Protein AF-A0A7Y4RTB4-F1 (afdb_monomer_lite)

Foldseek 3Di:
DDPDQQDQQFKKFQALLLQWDWDWDADPVRQIKIWIDDAPDIDIDSDPQCNLLVVVSSVDRMDRQNCSCVSGPPDDPVVSSVVVVVCVVVVRMDGPVPDDDRPPQPQPDWDDALADDALDADQDACVCVQVVLCVLPVGGDDSLCCLLQAFLLQRQQRFAALVRAGLVHSNHFLSNSDHDDDFTWGQACAGFNRHRDPFTEGVVLVVLCVVLVLLLLLLLLLLLVVLCVLPPADPLADFLLNLLLSLLLLSLLLSLLCQFPPNRQDGNHHHSSSSSSSNLSVLSNVLSCCLQAPPPQHHHDARRHRDALVRSVSSCRSRVSQDDPRHGYRDHPVSSSSSRCCNRVVDRDPPSVVDDHDPSSVVSSVCSVLSSLLSLLSLLLHLLSVLLVLLVLVLLVLLQVLLVPDDDPWDPLSVVVNVLSVVLLVLCCPQDLNNDPVSSVSSNSSSQVSNVVSCSSVVVPPPDDTSCVQLFQDDDPQCVVVLVVQLCLVCVLRVNNPPPDDPSSVSNSVSVSRSLRSLLSSQLSSSVSSVSSCVSSVHDDDPDFDWSVVSCSSVSSNVPPVSDRPDVQVVCCVSSVWHWTHGNVDTDIDHNDDPPPPPVVPVVPDD

Radius of gyration: 28.04 Å; chains: 1; bounding box: 78×57×83 Å

Sequence (607 aa):
MRHNSLNADDELVFPLHKRVIVQYSKDSSGSRELHLYYGDKEISFDEPELFEFGENLAKQSRFVAKTATEWGQCYDWPRIQRLLEQLIDEGILQYADDTDVEPIITPEDKQPSPLPPAFTSVPHTWLECEAITSVLTGRTLDLSYLELVIPVFRVAHIAMDAEGRQIGEANVFPKALRFEIPTEWRICPYPGSRYLDERPMNITALKCMRTNWSQMMVALLQIRNAYLQRFPLGPEGWTVGRLEAFSTLVLAVPTYLLMRHRQRVPNGELHPALSSLFRVTDGLRMIMHQMIFVPFGEPTRPAHTPITSTEIYEYSERNHAFSSEHGVCAGPKPMIDEFLNVIVNGEPIKDAEAVILDPQVQIALDNINPAFEYGLYGHMAHVTVFSIWPVMTRTYEQLWEIIESWPANKTDTLATFHQHLQTQIHILKTRTYHATEDLRANRQRGYSDIYNYCVIGLGLEHEQKSLTEQIAPVMQTRHKRVLKQLRTILQRKCGMLHTPKNRDIENLLTCLMNYFLQAQAILRLAEESQMAINKLLGRPSPLHAFDVADINIHNLLNGDAEKRLAYLTDVIEELFNIRITIAKDSIEITENSEIVLQKNSDHKKNF

pLDDT: mean 92.09, std 11.48, range [32.56, 98.88]

Structure (mmCIF, N/CA/C/O backbone):
data_AF-A0A7Y4RTB4-F1
#
_entry.id   AF-A0A7Y4RTB4-F1
#
loop_
_atom_site.group_PDB
_atom_site.id
_atom_site.type_symbol
_atom_site.label_atom_id
_atom_site.label_alt_id
_atom_site.label_comp_id
_atom_site.label_asym_id
_atom_site.label_entity_id
_atom_site.label_seq_id
_atom_site.pdbx_PDB_ins_code
_atom_site.Cartn_x
_atom_site.Cartn_y
_atom_site.Cartn_z
_atom_site.occupancy
_atom_site.B_iso_or_equiv
_atom_site.auth_seq_id
_atom_site.auth_comp_id
_atom_site.auth_asym_id
_atom_site.auth_atom_id
_atom_site.pdbx_PDB_model_num
ATOM 1 N N . MET A 1 1 ? 48.187 -5.598 5.210 1.00 42.12 1 MET A N 1
ATOM 2 C CA . MET A 1 1 ? 47.508 -4.885 4.111 1.00 42.12 1 MET A CA 1
ATOM 3 C C . MET A 1 1 ? 48.518 -3.904 3.547 1.00 42.12 1 MET A C 1
ATOM 5 O O . MET A 1 1 ? 49.145 -3.208 4.337 1.00 42.12 1 MET A O 1
ATOM 9 N N . ARG A 1 2 ? 48.829 -3.974 2.249 1.00 41.34 2 ARG A N 1
ATOM 10 C CA . ARG A 1 2 ? 49.878 -3.138 1.646 1.00 41.34 2 ARG A CA 1
ATOM 11 C C . ARG A 1 2 ? 49.361 -1.697 1.558 1.00 41.34 2 ARG A C 1
ATOM 13 O O . ARG A 1 2 ? 48.506 -1.427 0.732 1.00 41.34 2 ARG A O 1
ATOM 20 N N . HIS A 1 3 ? 49.889 -0.792 2.382 1.00 46.03 3 HIS A N 1
ATOM 21 C CA . HIS A 1 3 ? 49.823 0.652 2.130 1.00 46.03 3 HIS A CA 1
ATOM 22 C C . HIS A 1 3 ? 50.798 0.996 0.994 1.00 46.03 3 HIS A C 1
ATOM 24 O O . HIS A 1 3 ? 51.859 1.571 1.230 1.00 46.03 3 HIS A O 1
ATOM 30 N N . ASN A 1 4 ? 50.486 0.576 -0.229 1.00 63.50 4 ASN A N 1
ATOM 31 C CA . ASN A 1 4 ? 51.085 1.209 -1.395 1.00 63.50 4 ASN A CA 1
ATOM 32 C C . ASN A 1 4 ? 50.183 2.397 -1.730 1.00 63.50 4 ASN A C 1
ATOM 34 O O . ASN A 1 4 ? 48.993 2.206 -1.953 1.00 63.50 4 ASN A O 1
ATOM 38 N N . SER A 1 5 ? 50.736 3.610 -1.685 1.00 83.94 5 SER A N 1
ATOM 39 C CA . SER A 1 5 ? 50.051 4.790 -2.222 1.00 83.94 5 SER A CA 1
ATOM 40 C C . SER A 1 5 ? 49.742 4.545 -3.698 1.00 83.94 5 SER A C 1
ATOM 42 O O . SER A 1 5 ? 50.567 3.953 -4.402 1.00 83.94 5 SER A O 1
ATOM 44 N N . LEU A 1 6 ? 48.557 4.975 -4.131 1.00 93.56 6 LEU A N 1
ATOM 45 C CA . LEU A 1 6 ? 48.074 4.805 -5.498 1.00 93.56 6 LEU A CA 1
ATOM 46 C C . LEU A 1 6 ? 49.033 5.497 -6.476 1.00 93.56 6 LEU A C 1
ATOM 48 O O . LEU A 1 6 ? 49.239 6.709 -6.387 1.00 93.56 6 LEU A O 1
ATOM 52 N N . ASN A 1 7 ? 49.613 4.766 -7.424 1.00 94.56 7 ASN A N 1
ATOM 53 C CA . ASN A 1 7 ? 50.453 5.338 -8.473 1.00 94.56 7 ASN A CA 1
ATOM 54 C C . ASN A 1 7 ? 49.607 5.813 -9.655 1.00 94.56 7 ASN A C 1
ATOM 56 O O . ASN A 1 7 ? 48.513 5.324 -9.918 1.00 94.56 7 ASN A O 1
ATOM 60 N N . ALA A 1 8 ? 50.149 6.763 -10.415 1.00 94.44 8 ALA A N 1
ATOM 61 C CA . ALA A 1 8 ? 49.461 7.354 -11.560 1.00 94.44 8 ALA A CA 1
ATOM 62 C C . ALA A 1 8 ? 49.121 6.327 -12.657 1.00 94.44 8 ALA A C 1
ATOM 64 O O . ALA A 1 8 ? 48.073 6.422 -13.295 1.00 94.44 8 ALA A O 1
ATOM 65 N N . ASP A 1 9 ? 49.991 5.340 -12.845 1.00 95.62 9 ASP A N 1
ATOM 66 C CA . ASP A 1 9 ? 49.841 4.316 -13.877 1.00 95.62 9 ASP A CA 1
ATOM 67 C C . ASP A 1 9 ? 49.101 3.065 -13.371 1.00 95.62 9 ASP A C 1
ATOM 69 O O . ASP A 1 9 ? 48.918 2.122 -14.142 1.00 95.62 9 ASP A O 1
ATOM 73 N N . ASP A 1 10 ? 48.662 3.049 -12.104 1.00 95.19 10 ASP A N 1
ATOM 74 C CA . ASP A 1 10 ? 47.863 1.947 -11.571 1.00 95.19 10 ASP A CA 1
ATOM 75 C C . ASP A 1 10 ? 46.507 1.898 -12.283 1.00 95.19 10 ASP A C 1
ATOM 77 O O . ASP A 1 10 ? 45.880 2.923 -12.576 1.00 95.19 10 ASP A O 1
ATOM 81 N N . GLU A 1 11 ? 46.043 0.687 -12.565 1.00 95.69 11 GLU A N 1
ATOM 82 C CA . GLU A 1 11 ? 44.754 0.461 -13.200 1.00 95.69 11 GLU A CA 1
ATOM 83 C C . GLU A 1 11 ? 43.702 0.119 -12.146 1.00 95.69 11 GLU A C 1
ATOM 85 O O . GLU A 1 11 ? 43.892 -0.775 -11.318 1.00 95.69 11 GLU A O 1
ATOM 90 N N . LEU A 1 12 ? 42.585 0.841 -12.188 1.00 95.62 12 LEU A N 1
ATOM 91 C CA . LEU A 1 12 ? 41.474 0.707 -11.259 1.00 95.62 12 LEU A CA 1
ATOM 92 C C . LEU A 1 12 ? 40.253 0.136 -11.969 1.00 95.62 12 LEU A C 1
ATOM 94 O O . LEU A 1 12 ? 39.984 0.432 -13.134 1.00 95.62 12 LEU A O 1
ATOM 98 N N . VAL A 1 13 ? 39.495 -0.668 -11.237 1.00 94.19 13 VAL A N 1
ATOM 99 C CA . VAL A 1 13 ? 38.222 -1.255 -11.648 1.00 94.19 13 VAL A CA 1
ATOM 100 C C . VAL A 1 13 ? 37.131 -0.706 -10.739 1.00 94.19 13 VAL A C 1
ATOM 102 O O . VAL A 1 13 ? 37.327 -0.598 -9.529 1.00 94.19 13 VAL A O 1
ATOM 105 N N . PHE A 1 14 ? 35.978 -0.381 -11.323 1.00 93.31 14 PHE A N 1
ATOM 106 C CA . PHE A 1 14 ? 34.733 -0.143 -10.598 1.00 93.31 14 PHE A CA 1
ATOM 107 C C . PHE A 1 14 ? 33.864 -1.400 -10.770 1.00 93.31 14 PHE A C 1
ATOM 109 O O . PHE A 1 14 ? 33.196 -1.550 -11.802 1.00 93.31 14 PHE A O 1
ATOM 116 N N . PRO A 1 15 ? 33.882 -2.340 -9.806 1.00 89.44 15 PRO A N 1
ATOM 117 C CA . PRO A 1 15 ? 33.137 -3.586 -9.926 1.00 89.44 15 PRO A CA 1
ATOM 118 C C . PRO A 1 15 ? 31.653 -3.303 -10.131 1.00 89.44 15 PRO A C 1
ATOM 120 O O . PRO A 1 15 ? 31.096 -2.419 -9.484 1.00 89.44 15 PRO A O 1
ATOM 123 N N . LEU A 1 16 ? 30.999 -4.043 -11.030 1.00 88.06 16 LEU A N 1
ATOM 124 C CA . LEU A 1 16 ? 29.564 -3.900 -11.276 1.00 88.06 16 LEU A CA 1
ATOM 125 C C . LEU A 1 16 ? 29.155 -2.452 -11.610 1.00 88.06 16 LEU A C 1
ATOM 127 O O . LEU A 1 16 ? 28.036 -2.060 -11.288 1.00 88.06 16 LEU A O 1
ATOM 131 N N . HIS A 1 17 ? 30.015 -1.670 -12.284 1.00 90.69 17 HIS A N 1
ATOM 132 C CA . HIS A 1 17 ? 29.804 -0.240 -12.590 1.00 90.69 17 HIS A CA 1
ATOM 133 C C . HIS A 1 17 ? 28.415 0.096 -13.166 1.00 90.69 17 HIS A C 1
ATOM 135 O O . HIS A 1 17 ? 27.879 1.171 -12.927 1.00 90.69 17 HIS A O 1
ATOM 141 N N . LYS A 1 18 ? 27.769 -0.835 -13.885 1.00 91.06 18 LYS A N 1
ATOM 142 C CA . LYS A 1 18 ? 26.400 -0.650 -14.404 1.00 91.06 18 LYS A CA 1
ATOM 143 C C . LYS A 1 18 ? 25.324 -0.581 -13.312 1.00 91.06 18 LYS A C 1
ATOM 145 O O . LYS A 1 18 ? 24.179 -0.291 -13.648 1.00 91.06 18 LYS A O 1
ATOM 150 N N . ARG A 1 19 ? 25.654 -0.855 -12.045 1.00 91.62 19 ARG A N 1
ATOM 151 C CA . ARG A 1 19 ? 24.802 -0.594 -10.873 1.00 91.62 19 ARG A CA 1
ATOM 152 C C . ARG A 1 19 ? 24.795 0.873 -10.460 1.00 91.62 19 ARG A C 1
ATOM 154 O O . ARG A 1 19 ? 23.879 1.265 -9.746 1.00 91.62 19 ARG A O 1
ATOM 161 N N . VAL A 1 20 ? 25.794 1.654 -10.875 1.00 92.81 20 VAL A N 1
ATOM 162 C CA . VAL A 1 20 ? 25.926 3.049 -10.457 1.00 92.81 20 VAL A CA 1
ATOM 163 C C . VAL A 1 20 ? 24.788 3.868 -11.048 1.00 92.81 20 VAL A C 1
ATOM 165 O O . VAL A 1 20 ? 24.565 3.880 -12.260 1.00 92.81 20 VAL A O 1
ATOM 168 N N . ILE A 1 21 ? 24.067 4.565 -10.177 1.00 92.19 21 ILE A N 1
ATOM 169 C CA . ILE A 1 21 ? 22.995 5.488 -10.544 1.00 92.19 21 ILE A CA 1
ATOM 170 C C . ILE A 1 21 ? 23.488 6.903 -10.264 1.00 92.19 21 ILE A C 1
ATOM 172 O O . ILE A 1 21 ? 23.821 7.229 -9.129 1.00 92.19 21 ILE A O 1
ATOM 176 N N . VAL A 1 22 ? 23.516 7.733 -11.304 1.00 92.44 22 VAL A N 1
ATOM 177 C CA . VAL A 1 22 ? 23.953 9.132 -11.239 1.00 92.44 22 VAL A CA 1
ATOM 178 C C . VAL A 1 22 ? 22.731 10.032 -11.112 1.00 92.44 22 VAL A C 1
ATOM 180 O O . VAL A 1 22 ? 21.841 9.952 -11.962 1.00 92.44 22 VAL A O 1
ATOM 183 N N . GLN A 1 23 ? 22.676 10.891 -10.095 1.00 90.88 23 GLN A N 1
ATOM 184 C CA . GLN A 1 23 ? 21.580 11.848 -9.918 1.00 90.88 23 GLN A CA 1
ATOM 185 C C . GLN A 1 23 ? 22.071 13.210 -9.453 1.00 90.88 23 GLN A C 1
ATOM 187 O O . GLN A 1 23 ? 23.030 13.322 -8.698 1.00 90.88 23 GLN A O 1
ATOM 192 N N . TYR A 1 24 ? 21.362 14.250 -9.880 1.00 89.75 24 TYR A N 1
ATOM 193 C CA . TYR A 1 24 ? 21.530 15.587 -9.334 1.00 89.75 24 TYR A CA 1
ATOM 194 C C . TYR A 1 24 ? 20.441 15.862 -8.309 1.00 89.75 24 TYR A C 1
ATOM 196 O O . TYR A 1 24 ? 19.259 15.659 -8.585 1.00 89.75 24 TYR A O 1
ATOM 204 N N . SER A 1 25 ? 20.831 16.395 -7.161 1.00 86.69 25 SER A N 1
ATOM 205 C CA . SER A 1 25 ? 19.905 16.883 -6.146 1.00 86.69 25 SER A CA 1
ATOM 206 C C . SER A 1 25 ? 20.215 18.344 -5.810 1.00 86.69 25 SER A C 1
ATOM 208 O O . SER A 1 25 ? 21.120 18.964 -6.384 1.00 86.69 25 SER A O 1
ATOM 210 N N . LYS A 1 26 ? 19.393 18.932 -4.940 1.00 84.06 26 LYS A N 1
ATOM 211 C CA . LYS A 1 26 ? 19.668 20.231 -4.332 1.00 84.06 26 LYS A CA 1
ATOM 212 C C . LYS A 1 26 ? 19.803 20.049 -2.832 1.00 84.06 26 LYS A C 1
ATOM 214 O O . LYS A 1 26 ? 18.948 19.401 -2.228 1.00 84.06 26 LYS A O 1
ATOM 219 N N . ASP A 1 27 ? 20.823 20.662 -2.256 1.00 81.62 27 ASP A N 1
ATOM 220 C CA . ASP A 1 27 ? 21.019 20.691 -0.814 1.00 81.62 27 ASP A CA 1
ATOM 221 C C . ASP A 1 27 ? 19.988 21.611 -0.123 1.00 81.62 27 ASP A C 1
ATOM 223 O O . ASP A 1 27 ? 19.146 22.270 -0.749 1.00 81.62 27 ASP A O 1
ATOM 227 N N . SER A 1 28 ? 20.082 21.702 1.205 1.00 77.12 28 SER A N 1
ATOM 228 C CA . SER A 1 28 ? 19.242 22.603 2.007 1.00 77.12 28 SER A CA 1
ATOM 229 C C . SER A 1 28 ? 19.399 24.097 1.663 1.00 77.12 28 SER A C 1
ATOM 231 O O . SER A 1 28 ? 18.499 24.884 1.963 1.00 77.12 28 SER A O 1
ATOM 233 N N . SER A 1 29 ? 20.507 24.493 1.024 1.00 82.94 29 SER A N 1
ATOM 234 C CA . SER A 1 29 ? 20.774 25.863 0.569 1.00 82.94 29 SER A CA 1
ATOM 235 C C . SER A 1 29 ? 20.276 26.138 -0.860 1.00 82.94 29 SER A C 1
ATOM 237 O O . SER A 1 29 ? 20.261 27.289 -1.301 1.00 82.94 29 SER A O 1
ATOM 239 N N . GLY A 1 30 ? 19.810 25.106 -1.572 1.00 83.00 30 GLY A N 1
ATOM 240 C CA . GLY A 1 30 ? 19.404 25.159 -2.975 1.00 83.00 30 GLY A CA 1
ATOM 241 C C . GLY A 1 30 ? 20.560 25.008 -3.972 1.00 83.00 30 GLY A C 1
ATOM 242 O O . GLY A 1 30 ? 20.322 25.103 -5.182 1.00 83.00 30 GLY A O 1
ATOM 243 N N . SER A 1 31 ? 21.777 24.771 -3.483 1.00 89.06 31 SER A N 1
ATOM 244 C CA . SER A 1 31 ? 22.972 24.455 -4.265 1.00 89.06 31 SER A CA 1
ATOM 245 C C . SER A 1 31 ? 22.851 23.061 -4.872 1.00 89.06 31 SER A C 1
ATOM 247 O O . SER A 1 31 ? 22.214 22.179 -4.303 1.00 89.06 31 SER A O 1
ATOM 249 N N . ARG A 1 32 ? 23.411 22.864 -6.069 1.00 92.94 32 ARG A N 1
ATOM 250 C CA . ARG A 1 32 ? 23.386 21.553 -6.733 1.00 92.94 32 ARG A CA 1
ATOM 251 C C . ARG A 1 32 ? 24.389 20.620 -6.067 1.00 92.94 32 ARG A C 1
ATOM 253 O O . ARG A 1 32 ? 25.490 21.058 -5.767 1.00 92.94 32 ARG A O 1
ATOM 260 N N . GLU A 1 33 ? 24.030 19.350 -5.975 1.00 94.69 33 GLU A N 1
ATOM 261 C CA . GLU A 1 33 ? 24.927 18.255 -5.610 1.00 94.69 33 GLU A CA 1
ATOM 262 C C . GLU A 1 33 ? 24.804 17.135 -6.648 1.00 94.69 33 GLU A C 1
ATOM 264 O O . GLU A 1 33 ? 23.730 16.933 -7.230 1.00 94.69 33 GLU A O 1
ATOM 269 N N . LEU A 1 34 ? 25.898 16.415 -6.890 1.00 95.44 34 LEU A N 1
ATOM 270 C CA . LEU A 1 34 ? 25.916 15.185 -7.677 1.00 95.44 34 LEU A CA 1
ATOM 271 C C . LEU A 1 34 ? 26.027 13.994 -6.728 1.00 95.44 34 LEU A C 1
ATOM 273 O O . LEU A 1 34 ? 26.929 13.943 -5.900 1.00 95.44 34 LEU A O 1
ATOM 277 N N . HIS A 1 35 ? 25.149 13.014 -6.897 1.00 94.25 35 HIS A N 1
ATOM 278 C CA . HIS A 1 35 ? 25.098 11.799 -6.096 1.00 94.25 35 HIS A CA 1
ATOM 279 C C . HIS A 1 35 ? 25.288 10.569 -6.983 1.00 94.25 35 HIS A C 1
ATOM 281 O O . HIS A 1 35 ? 24.664 10.452 -8.043 1.00 94.25 35 HIS A O 1
ATOM 287 N N . LEU A 1 36 ? 26.147 9.648 -6.546 1.00 94.69 36 LEU A N 1
ATOM 288 C CA . LEU A 1 36 ? 26.305 8.316 -7.122 1.00 94.69 36 LEU A CA 1
ATOM 289 C C . LEU A 1 36 ? 25.827 7.272 -6.113 1.00 94.69 36 LEU A C 1
ATOM 291 O O . LEU A 1 36 ? 26.419 7.128 -5.044 1.00 94.69 36 LEU A O 1
ATOM 295 N N . TYR A 1 37 ? 24.802 6.506 -6.475 1.00 91.25 37 TYR A N 1
ATOM 296 C CA . TYR A 1 37 ? 24.314 5.383 -5.672 1.00 91.25 37 TYR A CA 1
ATOM 297 C C . TYR A 1 37 ? 24.902 4.073 -6.199 1.00 91.25 37 TYR A C 1
ATOM 299 O O . TYR A 1 37 ? 24.743 3.757 -7.381 1.00 91.25 37 TYR A O 1
ATOM 307 N N . TYR A 1 38 ? 25.573 3.308 -5.334 1.00 89.38 38 TYR A N 1
ATOM 308 C CA . TYR A 1 38 ? 26.188 2.022 -5.667 1.00 89.38 38 TYR A CA 1
ATOM 309 C C . TYR A 1 38 ? 26.031 1.019 -4.518 1.00 89.38 38 TYR A C 1
ATOM 311 O O . TYR A 1 38 ? 26.693 1.121 -3.487 1.00 89.38 38 TYR A O 1
ATOM 319 N N . GLY A 1 39 ? 25.171 0.014 -4.708 1.00 84.25 39 GLY A N 1
ATOM 320 C CA . GLY A 1 39 ? 24.854 -0.935 -3.639 1.00 84.25 39 GLY A CA 1
ATOM 321 C C . GLY A 1 39 ? 24.183 -0.220 -2.468 1.00 84.25 39 GLY A C 1
ATOM 322 O O . GLY A 1 39 ? 23.160 0.424 -2.661 1.00 84.25 39 GLY A O 1
ATOM 323 N N . ASP A 1 40 ? 24.761 -0.335 -1.278 1.00 83.12 40 ASP A N 1
ATOM 324 C CA . ASP A 1 40 ? 24.358 0.356 -0.049 1.00 83.12 40 ASP A CA 1
ATOM 325 C C . ASP A 1 40 ? 25.139 1.661 0.205 1.00 83.12 40 ASP A C 1
ATOM 327 O O . ASP A 1 40 ? 25.012 2.255 1.275 1.00 83.12 40 ASP A O 1
ATOM 331 N N . LYS A 1 41 ? 25.948 2.108 -0.767 1.00 89.94 41 LYS A N 1
ATOM 332 C CA . LYS A 1 41 ? 26.809 3.292 -0.659 1.00 89.94 41 LYS A CA 1
ATOM 333 C C . LYS A 1 41 ? 26.271 4.461 -1.474 1.00 89.94 41 LYS A C 1
ATOM 335 O O . LYS A 1 41 ? 25.762 4.288 -2.584 1.00 89.94 41 LYS A O 1
ATOM 340 N N . GLU A 1 42 ? 26.477 5.656 -0.936 1.00 91.50 42 GLU A N 1
ATOM 341 C CA . GLU A 1 42 ? 26.217 6.941 -1.579 1.00 91.50 42 GLU A CA 1
ATOM 342 C C . GLU A 1 42 ? 27.521 7.744 -1.618 1.00 91.50 42 GLU A C 1
ATOM 344 O O . GLU A 1 42 ? 28.209 7.875 -0.605 1.00 91.50 42 GLU A O 1
ATOM 349 N N . ILE A 1 43 ? 27.874 8.253 -2.798 1.00 94.12 43 ILE A N 1
ATOM 350 C CA . ILE A 1 43 ? 29.014 9.151 -3.007 1.00 94.12 43 ILE A CA 1
ATOM 351 C C . ILE A 1 43 ? 28.437 10.502 -3.404 1.00 94.12 43 ILE A C 1
ATOM 353 O O . ILE A 1 43 ? 27.809 10.607 -4.460 1.00 94.12 43 ILE A O 1
ATOM 357 N N . SER A 1 44 ? 28.658 11.522 -2.583 1.00 93.69 44 SER A N 1
ATOM 358 C CA . SER A 1 44 ? 28.189 12.877 -2.847 1.00 93.69 44 SER A CA 1
ATOM 359 C C . SER A 1 44 ? 29.340 13.794 -3.258 1.00 93.69 44 SER A C 1
ATOM 361 O O . SER A 1 44 ? 30.436 13.754 -2.700 1.00 93.69 44 SER A O 1
ATOM 363 N N . PHE A 1 45 ? 29.070 14.635 -4.249 1.00 94.06 45 PHE A N 1
ATOM 364 C CA . PHE A 1 45 ? 29.911 15.754 -4.645 1.00 94.06 45 PHE A CA 1
ATOM 365 C C . PHE A 1 45 ? 29.089 17.029 -4.458 1.00 94.06 45 PHE A C 1
ATOM 367 O O . PHE A 1 45 ? 28.071 17.221 -5.127 1.00 94.06 45 PHE A O 1
ATOM 374 N N . ASP A 1 46 ? 29.531 17.892 -3.552 1.00 92.69 46 ASP A N 1
ATOM 375 C CA . ASP A 1 46 ? 28.979 19.225 -3.285 1.00 92.69 46 ASP A CA 1
ATOM 376 C C . ASP A 1 46 ? 29.776 20.339 -3.992 1.00 92.69 46 ASP A C 1
ATOM 378 O O . ASP A 1 46 ? 29.289 21.457 -4.154 1.00 92.69 46 ASP A O 1
ATOM 382 N N . GLU A 1 47 ? 30.976 20.020 -4.484 1.00 92.62 47 GLU A N 1
ATOM 383 C CA . GLU A 1 47 ? 31.835 20.889 -5.291 1.00 92.62 47 GLU A CA 1
ATOM 384 C C . GLU A 1 47 ? 31.476 20.784 -6.791 1.00 92.62 47 GLU A C 1
ATOM 386 O O . GLU A 1 47 ? 31.754 19.748 -7.410 1.00 92.62 47 GLU A O 1
ATOM 391 N N . PRO A 1 48 ? 30.901 21.827 -7.433 1.00 92.56 48 PRO A N 1
ATOM 392 C CA . PRO A 1 48 ? 30.489 21.764 -8.838 1.00 92.56 48 PRO A CA 1
ATOM 393 C C . PRO A 1 48 ? 31.617 21.421 -9.810 1.00 92.56 48 PRO A C 1
ATOM 395 O O . PRO A 1 48 ? 31.373 20.800 -10.845 1.00 92.56 48 PRO A O 1
ATOM 398 N N . GLU A 1 49 ? 32.856 21.794 -9.488 1.00 93.38 49 GLU A N 1
ATOM 399 C CA . GLU A 1 49 ? 34.021 21.424 -10.283 1.00 93.38 49 GLU A CA 1
ATOM 400 C C . GLU A 1 49 ? 34.296 19.917 -10.295 1.00 93.38 49 GLU A C 1
ATOM 402 O O . GLU A 1 49 ? 34.967 19.467 -11.213 1.00 93.38 49 GLU A O 1
ATOM 407 N N . LEU A 1 50 ? 33.793 19.128 -9.336 1.00 94.75 50 LEU A N 1
ATOM 408 C CA . LEU A 1 50 ? 33.955 17.668 -9.281 1.00 94.75 50 LEU A CA 1
ATOM 409 C C . LEU A 1 50 ? 32.810 16.898 -9.952 1.00 94.75 50 LEU A C 1
ATOM 411 O O . LEU A 1 50 ? 32.857 15.669 -10.022 1.00 94.75 50 LEU A O 1
ATOM 415 N N . PHE A 1 51 ? 31.794 17.578 -10.488 1.00 95.81 51 PHE A N 1
ATOM 416 C CA . PHE A 1 51 ? 30.667 16.883 -11.115 1.00 95.81 51 PHE A CA 1
ATOM 417 C C . PHE A 1 51 ? 31.099 16.085 -12.346 1.00 95.81 51 PHE A C 1
ATOM 419 O O . PHE A 1 51 ? 30.703 14.932 -12.502 1.00 95.81 51 PHE A O 1
ATOM 426 N N . GLU A 1 52 ? 31.974 16.648 -13.182 1.00 96.00 52 GLU A N 1
ATOM 427 C CA . GLU A 1 52 ? 32.495 15.937 -14.353 1.00 96.00 52 GLU A CA 1
ATOM 428 C C . GLU A 1 52 ? 33.324 14.706 -13.941 1.00 96.00 52 GLU A C 1
ATOM 430 O O . GLU A 1 52 ? 33.240 13.665 -14.596 1.00 96.00 52 GLU A O 1
ATOM 435 N N . PHE A 1 53 ? 34.060 14.767 -12.821 1.00 96.62 53 PHE A N 1
ATOM 436 C CA . PHE A 1 53 ? 34.731 13.597 -12.249 1.00 96.62 53 PHE A CA 1
ATOM 437 C C . PHE A 1 53 ? 33.727 12.500 -11.878 1.00 96.62 53 PHE A C 1
ATOM 439 O O . PHE A 1 53 ? 33.875 11.370 -12.343 1.00 96.62 53 PHE A O 1
ATOM 446 N N . GLY A 1 54 ? 32.688 12.819 -11.099 1.00 95.88 54 GLY A N 1
ATOM 447 C CA . GLY A 1 54 ? 31.681 11.838 -10.680 1.00 95.88 54 GLY A CA 1
ATOM 448 C C . GLY A 1 54 ? 30.903 11.232 -11.856 1.00 95.88 54 GLY A C 1
ATOM 449 O O . GLY A 1 54 ? 30.706 10.017 -11.924 1.00 95.88 54 GLY A O 1
ATOM 450 N N . GLU A 1 55 ? 30.520 12.051 -12.838 1.00 96.12 55 GLU A N 1
ATOM 451 C CA . GLU A 1 55 ? 29.840 11.585 -14.051 1.00 96.12 55 GLU A CA 1
ATOM 452 C C . GLU A 1 55 ? 30.710 10.657 -14.902 1.00 96.12 55 GLU A C 1
ATOM 454 O O . GLU A 1 55 ? 30.195 9.709 -15.501 1.00 96.12 55 GLU A O 1
ATOM 459 N N . ASN A 1 56 ? 32.011 10.939 -15.013 1.00 96.44 56 ASN A N 1
ATOM 460 C CA . ASN A 1 56 ? 32.928 10.079 -15.752 1.00 96.44 56 ASN A CA 1
ATOM 461 C C . ASN A 1 56 ? 33.248 8.805 -14.976 1.00 96.44 56 ASN A C 1
ATOM 463 O O . ASN A 1 56 ? 33.227 7.739 -15.584 1.00 96.44 56 ASN A O 1
ATOM 467 N N . LEU A 1 57 ? 33.430 8.882 -13.655 1.00 96.00 57 LEU A N 1
ATOM 468 C CA . LEU A 1 57 ? 33.631 7.718 -12.793 1.00 96.00 57 LEU A CA 1
ATOM 469 C C . LEU A 1 57 ? 32.534 6.666 -13.010 1.00 96.00 57 LEU A C 1
ATOM 471 O O . LEU A 1 57 ? 32.835 5.498 -13.240 1.00 96.00 57 LEU A O 1
ATOM 475 N N . ALA A 1 58 ? 31.268 7.088 -13.040 1.00 94.00 58 ALA A N 1
ATOM 476 C CA . ALA A 1 58 ? 30.124 6.201 -13.259 1.00 94.00 58 ALA A CA 1
ATOM 477 C C . ALA A 1 58 ? 30.077 5.549 -14.659 1.00 94.00 58 ALA A C 1
ATOM 479 O O . ALA A 1 58 ? 29.394 4.543 -14.856 1.00 94.00 58 ALA A O 1
ATOM 480 N N . LYS A 1 59 ? 30.780 6.112 -15.651 1.00 93.62 59 LYS A N 1
ATOM 481 C CA . LYS A 1 59 ? 30.836 5.591 -17.029 1.00 93.62 59 LYS A CA 1
ATOM 482 C C . LYS A 1 59 ? 31.973 4.589 -17.233 1.00 93.62 59 LYS A C 1
ATOM 484 O O . LYS A 1 59 ? 31.951 3.864 -18.229 1.00 93.62 59 LYS A O 1
ATOM 489 N N . GLN A 1 60 ? 32.958 4.550 -16.335 1.00 93.44 60 GLN A N 1
ATOM 490 C CA . GLN A 1 60 ? 34.134 3.698 -16.480 1.00 93.44 60 GLN A CA 1
ATOM 491 C C . GLN A 1 60 ? 33.980 2.402 -15.686 1.00 93.44 60 GLN A C 1
ATOM 493 O O . GLN A 1 60 ? 33.809 2.404 -14.474 1.00 93.44 60 GLN A O 1
ATOM 498 N N . SER A 1 61 ? 34.114 1.273 -16.378 1.00 92.00 61 SER A N 1
ATOM 499 C CA . SER A 1 61 ? 34.263 -0.034 -15.723 1.00 92.00 61 SER A CA 1
ATOM 500 C C . SER A 1 61 ? 35.689 -0.275 -15.225 1.00 92.00 61 SER A C 1
ATOM 502 O O . SER A 1 61 ? 35.899 -0.934 -14.210 1.00 92.00 61 SER A O 1
ATOM 504 N N . ARG A 1 62 ? 36.668 0.264 -15.957 1.00 94.00 62 ARG A N 1
ATOM 505 C CA . ARG A 1 62 ? 38.103 0.073 -15.763 1.00 94.00 62 ARG A CA 1
ATOM 506 C C . ARG A 1 62 ? 38.845 1.252 -16.387 1.00 94.00 62 ARG A C 1
ATOM 508 O O . ARG A 1 62 ? 38.492 1.659 -17.494 1.00 94.00 62 ARG A O 1
ATOM 515 N N . PHE A 1 63 ? 39.827 1.813 -15.691 1.00 96.38 63 PHE A N 1
ATOM 516 C CA . PHE A 1 63 ? 40.581 2.982 -16.150 1.00 96.38 63 PHE A CA 1
ATOM 517 C C . PHE A 1 63 ? 41.952 3.077 -15.471 1.00 96.38 63 PHE A C 1
ATOM 519 O O . PHE A 1 63 ? 42.145 2.603 -14.356 1.00 96.38 63 PHE A O 1
ATOM 526 N N . VAL A 1 64 ? 42.907 3.732 -16.134 1.00 96.88 64 VAL A N 1
ATOM 527 C CA . VAL A 1 64 ? 44.206 4.080 -15.533 1.00 96.88 64 VAL A CA 1
ATOM 528 C C . VAL A 1 64 ? 44.024 5.308 -14.648 1.00 96.88 64 VAL A C 1
ATOM 530 O O . VAL A 1 64 ? 43.468 6.307 -15.110 1.00 96.88 64 VAL A O 1
ATOM 533 N N . ALA A 1 65 ? 44.504 5.266 -13.406 1.00 96.94 65 ALA A N 1
ATOM 534 C CA . ALA A 1 6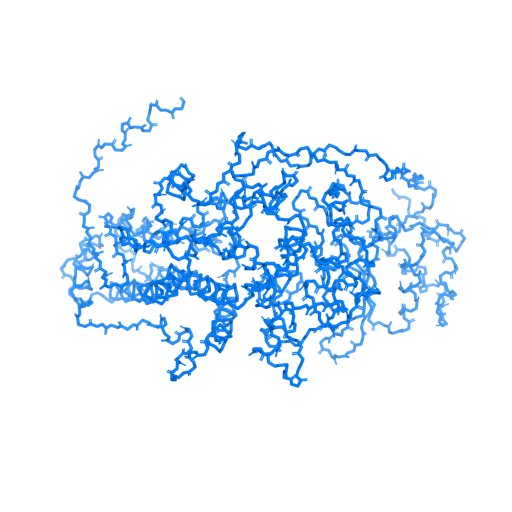5 ? 44.203 6.255 -12.374 1.00 96.94 65 ALA A CA 1
ATOM 535 C C . ALA A 1 65 ? 44.479 7.702 -12.823 1.00 96.94 65 ALA A C 1
ATOM 537 O O . ALA A 1 65 ? 43.634 8.580 -12.648 1.00 96.94 65 ALA A O 1
ATOM 538 N N . LYS A 1 66 ? 45.611 7.952 -13.497 1.00 96.62 66 LYS A N 1
ATOM 539 C CA . LYS A 1 66 ? 45.967 9.282 -14.018 1.00 96.62 66 LYS A CA 1
ATOM 540 C C . LYS A 1 66 ? 44.963 9.849 -15.013 1.00 96.62 66 LYS A C 1
ATOM 542 O O . LYS A 1 66 ? 44.792 11.059 -15.062 1.00 96.62 66 LYS A O 1
ATOM 547 N N . THR A 1 67 ? 44.278 9.014 -15.791 1.00 96.69 67 THR A N 1
ATOM 548 C CA . THR A 1 67 ? 43.323 9.505 -16.802 1.00 96.69 67 THR A CA 1
ATOM 549 C C . THR A 1 67 ? 42.150 10.259 -16.178 1.00 96.69 67 THR A C 1
ATOM 551 O O . THR A 1 67 ? 41.565 11.122 -16.826 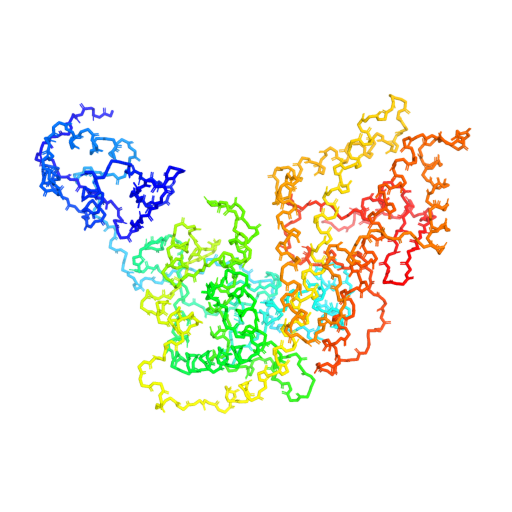1.00 96.69 67 THR A O 1
ATOM 554 N N . ALA A 1 68 ? 41.864 10.033 -14.892 1.00 96.25 68 ALA A N 1
ATOM 555 C CA . ALA A 1 68 ? 40.842 10.773 -14.167 1.00 96.25 68 ALA A CA 1
ATOM 556 C C . ALA A 1 68 ? 41.159 12.274 -14.013 1.00 96.25 68 ALA A C 1
ATOM 558 O O . ALA A 1 68 ? 40.239 13.068 -13.830 1.00 96.25 68 ALA A O 1
ATOM 559 N N . THR A 1 69 ? 42.421 12.705 -14.173 1.00 96.50 69 THR A N 1
ATOM 560 C CA . THR A 1 69 ? 42.763 14.141 -14.232 1.00 96.50 69 THR A CA 1
ATOM 561 C C . THR A 1 69 ? 42.241 14.830 -15.494 1.00 96.50 69 THR A C 1
ATOM 563 O O . THR A 1 69 ? 42.186 16.052 -15.546 1.00 96.50 69 THR A O 1
ATOM 566 N N . GLU A 1 70 ? 41.866 14.060 -16.518 1.00 95.50 70 GLU A N 1
ATOM 567 C CA . GLU A 1 70 ? 41.357 14.567 -17.799 1.00 95.50 70 GLU A CA 1
ATOM 568 C C . GLU A 1 70 ? 39.821 14.609 -17.845 1.00 95.50 70 GLU A C 1
ATOM 570 O O . GLU A 1 70 ? 39.247 15.093 -18.818 1.00 95.50 70 GLU A O 1
ATOM 575 N N . TRP A 1 71 ? 39.139 14.101 -16.810 1.00 96.00 71 TRP A N 1
ATOM 576 C CA . TRP A 1 71 ? 37.675 14.010 -16.778 1.00 96.00 71 TRP A CA 1
ATOM 577 C C . TRP A 1 71 ? 36.978 15.344 -16.559 1.00 96.00 71 TRP A C 1
ATOM 579 O O . TRP A 1 71 ? 35.794 15.441 -16.865 1.00 96.00 71 TRP A O 1
ATOM 589 N N . GLY A 1 72 ? 37.693 16.350 -16.062 1.00 90.44 72 GLY A N 1
ATOM 590 C CA . GLY A 1 72 ? 37.164 17.694 -15.926 1.00 90.44 72 GLY A CA 1
ATOM 591 C C . GLY A 1 72 ? 38.235 18.768 -16.002 1.00 90.44 72 GLY A C 1
ATOM 592 O O . GLY A 1 72 ? 39.404 18.506 -16.296 1.00 90.44 72 GLY A O 1
ATOM 593 N N . GLN A 1 73 ? 37.830 20.016 -15.786 1.00 86.25 73 GLN A N 1
ATOM 594 C CA . GLN A 1 73 ? 38.730 21.153 -15.956 1.00 86.25 73 GLN A CA 1
ATOM 595 C C . GLN A 1 73 ? 39.661 21.333 -14.751 1.00 86.25 73 GLN A C 1
ATOM 597 O O . GLN A 1 73 ? 39.218 21.509 -13.620 1.00 86.25 73 GLN A O 1
ATOM 602 N N . CYS A 1 74 ? 40.969 21.387 -15.024 1.00 84.12 74 CYS A N 1
ATOM 603 C CA . CYS A 1 74 ? 42.006 21.790 -14.065 1.00 84.12 74 CYS A CA 1
ATOM 604 C C . CYS A 1 74 ? 42.207 20.851 -12.859 1.00 84.12 74 CYS A C 1
ATOM 606 O O . CYS A 1 74 ? 42.643 21.308 -11.802 1.00 84.12 74 CYS A O 1
ATOM 608 N N . TYR A 1 75 ? 41.945 19.550 -12.995 1.00 93.81 75 TYR A N 1
ATOM 609 C CA . TYR A 1 75 ? 42.286 18.592 -11.943 1.00 93.81 75 TYR A CA 1
ATOM 610 C C . TYR A 1 75 ? 43.797 18.359 -11.860 1.00 93.81 75 TYR A C 1
ATOM 612 O O . TYR A 1 75 ? 44.439 17.972 -12.837 1.00 93.81 75 TYR A O 1
ATOM 620 N N . ASP A 1 76 ? 44.370 18.558 -10.673 1.00 94.12 76 ASP A N 1
ATOM 621 C CA . ASP A 1 76 ? 45.735 18.132 -10.384 1.00 94.12 76 ASP A CA 1
ATOM 622 C C . ASP A 1 76 ? 45.772 16.687 -9.864 1.00 94.12 76 ASP A C 1
ATOM 624 O O . ASP A 1 76 ? 44.811 16.164 -9.289 1.00 94.12 76 ASP A O 1
ATOM 628 N N . TRP A 1 77 ? 46.903 16.020 -10.100 1.00 95.38 77 TRP A N 1
ATOM 629 C CA . TRP A 1 77 ? 47.086 14.633 -9.683 1.00 95.38 77 TRP A CA 1
ATOM 630 C C . TRP A 1 77 ? 46.941 14.440 -8.162 1.00 95.38 77 TRP A C 1
ATOM 632 O O . TRP A 1 77 ? 46.201 13.541 -7.777 1.00 95.38 77 TRP A O 1
ATOM 642 N N . PRO A 1 78 ? 47.536 15.267 -7.275 1.00 95.75 78 PRO A N 1
ATOM 643 C CA . PRO A 1 78 ? 47.375 15.093 -5.827 1.00 95.75 78 PRO A CA 1
ATOM 644 C C . PRO A 1 78 ? 45.926 15.175 -5.316 1.00 95.75 78 PRO A C 1
ATOM 646 O O . PRO A 1 78 ? 45.589 14.546 -4.310 1.00 95.75 78 PRO A O 1
ATOM 649 N N . ARG A 1 79 ? 45.050 15.962 -5.955 1.00 94.88 79 ARG A N 1
ATOM 650 C CA . ARG A 1 79 ? 43.618 16.007 -5.627 1.00 94.88 79 ARG A CA 1
ATOM 651 C C . ARG A 1 79 ? 42.924 14.720 -6.057 1.00 94.88 79 ARG A C 1
ATOM 653 O O . ARG A 1 79 ? 42.273 14.094 -5.226 1.00 94.88 79 ARG A O 1
ATOM 660 N N . ILE A 1 80 ? 43.098 14.308 -7.312 1.00 96.44 80 ILE A N 1
ATOM 661 C CA . ILE A 1 80 ? 42.457 13.100 -7.854 1.00 96.44 80 ILE A CA 1
ATOM 662 C C . ILE A 1 80 ? 42.959 11.832 -7.169 1.00 96.44 80 ILE A C 1
ATOM 664 O O . ILE A 1 80 ? 42.155 10.974 -6.826 1.00 96.44 80 ILE A O 1
ATOM 668 N N . GLN A 1 81 ? 44.260 11.740 -6.899 1.00 96.81 81 GLN A N 1
ATOM 669 C CA . GLN A 1 81 ? 44.861 10.626 -6.174 1.00 96.81 81 GLN A CA 1
ATOM 670 C C . GLN A 1 81 ? 44.169 10.413 -4.823 1.00 96.81 81 GLN A C 1
ATOM 672 O O . GLN A 1 81 ? 43.751 9.299 -4.535 1.00 96.81 81 GLN A O 1
ATOM 677 N N . ARG A 1 82 ? 43.958 11.483 -4.041 1.00 95.50 82 ARG A N 1
ATOM 678 C CA . ARG A 1 82 ? 43.266 11.396 -2.744 1.00 95.50 82 ARG A CA 1
ATOM 679 C C . ARG A 1 82 ? 41.811 10.946 -2.873 1.00 95.50 82 ARG A C 1
ATOM 681 O O . ARG A 1 82 ? 41.360 10.165 -2.045 1.00 95.50 82 ARG A O 1
ATOM 688 N N . LEU A 1 83 ? 41.088 11.420 -3.890 1.00 95.75 83 LEU A N 1
ATOM 689 C CA . LEU A 1 83 ? 39.707 10.986 -4.141 1.00 95.75 83 LEU A CA 1
ATOM 690 C C . LEU A 1 83 ? 39.652 9.499 -4.512 1.00 95.75 83 LEU A C 1
ATOM 692 O O . LEU A 1 83 ? 38.832 8.759 -3.982 1.00 95.75 83 LEU A O 1
ATOM 696 N N . LEU A 1 84 ? 40.542 9.044 -5.394 1.00 97.19 84 LEU A N 1
ATOM 697 C CA . LEU A 1 84 ? 40.615 7.638 -5.789 1.00 97.19 84 LEU A CA 1
ATOM 698 C C . LEU A 1 84 ? 41.039 6.739 -4.618 1.00 97.19 84 LEU A C 1
ATOM 700 O O . LEU A 1 84 ? 40.442 5.685 -4.436 1.00 97.19 84 LEU A O 1
ATOM 704 N N . GLU A 1 85 ? 42.007 7.161 -3.797 1.00 96.94 85 GLU A N 1
ATOM 705 C CA . GLU A 1 85 ? 42.411 6.443 -2.578 1.00 96.94 85 GLU A CA 1
ATOM 706 C C . GLU A 1 85 ? 41.236 6.306 -1.594 1.00 96.94 85 GLU A C 1
ATOM 708 O O . GLU A 1 85 ? 40.997 5.209 -1.103 1.00 96.94 85 GLU A O 1
ATOM 713 N N . GLN A 1 86 ? 40.429 7.357 -1.394 1.00 95.69 86 GLN A N 1
ATOM 714 C CA . GLN A 1 86 ? 39.202 7.271 -0.586 1.00 95.69 86 GLN A CA 1
ATOM 715 C C . GLN A 1 86 ? 38.202 6.254 -1.150 1.00 95.69 86 GLN A C 1
ATOM 717 O O . GLN A 1 86 ? 37.646 5.452 -0.405 1.00 95.69 86 GLN A O 1
ATOM 722 N N . LEU A 1 87 ? 37.986 6.247 -2.468 1.00 96.25 87 LEU A N 1
ATOM 723 C CA . LEU A 1 87 ? 37.084 5.285 -3.107 1.00 96.25 87 LEU A CA 1
ATOM 724 C C . LEU A 1 87 ? 37.605 3.841 -3.015 1.00 96.25 87 LEU A C 1
ATOM 726 O O . LEU A 1 87 ? 36.803 2.909 -2.952 1.00 96.25 87 LEU A O 1
ATOM 730 N N . ILE A 1 88 ? 38.923 3.637 -3.007 1.00 95.44 88 ILE A N 1
ATOM 731 C CA . ILE A 1 88 ? 39.543 2.322 -2.786 1.00 95.44 88 ILE A CA 1
ATOM 732 C C . ILE A 1 88 ? 39.385 1.893 -1.325 1.00 95.44 88 ILE A C 1
ATOM 734 O O . ILE A 1 88 ? 38.985 0.757 -1.070 1.00 95.44 88 ILE A O 1
ATOM 738 N N . ASP A 1 89 ? 39.653 2.790 -0.374 1.00 94.56 89 ASP A N 1
ATOM 739 C CA . ASP A 1 89 ? 39.539 2.520 1.064 1.00 94.56 89 ASP A CA 1
ATOM 740 C C . ASP A 1 89 ? 38.100 2.162 1.458 1.00 94.56 89 ASP A C 1
ATOM 742 O O . ASP A 1 89 ? 37.872 1.236 2.237 1.00 94.56 89 ASP A O 1
ATOM 746 N N . GLU A 1 90 ? 37.121 2.829 0.846 1.00 94.19 90 GLU A N 1
ATOM 747 C CA . GLU A 1 90 ? 35.705 2.498 0.993 1.00 94.19 90 GLU A CA 1
ATOM 748 C C . GLU A 1 90 ? 35.302 1.243 0.207 1.00 94.19 90 GLU A C 1
ATOM 750 O O . GLU A 1 90 ? 34.164 0.802 0.309 1.00 94.19 90 GLU A O 1
ATOM 755 N N . GLY A 1 91 ? 36.183 0.629 -0.588 1.00 92.25 91 GLY A N 1
ATOM 756 C CA . GLY A 1 91 ? 35.896 -0.578 -1.372 1.00 92.25 91 GLY A CA 1
ATOM 757 C C . GLY A 1 91 ? 34.906 -0.356 -2.522 1.00 92.25 91 GLY A C 1
ATOM 758 O O . GLY A 1 91 ? 34.137 -1.259 -2.859 1.00 92.25 91 GLY A O 1
ATOM 759 N N . ILE A 1 92 ? 34.858 0.860 -3.067 1.00 93.81 92 ILE A N 1
ATOM 760 C CA . ILE A 1 92 ? 34.101 1.220 -4.277 1.00 93.81 92 ILE A CA 1
ATOM 761 C C . ILE A 1 92 ? 34.949 0.926 -5.519 1.00 93.81 92 ILE A C 1
ATOM 763 O O . ILE A 1 92 ? 34.450 0.347 -6.482 1.00 93.81 92 ILE A O 1
ATOM 767 N N . LEU A 1 93 ? 36.234 1.287 -5.474 1.00 94.62 93 LEU A N 1
ATOM 768 C CA . LEU A 1 93 ? 37.226 0.955 -6.494 1.00 94.62 93 LEU A CA 1
ATOM 769 C C . LEU A 1 93 ? 38.151 -0.166 -6.014 1.00 94.62 93 LEU A C 1
ATOM 771 O O . LEU A 1 93 ? 38.371 -0.345 -4.818 1.00 94.62 93 LEU A O 1
ATOM 775 N N . GLN A 1 94 ? 38.705 -0.915 -6.962 1.00 93.81 94 GLN A N 1
ATOM 776 C CA . GLN A 1 94 ? 39.664 -1.991 -6.712 1.00 93.81 94 GLN A CA 1
ATOM 777 C C . GLN A 1 94 ? 40.845 -1.876 -7.674 1.00 93.81 94 GLN A C 1
ATOM 779 O O . GLN A 1 94 ? 40.682 -1.407 -8.800 1.00 93.81 94 GLN A O 1
ATOM 784 N N . TYR A 1 95 ? 42.029 -2.321 -7.253 1.00 92.81 95 TYR A N 1
ATOM 785 C CA . TYR A 1 95 ? 43.154 -2.489 -8.172 1.00 92.81 95 TYR A CA 1
ATOM 786 C C . TYR A 1 95 ? 42.844 -3.619 -9.157 1.00 92.81 95 TYR A C 1
ATOM 788 O O . TYR A 1 95 ? 42.376 -4.688 -8.760 1.00 92.81 95 TYR A O 1
ATOM 796 N N . ALA A 1 96 ? 43.129 -3.404 -10.442 1.00 88.38 96 ALA A N 1
ATOM 797 C CA . ALA A 1 96 ? 42.806 -4.369 -11.489 1.00 88.38 96 ALA A CA 1
ATOM 798 C C . ALA A 1 96 ? 43.472 -5.742 -11.279 1.00 88.38 96 ALA A C 1
ATOM 800 O O . ALA A 1 96 ? 42.883 -6.759 -11.636 1.00 88.38 96 ALA A O 1
ATOM 801 N N . ASP A 1 97 ? 44.659 -5.773 -10.668 1.00 81.81 97 ASP A N 1
ATOM 802 C CA . ASP A 1 97 ? 45.403 -7.004 -10.365 1.00 81.81 97 ASP A CA 1
ATOM 803 C C . ASP A 1 97 ? 44.795 -7.814 -9.206 1.00 81.81 97 ASP A C 1
ATOM 805 O O . ASP A 1 97 ? 45.026 -9.019 -9.111 1.00 81.81 97 ASP A O 1
ATOM 809 N N . ASP A 1 98 ? 44.005 -7.168 -8.343 1.00 71.25 98 ASP A N 1
ATOM 810 C CA . ASP A 1 98 ? 43.311 -7.800 -7.214 1.00 71.25 98 ASP A CA 1
ATOM 811 C C . ASP A 1 98 ? 41.891 -8.262 -7.592 1.00 71.25 98 ASP A C 1
ATOM 813 O O . ASP A 1 98 ? 41.190 -8.863 -6.775 1.00 71.25 98 ASP A O 1
ATOM 817 N N . THR A 1 99 ? 41.450 -7.981 -8.824 1.00 65.00 99 THR A N 1
ATOM 818 C CA . THR A 1 99 ? 40.093 -8.285 -9.284 1.00 65.00 99 THR A CA 1
ATOM 819 C C . THR A 1 99 ? 40.097 -9.562 -10.126 1.00 65.00 99 THR A C 1
ATOM 821 O O . THR A 1 99 ? 40.650 -9.588 -11.228 1.00 65.00 99 THR A O 1
ATOM 824 N N . ASP A 1 100 ? 39.434 -10.622 -9.653 1.00 57.50 100 ASP A N 1
ATOM 825 C CA . ASP A 1 100 ? 39.031 -11.719 -10.539 1.00 57.50 100 ASP A CA 1
ATOM 826 C C . ASP A 1 100 ? 38.134 -11.139 -11.646 1.00 57.50 100 ASP A C 1
ATOM 828 O O . ASP A 1 100 ? 37.281 -10.290 -11.376 1.00 57.50 100 ASP A O 1
ATOM 832 N N . VAL A 1 101 ? 38.342 -11.568 -12.898 1.00 56.88 101 VAL A N 1
ATOM 833 C CA . VAL A 1 101 ? 37.506 -11.185 -14.052 1.00 56.88 101 VAL A CA 1
ATOM 834 C C . VAL A 1 101 ? 36.042 -11.221 -13.619 1.00 56.88 101 VAL A C 1
ATOM 836 O O . VAL A 1 101 ? 35.622 -12.266 -13.118 1.00 56.88 101 VAL A O 1
ATOM 839 N N . GLU A 1 102 ? 35.299 -10.106 -13.785 1.00 56.94 102 GLU A N 1
ATOM 840 C CA . GLU A 1 102 ? 33.869 -10.040 -13.435 1.00 56.94 102 GLU A CA 1
ATOM 841 C C . GLU A 1 102 ? 33.228 -11.364 -13.857 1.00 56.94 102 GLU A C 1
ATOM 843 O O . GLU A 1 102 ? 33.382 -11.739 -15.029 1.00 56.94 102 GLU A O 1
ATOM 848 N N . PRO A 1 103 ? 32.598 -12.117 -12.932 1.00 53.56 103 PRO A N 1
ATOM 849 C CA . PRO A 1 103 ? 32.077 -13.423 -13.274 1.00 53.56 103 PRO A CA 1
ATOM 850 C C . PRO A 1 103 ? 31.191 -13.236 -14.496 1.00 53.56 103 PRO A C 1
ATOM 852 O O . PRO A 1 103 ? 30.275 -12.409 -14.487 1.00 53.56 103 PRO A O 1
ATOM 855 N N . ILE A 1 104 ? 31.512 -13.962 -15.571 1.00 53.97 104 ILE A N 1
ATOM 856 C CA . ILE A 1 104 ? 30.693 -14.008 -16.779 1.00 53.97 104 ILE A CA 1
ATOM 857 C C . ILE A 1 104 ? 29.435 -14.778 -16.384 1.00 53.97 104 ILE A C 1
ATOM 859 O O . ILE A 1 104 ? 29.274 -15.955 -16.685 1.00 53.97 104 ILE A O 1
ATOM 863 N N . ILE A 1 105 ? 28.564 -14.123 -15.625 1.00 56.25 105 ILE A N 1
ATOM 864 C CA . ILE A 1 105 ? 27.218 -14.583 -15.376 1.00 56.25 105 ILE A CA 1
ATOM 865 C C . ILE A 1 105 ? 26.518 -14.350 -16.697 1.00 56.25 105 ILE A C 1
ATOM 867 O O . ILE A 1 105 ? 26.155 -13.224 -17.048 1.00 56.25 105 ILE A O 1
ATOM 871 N N . THR A 1 106 ? 26.381 -15.415 -17.470 1.00 57.62 106 THR A N 1
ATOM 872 C CA . THR A 1 106 ? 25.566 -15.369 -18.667 1.00 57.62 106 THR A CA 1
ATOM 873 C C . THR A 1 106 ? 24.130 -15.069 -18.233 1.00 57.62 106 THR A C 1
ATOM 875 O O . THR A 1 106 ? 23.550 -15.842 -17.472 1.00 57.62 106 THR A O 1
ATOM 878 N N . PRO A 1 107 ? 23.485 -13.993 -18.730 1.00 59.62 107 PRO A N 1
ATOM 879 C CA . PRO A 1 107 ? 22.075 -13.688 -18.437 1.00 59.62 107 PRO A CA 1
ATOM 880 C C . PRO A 1 107 ? 21.086 -14.801 -18.838 1.00 59.62 107 PRO A C 1
ATOM 882 O O . PRO A 1 107 ? 19.870 -14.672 -18.675 1.00 59.62 107 PRO A O 1
ATOM 885 N N . GLU A 1 108 ? 21.593 -15.872 -19.443 1.00 63.09 108 GLU A N 1
ATOM 886 C CA . GLU A 1 108 ? 20.871 -17.064 -19.859 1.00 63.09 108 GLU A CA 1
ATOM 887 C C . GLU A 1 108 ? 20.730 -18.106 -18.744 1.00 63.09 108 GLU A C 1
ATOM 889 O O . GLU A 1 108 ? 19.856 -18.971 -18.849 1.00 63.09 108 GLU A O 1
ATOM 894 N N . ASP A 1 109 ? 21.507 -17.996 -17.663 1.00 77.19 109 ASP A N 1
ATOM 895 C CA . ASP A 1 109 ? 21.504 -18.979 -16.585 1.00 77.19 109 ASP A CA 1
ATOM 896 C C . ASP A 1 109 ? 20.206 -18.918 -15.777 1.00 77.19 109 ASP A C 1
ATOM 898 O O . ASP A 1 109 ? 19.858 -17.913 -15.142 1.00 77.19 109 ASP A O 1
ATOM 902 N N . LYS A 1 110 ? 19.474 -20.036 -15.802 1.00 88.56 110 LYS A N 1
ATOM 903 C CA . LYS A 1 110 ? 18.263 -20.220 -15.002 1.00 88.56 110 LYS A CA 1
ATOM 904 C C . LYS A 1 110 ? 18.626 -20.233 -13.524 1.00 88.56 110 LYS A C 1
ATOM 906 O O . LYS A 1 110 ? 19.444 -21.038 -13.089 1.00 88.56 110 LYS A O 1
ATOM 911 N N . GLN A 1 111 ? 17.951 -19.389 -12.762 1.00 92.00 111 GLN A N 1
ATOM 912 C CA . GLN A 1 111 ? 18.063 -19.340 -11.313 1.00 92.00 111 GLN A CA 1
ATOM 913 C C . GLN A 1 111 ? 17.013 -20.245 -10.659 1.00 92.00 111 GLN A C 1
ATOM 915 O O . GLN A 1 111 ? 15.940 -20.468 -11.239 1.00 92.00 111 GLN A O 1
ATOM 920 N N . PRO A 1 112 ? 17.292 -20.780 -9.458 1.00 92.31 112 PRO A N 1
ATOM 921 C CA . PRO A 1 112 ? 16.262 -21.422 -8.655 1.00 92.31 112 PRO A CA 1
ATOM 922 C C . PRO A 1 112 ? 15.153 -20.421 -8.302 1.00 92.31 112 PRO A C 1
ATOM 924 O O . PRO A 1 112 ? 15.357 -19.206 -8.314 1.00 92.31 112 PRO A O 1
ATOM 927 N N . SER A 1 113 ? 13.965 -20.938 -7.975 1.00 94.00 113 SER A N 1
ATOM 928 C CA . SER A 1 113 ? 12.889 -20.090 -7.459 1.00 94.00 113 SER A CA 1
ATOM 929 C C . SER A 1 113 ? 13.328 -19.449 -6.137 1.00 94.00 113 SER A C 1
ATOM 931 O O . SER A 1 113 ? 13.718 -20.187 -5.230 1.00 94.00 113 SER A O 1
ATOM 933 N N . PRO A 1 114 ? 13.248 -18.115 -5.996 1.00 93.81 114 PRO A N 1
ATOM 934 C CA . PRO A 1 114 ? 13.581 -17.426 -4.752 1.00 93.81 114 PRO A CA 1
ATOM 935 C C . PRO A 1 114 ? 12.404 -17.394 -3.763 1.00 93.81 114 PRO A C 1
ATOM 937 O O . PRO A 1 114 ? 12.529 -16.870 -2.657 1.00 93.81 114 PRO A O 1
ATOM 940 N N . LEU A 1 115 ? 11.232 -17.893 -4.171 1.00 93.38 115 LEU A N 1
ATOM 941 C CA . LEU A 1 115 ? 10.022 -17.857 -3.360 1.00 93.38 115 LEU A CA 1
ATOM 942 C C . LEU A 1 115 ? 10.013 -19.013 -2.350 1.00 93.38 115 LEU A C 1
ATOM 944 O O . LEU A 1 115 ? 10.357 -20.141 -2.717 1.00 93.38 115 LEU A O 1
ATOM 948 N N . PRO A 1 116 ? 9.562 -18.777 -1.103 1.00 91.25 116 PRO A N 1
ATOM 949 C CA . PRO A 1 116 ? 9.319 -19.862 -0.154 1.00 91.25 116 PRO A CA 1
ATOM 950 C C . PRO A 1 116 ? 8.215 -20.777 -0.698 1.00 91.25 116 PRO A C 1
ATOM 952 O O . PRO A 1 116 ? 7.345 -20.255 -1.387 1.00 91.25 116 PRO A O 1
ATOM 955 N N . PRO A 1 117 ? 8.173 -22.084 -0.379 1.00 91.50 117 PRO A N 1
ATOM 956 C CA . PRO A 1 117 ? 7.139 -23.001 -0.874 1.00 91.50 117 PRO A CA 1
ATOM 957 C C . PRO A 1 117 ? 5.705 -22.503 -0.649 1.00 91.50 117 PRO A C 1
ATOM 959 O O . PRO A 1 117 ? 5.416 -21.839 0.347 1.00 91.50 117 PRO A O 1
ATOM 962 N N . ALA A 1 118 ? 4.803 -22.803 -1.584 1.00 91.88 118 ALA A N 1
ATOM 963 C CA . ALA A 1 118 ? 3.405 -22.397 -1.490 1.00 91.88 118 ALA A CA 1
ATOM 964 C C . ALA A 1 118 ? 2.705 -23.137 -0.346 1.00 91.88 118 ALA A C 1
ATOM 966 O O . ALA A 1 118 ? 2.932 -24.327 -0.125 1.00 91.88 118 ALA A O 1
ATOM 967 N N . PHE A 1 119 ? 1.817 -22.434 0.357 1.00 88.19 119 PHE A N 1
ATOM 968 C CA . PHE A 1 119 ? 1.005 -23.024 1.425 1.00 88.19 119 PHE A CA 1
ATOM 969 C C . PHE A 1 119 ? -0.238 -23.737 0.886 1.00 88.19 119 PHE A C 1
ATOM 971 O O . PHE A 1 119 ? -0.755 -24.642 1.538 1.00 88.19 119 PHE A O 1
ATOM 978 N N . THR A 1 120 ? -0.719 -23.336 -0.294 1.00 90.94 120 THR A N 1
ATOM 979 C CA . THR A 1 120 ? -1.890 -23.926 -0.946 1.00 90.94 120 THR A CA 1
ATOM 980 C C . THR A 1 120 ? -1.520 -24.598 -2.265 1.00 90.94 120 THR A C 1
ATOM 982 O O . THR A 1 120 ? -0.636 -24.149 -2.997 1.00 90.94 120 THR A O 1
ATOM 985 N N . SER A 1 121 ? -2.229 -25.682 -2.573 1.00 89.88 121 SER A N 1
ATOM 986 C CA . SER A 1 121 ? -2.137 -26.433 -3.826 1.00 89.88 121 SER A CA 1
ATOM 987 C C . SER A 1 121 ? -3.307 -26.162 -4.773 1.00 89.88 121 SER A C 1
ATOM 989 O O . SER A 1 121 ? -3.390 -26.794 -5.826 1.00 89.88 121 SER A O 1
ATOM 991 N N . VAL A 1 122 ? -4.215 -25.246 -4.419 1.00 91.62 122 VAL A N 1
ATOM 992 C CA . VAL A 1 122 ? -5.367 -24.877 -5.248 1.00 91.62 122 VAL A CA 1
ATOM 993 C C . VAL A 1 122 ? -5.498 -23.355 -5.360 1.00 91.62 122 VAL A C 1
ATOM 995 O O . VAL A 1 122 ? -5.242 -22.641 -4.387 1.00 91.62 122 VAL A O 1
ATOM 998 N N . PRO A 1 123 ? -5.886 -22.829 -6.535 1.00 93.81 123 PRO A N 1
ATOM 999 C CA . PRO A 1 123 ? -6.180 -21.411 -6.680 1.00 93.81 123 PRO A CA 1
ATOM 1000 C C . PRO A 1 123 ? -7.476 -21.064 -5.936 1.00 93.81 123 PRO A C 1
ATOM 1002 O O . PRO A 1 123 ? -8.475 -21.771 -6.060 1.00 93.81 123 PRO A O 1
ATOM 1005 N N . HIS A 1 124 ? -7.466 -19.949 -5.208 1.00 95.81 124 HIS A N 1
ATOM 1006 C CA . HIS A 1 124 ? -8.610 -19.459 -4.434 1.00 95.81 124 HIS A CA 1
ATOM 1007 C C . HIS A 1 124 ? -9.200 -18.181 -5.021 1.00 95.81 124 HIS A C 1
ATOM 1009 O O . HIS A 1 124 ? -8.546 -17.450 -5.769 1.00 95.81 124 HIS A O 1
ATOM 1015 N N . THR A 1 125 ? -10.434 -17.876 -4.622 1.00 96.88 125 THR A N 1
ATOM 1016 C CA . THR A 1 125 ? -11.094 -16.604 -4.924 1.00 96.88 125 THR A CA 1
ATOM 1017 C C . THR A 1 125 ? -11.691 -15.986 -3.670 1.00 96.88 125 THR A C 1
ATOM 1019 O O . THR A 1 125 ? -12.100 -16.689 -2.751 1.00 96.88 125 THR A O 1
ATOM 1022 N N . TRP A 1 126 ? -11.855 -14.662 -3.651 1.00 97.88 126 TRP A N 1
ATOM 1023 C CA . TRP A 1 126 ? -12.548 -14.006 -2.538 1.00 97.88 126 TRP A CA 1
ATOM 1024 C C . TRP A 1 126 ? -14.042 -14.332 -2.474 1.00 97.88 126 TRP A C 1
ATOM 1026 O O . TRP A 1 126 ? -14.686 -13.971 -1.501 1.00 97.88 126 TRP A O 1
ATOM 1036 N N . LEU A 1 127 ? -14.607 -15.065 -3.438 1.00 97.12 127 LEU A N 1
ATOM 1037 C CA . LEU A 1 127 ? -15.958 -15.616 -3.293 1.00 97.12 127 LEU A CA 1
ATOM 1038 C C . LEU A 1 127 ? -16.037 -16.643 -2.151 1.00 97.12 127 LEU A C 1
ATOM 1040 O O . LEU A 1 127 ? -17.122 -16.920 -1.656 1.00 97.12 127 LEU A O 1
ATOM 1044 N N . GLU A 1 128 ? -14.889 -17.155 -1.706 1.00 97.25 128 GLU A N 1
ATOM 1045 C CA . GLU A 1 128 ? -14.718 -18.021 -0.539 1.00 97.25 128 GLU A CA 1
ATOM 1046 C C . GLU A 1 128 ? -14.293 -17.217 0.713 1.00 97.25 128 GLU A C 1
ATOM 1048 O O . GLU A 1 128 ? -13.644 -17.765 1.604 1.00 97.25 128 GLU A O 1
ATOM 1053 N N . CYS A 1 129 ? -14.602 -15.910 0.782 1.00 97.62 129 CYS A N 1
ATOM 1054 C CA . CYS A 1 129 ? -14.094 -14.975 1.802 1.00 97.62 129 CYS A CA 1
ATOM 1055 C C . CYS A 1 129 ? -14.191 -15.518 3.234 1.00 97.62 129 CYS A C 1
ATOM 1057 O O . CYS A 1 129 ? -13.205 -15.501 3.972 1.00 97.62 129 CYS A O 1
ATOM 1059 N N . GLU A 1 130 ? -15.352 -16.050 3.608 1.00 97.31 130 GLU A N 1
ATOM 1060 C CA . GLU A 1 130 ? -15.637 -16.532 4.962 1.00 97.31 130 GLU A CA 1
ATOM 1061 C C . GLU A 1 130 ? -14.766 -17.742 5.316 1.00 97.31 130 GLU A C 1
ATOM 1063 O O . GLU A 1 130 ? -14.174 -17.792 6.394 1.00 97.31 130 GLU A O 1
ATOM 1068 N N . ALA A 1 131 ? -14.632 -18.692 4.385 1.00 97.31 131 ALA A N 1
ATOM 1069 C CA . ALA A 1 131 ? -13.804 -19.881 4.562 1.00 97.31 131 ALA A CA 1
ATOM 1070 C C . ALA A 1 131 ? -12.315 -19.514 4.642 1.00 97.31 131 ALA A C 1
ATOM 1072 O O . ALA A 1 131 ? -11.612 -19.966 5.547 1.00 97.31 131 ALA A O 1
ATOM 1073 N N . ILE A 1 132 ? -11.852 -18.646 3.736 1.00 97.62 132 ILE A N 1
ATOM 1074 C CA . ILE A 1 132 ? -10.468 -18.161 3.698 1.00 97.62 132 ILE A CA 1
ATOM 1075 C C . ILE A 1 132 ? -10.112 -17.455 5.008 1.00 97.62 132 ILE A C 1
ATOM 1077 O O . ILE A 1 132 ? -9.111 -17.780 5.644 1.00 97.62 132 ILE A O 1
ATOM 1081 N N . THR A 1 133 ? -10.927 -16.487 5.426 1.00 97.75 133 THR A N 1
ATOM 1082 C CA . THR A 1 133 ? -10.649 -15.692 6.629 1.00 97.75 133 THR A CA 1
ATOM 1083 C C . THR A 1 133 ? -10.739 -16.540 7.890 1.00 97.75 133 THR A C 1
ATOM 1085 O O . THR A 1 133 ? -9.845 -16.442 8.736 1.00 97.75 133 THR A O 1
ATOM 1088 N N . SER A 1 134 ? -11.713 -17.452 7.981 1.00 96.94 134 SER A N 1
ATOM 1089 C CA . SER A 1 134 ? -11.817 -18.386 9.103 1.00 96.94 134 SER A CA 1
ATOM 1090 C C . SER A 1 134 ? -10.564 -19.245 9.248 1.00 96.94 134 SER A C 1
ATOM 1092 O O . SER A 1 134 ? -10.066 -19.403 10.359 1.00 96.94 134 SER A O 1
ATOM 1094 N N . VAL A 1 135 ? -10.046 -19.797 8.147 1.00 95.88 135 VAL A N 1
ATOM 1095 C CA . VAL A 1 135 ? -8.865 -20.675 8.167 1.00 95.88 135 VAL A CA 1
ATOM 1096 C C . VAL A 1 135 ? -7.597 -19.889 8.490 1.00 95.88 135 VAL A C 1
ATOM 1098 O O . VAL A 1 135 ? -6.805 -20.323 9.321 1.00 95.88 135 VAL A O 1
ATOM 1101 N N . LEU A 1 136 ? -7.397 -18.732 7.855 1.00 95.69 136 LEU A N 1
ATOM 1102 C CA . LEU A 1 136 ? -6.144 -17.983 7.979 1.00 95.69 136 LEU A CA 1
ATOM 1103 C C . LEU A 1 136 ? -6.061 -17.126 9.243 1.00 95.69 136 LEU A C 1
ATOM 1105 O O . LEU A 1 136 ? -4.961 -16.776 9.665 1.00 95.69 136 LEU A O 1
ATOM 1109 N N . THR A 1 137 ? -7.198 -16.742 9.826 1.00 95.31 137 THR A N 1
ATOM 1110 C CA . THR A 1 137 ? -7.231 -15.765 10.929 1.00 95.31 137 THR A CA 1
ATOM 1111 C C . THR A 1 137 ? -8.021 -16.225 12.150 1.00 95.31 137 THR A C 1
ATOM 1113 O O . THR A 1 137 ? -7.988 -15.555 13.179 1.00 95.31 137 THR A O 1
ATOM 1116 N N . GLY A 1 138 ? -8.746 -17.346 12.060 1.00 94.94 138 GLY A N 1
ATOM 1117 C CA . GLY A 1 138 ? -9.673 -17.787 13.105 1.00 94.94 138 GLY A CA 1
ATOM 1118 C C . GLY A 1 138 ? -10.943 -16.934 13.212 1.00 94.94 138 GLY A C 1
ATOM 1119 O O . GLY A 1 138 ? -11.734 -17.145 14.130 1.00 94.94 138 GLY A O 1
ATOM 1120 N N . ARG A 1 139 ? -11.150 -15.974 12.298 1.00 94.50 139 ARG A N 1
ATOM 1121 C CA . ARG A 1 139 ? -12.316 -15.083 12.246 1.00 94.50 139 ARG A CA 1
ATOM 1122 C C . ARG A 1 139 ? -12.978 -15.162 10.879 1.00 94.50 139 ARG A C 1
ATOM 1124 O O . ARG A 1 139 ? -12.307 -15.063 9.860 1.00 94.50 139 ARG A O 1
ATOM 1131 N N . THR A 1 140 ? -14.293 -15.322 10.862 1.00 96.25 140 THR A N 1
ATOM 1132 C CA . THR A 1 140 ? -15.099 -15.302 9.636 1.00 96.25 140 THR A CA 1
ATOM 1133 C C . THR A 1 140 ? -15.405 -13.866 9.224 1.00 96.25 140 THR A C 1
ATOM 1135 O O . THR A 1 140 ? -15.890 -13.093 10.047 1.00 96.25 140 THR A O 1
ATOM 1138 N N . LEU A 1 141 ? -15.195 -13.539 7.951 1.00 97.62 141 LEU A N 1
ATOM 1139 C CA . LEU A 1 141 ? -15.571 -12.262 7.348 1.00 97.62 141 LEU A CA 1
ATOM 1140 C C . LEU A 1 141 ? -16.616 -12.478 6.252 1.00 97.62 141 LEU A C 1
ATOM 1142 O O . LEU A 1 141 ? -16.347 -13.205 5.300 1.00 97.62 141 LEU A O 1
ATOM 1146 N N . ASP A 1 142 ? -17.767 -11.813 6.358 1.00 97.44 142 ASP A N 1
ATOM 1147 C CA . ASP A 1 142 ? -18.762 -11.762 5.279 1.00 97.44 142 ASP A CA 1
ATOM 1148 C C . ASP A 1 142 ? -18.148 -11.080 4.042 1.00 97.44 142 ASP A C 1
ATOM 1150 O O . ASP A 1 142 ? -17.537 -10.011 4.147 1.00 97.44 142 ASP A O 1
ATOM 1154 N N . LEU A 1 143 ? -18.338 -11.663 2.852 1.00 97.81 143 LEU A N 1
ATOM 1155 C CA . LEU A 1 143 ? -17.873 -11.094 1.575 1.00 97.81 143 LEU A CA 1
ATOM 1156 C C . LEU A 1 143 ? -18.344 -9.640 1.369 1.00 97.81 143 LEU A C 1
ATOM 1158 O O . LEU A 1 143 ? -17.690 -8.839 0.696 1.00 97.81 143 LEU A O 1
ATOM 1162 N N . SER A 1 144 ? -19.474 -9.278 1.964 1.00 98.00 144 SER A N 1
ATOM 1163 C CA . SER A 1 144 ? -20.050 -7.936 1.936 1.00 98.00 144 SER A CA 1
ATOM 1164 C C . SER A 1 144 ? -19.219 -6.899 2.705 1.00 98.00 144 SER A C 1
ATOM 1166 O O . SER A 1 144 ? -19.546 -5.719 2.624 1.00 98.00 144 SER A O 1
ATOM 1168 N N . TYR A 1 145 ? -18.159 -7.299 3.416 1.00 98.56 145 TYR A N 1
ATOM 1169 C CA . TYR A 1 145 ? -17.194 -6.423 4.095 1.00 98.56 145 TYR A CA 1
ATOM 1170 C C . TYR A 1 145 ? -15.754 -6.577 3.584 1.00 98.56 145 TYR A C 1
ATOM 1172 O O . TYR A 1 145 ? -14.820 -6.070 4.207 1.00 98.56 145 TYR A O 1
ATOM 1180 N N . LEU A 1 146 ? -15.550 -7.268 2.456 1.00 98.62 146 LEU A N 1
ATOM 1181 C CA . LEU A 1 146 ? -14.219 -7.598 1.942 1.00 98.62 146 LEU A CA 1
ATOM 1182 C C . LEU A 1 146 ? -13.299 -6.373 1.824 1.00 98.62 146 LEU A C 1
ATOM 1184 O O . LEU A 1 146 ? -12.163 -6.426 2.289 1.00 98.62 146 LEU A O 1
ATOM 1188 N N . GLU A 1 147 ? -13.774 -5.276 1.230 1.00 98.56 147 GLU A N 1
ATOM 1189 C CA . GLU A 1 147 ? -12.960 -4.085 0.963 1.00 98.56 147 GLU A CA 1
ATOM 1190 C C . GLU A 1 147 ? -12.613 -3.274 2.227 1.00 98.56 147 GLU A C 1
ATOM 1192 O O . GLU A 1 147 ? -11.714 -2.433 2.185 1.00 98.56 147 GLU A O 1
ATOM 1197 N N . LEU A 1 148 ? -13.249 -3.564 3.371 1.00 98.56 148 LEU A N 1
ATOM 1198 C CA . LEU A 1 148 ? -12.854 -3.007 4.671 1.00 98.56 148 LEU A CA 1
ATOM 1199 C C . LEU A 1 148 ? -11.577 -3.655 5.222 1.00 98.56 148 LEU A C 1
ATOM 1201 O O . LEU A 1 148 ? -10.875 -3.051 6.030 1.00 98.56 148 LEU A O 1
ATOM 1205 N N . VAL A 1 149 ? -11.270 -4.881 4.792 1.00 98.12 149 VAL A N 1
ATOM 1206 C CA . VAL A 1 149 ? -10.154 -5.691 5.308 1.00 98.12 149 VAL A CA 1
ATOM 1207 C C . VAL A 1 149 ? -9.069 -5.895 4.248 1.00 98.12 149 VAL A C 1
ATOM 1209 O O . VAL A 1 149 ? -7.870 -5.905 4.550 1.00 98.12 149 VAL A O 1
ATOM 1212 N N . ILE A 1 150 ? -9.470 -6.040 2.989 1.00 98.38 150 ILE A N 1
ATOM 1213 C CA . ILE A 1 150 ? -8.586 -6.195 1.840 1.00 98.38 150 ILE A CA 1
ATOM 1214 C C . ILE A 1 150 ? -8.640 -4.897 1.035 1.00 98.38 150 ILE A C 1
ATOM 1216 O O . ILE A 1 150 ? -9.663 -4.623 0.412 1.00 98.38 150 ILE A O 1
ATOM 1220 N N . PRO A 1 151 ? -7.559 -4.095 1.004 1.00 97.81 151 PRO A N 1
ATOM 1221 C CA . PRO A 1 151 ? -7.537 -2.884 0.193 1.00 97.81 151 PRO A CA 1
ATOM 1222 C C . PRO A 1 151 ? -7.911 -3.189 -1.260 1.00 97.81 151 PRO A C 1
ATOM 1224 O O . PRO A 1 151 ? -7.486 -4.212 -1.797 1.00 97.81 151 PRO A O 1
ATOM 1227 N N . VAL A 1 152 ? -8.664 -2.299 -1.913 1.00 98.12 152 VAL A N 1
ATOM 1228 C CA . VAL A 1 152 ? -9.194 -2.530 -3.273 1.00 98.12 152 VAL A CA 1
ATOM 1229 C C . VAL A 1 152 ? -8.109 -2.913 -4.288 1.00 98.12 152 VAL A C 1
ATOM 1231 O O . VAL A 1 152 ? -8.304 -3.804 -5.109 1.00 98.12 152 VAL A O 1
ATOM 1234 N N . PHE A 1 153 ? -6.917 -2.327 -4.158 1.00 97.31 153 PHE A N 1
ATOM 1235 C CA . PHE A 1 153 ? -5.741 -2.623 -4.980 1.00 97.31 153 PHE A CA 1
ATOM 1236 C C . PHE A 1 153 ? -5.060 -3.964 -4.655 1.00 97.31 153 PHE A C 1
ATOM 1238 O O . PHE A 1 153 ? -4.051 -4.281 -5.261 1.00 97.31 153 PHE A O 1
ATOM 1245 N N . ARG A 1 154 ? -5.569 -4.750 -3.699 1.00 97.94 154 ARG A N 1
ATOM 1246 C CA . ARG A 1 154 ? -5.089 -6.104 -3.368 1.00 97.94 154 ARG A CA 1
ATOM 1247 C C . ARG A 1 154 ? -6.107 -7.204 -3.643 1.00 97.94 154 ARG A C 1
ATOM 1249 O O . ARG A 1 154 ? -5.728 -8.370 -3.685 1.00 97.94 154 ARG A O 1
ATOM 1256 N N . VAL A 1 155 ? -7.381 -6.867 -3.845 1.00 98.62 155 VAL A N 1
ATOM 1257 C CA . VAL A 1 155 ? -8.461 -7.857 -4.013 1.00 98.62 155 VAL A CA 1
ATOM 1258 C C . VAL A 1 155 ? -8.169 -8.810 -5.177 1.00 98.62 155 VAL A C 1
ATOM 1260 O O . VAL A 1 155 ? -8.318 -10.020 -5.031 1.00 98.62 155 VAL A O 1
ATOM 1263 N N . ALA A 1 156 ? -7.662 -8.306 -6.302 1.00 98.44 156 ALA A N 1
ATOM 1264 C CA . ALA A 1 156 ? -7.336 -9.143 -7.454 1.00 98.44 156 ALA A CA 1
ATOM 1265 C C . ALA A 1 156 ? -6.134 -10.087 -7.241 1.00 98.44 156 ALA A C 1
ATOM 1267 O O . ALA A 1 156 ? -6.001 -11.040 -7.998 1.00 98.44 156 ALA A O 1
ATOM 1268 N N . HIS A 1 157 ? -5.274 -9.883 -6.231 1.00 98.31 157 HIS A N 1
ATOM 1269 C CA . HIS A 1 157 ? -3.968 -10.560 -6.140 1.00 98.31 157 HIS A CA 1
ATOM 1270 C C . HIS A 1 157 ? -4.047 -12.086 -6.246 1.00 98.31 157 HIS A C 1
ATOM 1272 O O . HIS A 1 157 ? -3.208 -12.686 -6.915 1.00 98.31 157 HIS A O 1
ATOM 1278 N N . ILE A 1 158 ? -5.027 -12.702 -5.578 1.00 97.75 158 ILE A N 1
ATOM 1279 C CA . ILE A 1 158 ? -5.151 -14.164 -5.500 1.00 97.75 158 ILE A CA 1
ATOM 1280 C C . ILE A 1 158 ? -5.775 -14.787 -6.751 1.00 97.75 158 ILE A C 1
ATOM 1282 O O . ILE A 1 158 ? -5.637 -15.995 -6.947 1.00 97.75 158 ILE A O 1
ATOM 1286 N N . ALA A 1 159 ? -6.452 -13.984 -7.578 1.00 98.00 159 ALA A N 1
ATOM 1287 C CA . ALA A 1 159 ? -7.135 -14.464 -8.769 1.00 98.00 159 ALA A CA 1
ATOM 1288 C C . ALA A 1 159 ? -6.135 -14.842 -9.868 1.00 98.00 159 ALA A C 1
ATOM 1290 O O . ALA A 1 159 ? -5.045 -14.279 -9.965 1.00 98.00 159 ALA A O 1
ATOM 1291 N N . MET A 1 160 ? -6.543 -15.792 -10.701 1.00 97.69 160 MET A N 1
ATOM 1292 C CA . MET A 1 160 ? -5.807 -16.319 -11.839 1.00 97.69 160 MET A CA 1
ATOM 1293 C C . MET A 1 160 ? -6.246 -15.614 -13.125 1.00 97.69 160 MET A C 1
ATOM 1295 O O . MET A 1 160 ? -7.439 -15.384 -13.343 1.00 97.69 160 MET A O 1
ATOM 1299 N N . ASP A 1 161 ? -5.290 -15.317 -13.995 1.00 97.75 161 ASP A N 1
ATOM 1300 C CA . ASP A 1 161 ? -5.543 -14.944 -15.386 1.00 97.75 161 ASP A CA 1
ATOM 1301 C C . ASP A 1 161 ? -5.663 -16.177 -16.301 1.00 97.75 161 ASP A C 1
ATOM 1303 O O . ASP A 1 161 ? -5.464 -17.317 -15.874 1.00 97.75 161 ASP A O 1
ATOM 1307 N N . ALA A 1 162 ? -6.009 -15.943 -17.568 1.00 97.50 162 ALA A N 1
ATOM 1308 C CA . ALA A 1 162 ? -6.188 -16.984 -18.582 1.00 97.50 162 ALA A CA 1
ATOM 1309 C C . ALA A 1 162 ? -4.899 -17.730 -18.966 1.00 97.50 162 ALA A C 1
ATOM 1311 O O . ALA A 1 162 ? -4.966 -18.776 -19.609 1.00 97.50 162 ALA A O 1
ATOM 1312 N N . GLU A 1 163 ? -3.730 -17.238 -18.549 1.00 95.38 163 GLU A N 1
ATOM 1313 C CA . GLU A 1 163 ? -2.454 -17.951 -18.677 1.00 95.38 163 GLU A CA 1
ATOM 1314 C C . GLU A 1 163 ? -2.140 -18.803 -17.436 1.00 95.38 163 GLU A C 1
ATOM 1316 O O . GLU A 1 163 ? -1.067 -19.402 -17.337 1.00 95.38 163 GLU A O 1
ATOM 1321 N N . GLY A 1 164 ? -3.071 -18.881 -16.480 1.00 95.31 164 GLY A N 1
ATOM 1322 C CA . GLY A 1 164 ? -2.895 -19.646 -15.255 1.00 95.31 164 GLY A CA 1
ATOM 1323 C C . GLY A 1 164 ? -1.890 -19.002 -14.303 1.00 95.31 164 GLY A C 1
ATOM 1324 O O . GLY A 1 164 ? -1.207 -19.718 -13.569 1.00 95.31 164 GLY A O 1
ATOM 1325 N N . ARG A 1 165 ? -1.784 -17.666 -14.291 1.00 95.12 165 ARG A N 1
ATOM 1326 C CA . ARG A 1 165 ? -0.917 -16.932 -13.362 1.00 95.12 165 ARG A CA 1
ATOM 1327 C C . ARG A 1 165 ? -1.730 -16.104 -12.378 1.00 95.12 165 ARG A C 1
ATOM 1329 O O . ARG A 1 165 ? -2.722 -15.486 -12.753 1.00 95.12 165 ARG A O 1
ATOM 1336 N N . GLN A 1 166 ? -1.280 -16.034 -11.125 1.00 96.62 166 GLN A N 1
ATOM 1337 C CA . GLN A 1 166 ? -1.882 -15.126 -10.150 1.00 96.62 166 GLN A CA 1
ATOM 1338 C C . GLN A 1 166 ? -1.587 -13.676 -10.532 1.00 96.62 166 GLN A C 1
ATOM 1340 O O . GLN A 1 166 ? -0.461 -13.338 -10.907 1.00 96.62 166 GLN A O 1
ATOM 1345 N N . ILE A 1 167 ? -2.580 -12.799 -10.415 1.00 97.38 167 ILE A N 1
ATOM 1346 C CA . ILE A 1 167 ? -2.426 -11.374 -10.739 1.00 97.38 167 ILE A CA 1
ATOM 1347 C C . ILE A 1 167 ? -1.351 -10.742 -9.848 1.00 97.38 167 ILE A C 1
ATOM 1349 O O . ILE A 1 167 ? -0.509 -10.003 -10.347 1.00 97.38 167 ILE A O 1
ATOM 1353 N N . GLY A 1 168 ? -1.312 -11.103 -8.560 1.00 95.19 168 GLY A N 1
ATOM 1354 C CA . GLY A 1 168 ? -0.306 -10.622 -7.609 1.00 95.19 168 GLY A CA 1
ATOM 1355 C C . GLY A 1 168 ? 1.103 -11.197 -7.805 1.00 95.19 168 GLY A C 1
ATOM 1356 O O . GLY A 1 168 ? 2.036 -10.704 -7.177 1.00 95.19 168 GLY A O 1
ATOM 1357 N N . GLU A 1 169 ? 1.290 -12.214 -8.657 1.00 93.31 169 GLU A N 1
ATOM 1358 C CA . GLU A 1 169 ? 2.585 -12.874 -8.906 1.00 93.31 169 GLU A CA 1
ATOM 1359 C C . GLU A 1 169 ? 3.303 -13.306 -7.609 1.00 93.31 169 GLU A C 1
ATOM 1361 O O . GLU A 1 169 ? 2.751 -14.036 -6.788 1.00 93.31 169 GLU A O 1
ATOM 1366 N N . ALA A 1 170 ? 4.540 -12.854 -7.395 1.00 90.69 170 ALA A N 1
ATOM 1367 C CA . ALA A 1 170 ? 5.302 -13.088 -6.171 1.00 90.69 170 ALA A CA 1
ATOM 1368 C C . ALA A 1 170 ? 4.750 -12.315 -4.954 1.00 90.69 170 ALA A C 1
ATOM 1370 O O . ALA A 1 170 ? 5.051 -12.666 -3.816 1.00 90.69 170 ALA A O 1
ATOM 1371 N N . ASN A 1 171 ? 3.930 -11.288 -5.187 1.00 91.62 171 ASN A N 1
ATOM 1372 C CA . ASN A 1 171 ? 3.394 -10.363 -4.185 1.00 91.62 171 ASN A CA 1
ATOM 1373 C C . ASN A 1 171 ? 1.931 -10.673 -3.818 1.00 91.62 171 ASN A C 1
ATOM 1375 O O . ASN A 1 171 ? 1.187 -9.791 -3.373 1.00 91.62 171 ASN A O 1
ATOM 1379 N N . VAL A 1 172 ? 1.484 -11.918 -4.018 1.00 95.00 172 VAL A N 1
ATOM 1380 C CA . VAL A 1 172 ? 0.128 -12.352 -3.657 1.00 95.00 172 VAL A CA 1
ATOM 1381 C C . VAL A 1 172 ? -0.156 -12.036 -2.189 1.00 95.00 172 VAL A C 1
ATOM 1383 O O . VAL A 1 172 ? 0.625 -12.365 -1.295 1.00 95.00 172 VAL A O 1
ATOM 1386 N N . PHE A 1 173 ? -1.290 -11.377 -1.946 1.00 95.25 173 PHE A N 1
ATOM 1387 C CA . PHE A 1 173 ? -1.755 -11.036 -0.610 1.00 95.25 173 PHE A CA 1
ATOM 1388 C C . PHE A 1 173 ? -3.107 -11.702 -0.324 1.00 95.25 173 PHE A C 1
ATOM 1390 O O . PHE A 1 173 ? -4.030 -11.525 -1.121 1.00 95.25 173 PHE A O 1
ATOM 1397 N N . PRO A 1 174 ? -3.261 -12.375 0.831 1.00 95.94 174 PRO A N 1
ATOM 1398 C CA . PRO A 1 174 ? -2.214 -12.766 1.789 1.00 95.94 174 PRO A CA 1
ATOM 1399 C C . PRO A 1 174 ? -1.191 -13.751 1.196 1.00 95.94 174 PRO A C 1
ATOM 1401 O O . PRO A 1 174 ? -1.541 -14.572 0.349 1.00 95.94 174 PRO A O 1
ATOM 1404 N N . LYS A 1 175 ? 0.055 -13.729 1.703 1.00 93.69 175 LYS A N 1
ATOM 1405 C CA . LYS A 1 175 ? 1.142 -14.630 1.251 1.00 93.69 175 LYS A CA 1
ATOM 1406 C C . LYS A 1 175 ? 0.744 -16.116 1.341 1.00 93.69 175 LYS A C 1
ATOM 1408 O O . LYS A 1 175 ? 1.169 -16.919 0.517 1.00 93.69 175 LYS A O 1
ATOM 1413 N N . ALA A 1 176 ? -0.111 -16.470 2.305 1.00 94.56 176 ALA A N 1
ATOM 1414 C CA . ALA A 1 176 ? -0.625 -17.827 2.505 1.00 94.56 176 ALA A CA 1
ATOM 1415 C C . ALA A 1 176 ? -1.506 -18.355 1.352 1.00 94.56 176 ALA A C 1
ATOM 1417 O O . ALA A 1 176 ? -1.698 -19.560 1.242 1.00 94.56 176 ALA A O 1
ATOM 1418 N N . LEU A 1 177 ? -2.028 -17.481 0.483 1.00 96.25 177 LEU A N 1
ATOM 1419 C CA . LEU A 1 177 ? -2.823 -17.870 -0.692 1.00 96.25 177 LEU A CA 1
ATOM 1420 C C . LEU A 1 177 ? -2.005 -17.869 -1.989 1.00 96.25 177 LEU A C 1
ATOM 1422 O O . LEU A 1 177 ? -2.569 -17.999 -3.079 1.00 96.25 177 LEU A O 1
ATOM 1426 N N . ARG A 1 178 ? -0.679 -17.714 -1.892 1.00 95.31 178 ARG A N 1
ATOM 1427 C CA . ARG A 1 178 ? 0.210 -17.876 -3.038 1.00 95.31 178 ARG A CA 1
ATOM 1428 C C . ARG A 1 178 ? 0.154 -19.325 -3.516 1.00 95.31 178 ARG A C 1
ATOM 1430 O O . ARG A 1 178 ? 0.382 -20.248 -2.737 1.00 95.31 178 ARG A O 1
ATOM 1437 N N . PHE A 1 179 ? -0.116 -19.489 -4.800 1.00 92.56 179 PHE A N 1
ATOM 1438 C CA . PHE A 1 179 ? -0.137 -20.753 -5.517 1.00 92.56 179 PHE A CA 1
ATOM 1439 C C . PHE A 1 179 ? 1.181 -20.935 -6.284 1.00 92.56 179 PHE A C 1
ATOM 1441 O O . PHE A 1 179 ? 1.751 -19.973 -6.808 1.00 92.56 179 PHE A O 1
ATOM 1448 N N . GLU A 1 180 ? 1.700 -22.163 -6.330 1.00 91.62 180 GLU A N 1
ATOM 1449 C CA . GLU A 1 180 ? 2.968 -22.450 -7.004 1.00 91.62 180 GLU A CA 1
ATOM 1450 C C . GLU A 1 180 ? 2.775 -22.478 -8.525 1.00 91.62 180 GLU A C 1
ATOM 1452 O O . GLU A 1 180 ? 2.042 -23.309 -9.058 1.00 91.62 180 GLU A O 1
ATOM 1457 N N . ILE A 1 181 ? 3.452 -21.573 -9.234 1.00 90.50 181 ILE A N 1
ATOM 1458 C CA . ILE A 1 181 ? 3.359 -21.450 -10.692 1.00 90.50 181 ILE A CA 1
ATOM 1459 C C . ILE A 1 181 ? 4.753 -21.661 -11.284 1.00 90.50 181 ILE A C 1
ATOM 1461 O O . ILE A 1 181 ? 5.682 -20.943 -10.890 1.00 90.50 181 ILE A O 1
ATOM 1465 N N . PRO A 1 182 ? 4.922 -22.577 -12.259 1.00 91.69 182 PRO A N 1
ATOM 1466 C CA . PRO A 1 182 ? 6.178 -22.720 -12.982 1.00 91.69 182 PRO A CA 1
ATOM 1467 C C . PRO A 1 182 ? 6.654 -21.368 -13.519 1.00 91.69 182 PRO A C 1
ATOM 1469 O O . PRO A 1 182 ? 5.992 -20.723 -14.336 1.00 91.69 182 PRO A O 1
ATOM 1472 N N . THR A 1 183 ? 7.801 -20.921 -13.017 1.00 94.81 183 THR A N 1
ATOM 1473 C CA . THR A 1 183 ? 8.346 -19.597 -13.307 1.00 94.81 183 THR A CA 1
ATOM 1474 C C . THR A 1 183 ? 9.820 -19.735 -13.637 1.00 94.81 183 THR A C 1
ATOM 1476 O O . THR A 1 183 ? 10.578 -20.391 -12.925 1.00 94.81 183 THR A O 1
ATOM 1479 N N . GLU A 1 184 ? 10.215 -19.140 -14.756 1.00 95.50 184 GLU A N 1
ATOM 1480 C CA . GLU A 1 184 ? 11.610 -19.020 -15.131 1.00 95.50 184 GLU A CA 1
ATOM 1481 C C . GLU A 1 184 ? 12.184 -17.778 -14.439 1.00 95.50 184 GLU A C 1
ATOM 1483 O O . GLU A 1 184 ? 11.666 -16.665 -14.581 1.00 95.50 184 GLU A O 1
ATOM 1488 N N . TRP A 1 185 ? 13.256 -17.987 -13.684 1.00 95.94 185 TRP A N 1
ATOM 1489 C CA . TRP A 1 185 ? 13.978 -16.950 -12.959 1.00 95.94 185 TRP A CA 1
ATOM 1490 C C . TRP A 1 185 ? 15.351 -16.770 -13.588 1.00 95.94 185 TRP A C 1
ATOM 1492 O O . TRP A 1 185 ? 15.981 -17.748 -13.992 1.00 95.94 185 TRP A O 1
ATOM 1502 N N . ARG A 1 186 ? 15.805 -15.524 -13.712 1.00 94.69 186 ARG A N 1
ATOM 1503 C CA . ARG A 1 186 ? 17.108 -15.190 -14.301 1.00 94.69 186 ARG A CA 1
ATOM 1504 C C . ARG A 1 186 ? 17.749 -14.037 -13.555 1.00 94.69 186 ARG A C 1
ATOM 1506 O O . ARG A 1 186 ? 17.043 -13.216 -12.982 1.00 94.69 186 ARG A O 1
ATOM 1513 N N . ILE A 1 187 ? 19.069 -13.940 -13.614 1.00 93.56 187 ILE A N 1
ATOM 1514 C CA . ILE A 1 187 ? 19.778 -12.760 -13.114 1.00 93.56 187 ILE A CA 1
ATOM 1515 C C . ILE A 1 187 ? 19.462 -11.570 -14.026 1.00 93.56 187 ILE A C 1
ATOM 1517 O O . ILE A 1 187 ? 19.374 -11.715 -15.247 1.00 93.56 187 ILE A O 1
ATOM 1521 N N . CYS A 1 188 ? 19.231 -10.398 -13.437 1.00 93.00 188 CYS A N 1
ATOM 1522 C CA . CYS A 1 188 ? 18.827 -9.211 -14.181 1.00 93.00 188 CYS A CA 1
ATOM 1523 C C . CYS A 1 188 ? 20.023 -8.582 -14.929 1.00 93.00 188 CYS A C 1
ATOM 1525 O O . CYS A 1 188 ? 20.988 -8.166 -14.290 1.00 93.00 188 CYS A O 1
ATOM 1527 N N . PRO A 1 189 ? 19.977 -8.452 -16.272 1.00 92.00 189 PRO A N 1
ATOM 1528 C CA . PRO A 1 189 ? 21.072 -7.876 -17.056 1.00 92.00 189 PRO A CA 1
ATOM 1529 C C . PRO A 1 189 ? 20.962 -6.355 -17.227 1.00 92.00 189 PRO A C 1
ATOM 1531 O O . PRO A 1 189 ? 21.806 -5.741 -17.880 1.00 92.00 189 PRO A O 1
ATOM 1534 N N . TYR A 1 190 ? 19.885 -5.744 -16.734 1.00 92.69 190 TYR A N 1
ATOM 1535 C CA . TYR A 1 190 ? 19.598 -4.335 -16.976 1.00 92.69 190 TYR A CA 1
ATOM 1536 C C . TYR A 1 190 ? 20.397 -3.444 -16.018 1.00 92.69 190 TYR A C 1
ATOM 1538 O O . TYR A 1 190 ? 20.412 -3.756 -14.827 1.00 92.69 190 TYR A O 1
ATOM 1546 N N . PRO A 1 191 ? 21.020 -2.351 -16.506 1.00 91.19 191 PRO A N 1
ATOM 1547 C CA . PRO A 1 191 ? 21.676 -1.356 -15.657 1.00 91.19 191 PRO A CA 1
ATOM 1548 C C . PRO A 1 191 ? 20.753 -0.782 -14.572 1.00 91.19 191 PRO A C 1
ATOM 1550 O O . PRO A 1 191 ? 19.525 -0.859 -14.689 1.00 91.19 191 PRO A O 1
ATOM 1553 N N . GLY A 1 192 ? 21.365 -0.176 -13.556 1.00 92.56 192 GLY A N 1
ATOM 1554 C CA . GLY A 1 192 ? 20.714 0.381 -12.373 1.00 92.56 192 GLY A CA 1
ATOM 1555 C C . GLY A 1 192 ? 20.783 -0.554 -11.166 1.00 92.56 192 GLY A C 1
ATOM 1556 O O . GLY A 1 192 ? 21.511 -1.551 -11.164 1.00 92.56 192 GLY A O 1
ATOM 1557 N N . SER A 1 193 ? 19.967 -0.261 -10.155 1.00 92.19 193 SER A N 1
ATOM 1558 C CA . SER A 1 193 ? 19.952 -0.905 -8.825 1.00 92.19 193 SER A CA 1
ATOM 1559 C C . SER A 1 193 ? 19.802 -2.435 -8.827 1.00 92.19 193 SER A C 1
ATOM 1561 O O . SER A 1 193 ? 20.057 -3.088 -7.822 1.00 92.19 193 SER A O 1
ATOM 1563 N N . ARG A 1 194 ? 19.394 -3.013 -9.957 1.00 93.62 194 ARG A N 1
ATOM 1564 C CA . ARG A 1 194 ? 19.094 -4.437 -10.167 1.00 93.62 194 ARG A CA 1
ATOM 1565 C C . ARG A 1 194 ? 20.123 -5.175 -11.031 1.00 93.62 194 ARG A C 1
ATOM 1567 O O . ARG A 1 194 ? 19.956 -6.370 -11.268 1.00 93.62 194 ARG A O 1
ATOM 1574 N N . TYR A 1 195 ? 21.140 -4.492 -11.563 1.00 92.56 195 TYR A N 1
ATOM 1575 C CA . TYR A 1 195 ? 22.124 -5.107 -12.459 1.00 92.56 195 TYR A CA 1
ATOM 1576 C C . TYR A 1 195 ? 22.898 -6.217 -11.746 1.00 92.56 195 TYR A C 1
ATOM 1578 O O . TYR A 1 195 ? 23.586 -5.957 -10.765 1.00 92.56 195 TYR A O 1
ATOM 1586 N N . LEU A 1 196 ? 22.804 -7.451 -12.242 1.00 90.06 196 LEU A N 1
ATOM 1587 C CA . LEU A 1 196 ? 23.414 -8.638 -11.638 1.00 90.06 196 LEU A CA 1
ATOM 1588 C C . LEU A 1 196 ? 23.107 -8.799 -10.136 1.00 90.06 196 LEU A C 1
ATOM 1590 O O . LEU A 1 196 ? 23.964 -9.260 -9.389 1.00 90.06 196 LEU A O 1
ATOM 1594 N N . ASP A 1 197 ? 21.938 -8.354 -9.660 1.00 90.38 197 ASP A N 1
ATOM 1595 C CA . ASP A 1 197 ? 21.510 -8.588 -8.271 1.00 90.38 197 ASP A CA 1
ATOM 1596 C C . ASP A 1 197 ? 21.381 -10.098 -8.004 1.00 90.38 197 ASP A C 1
ATOM 1598 O O . ASP A 1 197 ? 21.004 -10.868 -8.893 1.00 90.38 197 ASP A O 1
ATOM 1602 N N . GLU A 1 198 ? 21.709 -10.522 -6.782 1.00 89.88 198 GLU A N 1
ATOM 1603 C CA . GLU A 1 198 ? 21.591 -11.923 -6.357 1.00 89.88 198 GLU A CA 1
ATOM 1604 C C . GLU A 1 198 ? 20.135 -12.404 -6.397 1.00 89.88 198 GLU A C 1
ATOM 1606 O O . GLU A 1 198 ? 19.857 -13.582 -6.634 1.00 89.88 198 GLU A O 1
ATOM 1611 N N . ARG A 1 199 ? 19.184 -11.485 -6.201 1.00 93.00 199 ARG A N 1
ATOM 1612 C CA . ARG A 1 199 ? 17.756 -11.750 -6.335 1.00 93.00 199 ARG A CA 1
ATOM 1613 C C . ARG A 1 199 ? 17.386 -11.757 -7.821 1.00 93.00 199 ARG A C 1
ATOM 1615 O O . ARG A 1 199 ? 17.589 -10.760 -8.521 1.00 93.00 199 ARG A O 1
ATOM 1622 N N . PRO A 1 200 ? 16.784 -12.843 -8.331 1.00 95.00 200 PRO A N 1
ATOM 1623 C CA . PRO A 1 200 ? 16.502 -12.952 -9.750 1.00 95.00 200 PRO A CA 1
ATOM 1624 C C . PRO A 1 200 ? 15.280 -12.121 -10.162 1.00 95.00 200 PRO A C 1
ATOM 1626 O O . PRO A 1 200 ? 14.419 -11.757 -9.360 1.00 95.00 200 PRO A O 1
ATOM 1629 N N . MET A 1 201 ? 15.165 -11.872 -11.462 1.00 95.69 201 MET A N 1
ATOM 1630 C CA . MET A 1 201 ? 13.960 -11.354 -12.102 1.00 95.69 201 MET A CA 1
ATOM 1631 C C . MET A 1 201 ? 13.070 -12.492 -12.623 1.00 95.69 201 MET A C 1
ATOM 1633 O O . MET A 1 201 ? 13.553 -13.529 -13.087 1.00 95.69 201 MET A O 1
ATOM 1637 N N . ASN A 1 202 ? 11.755 -12.268 -12.605 1.00 95.50 202 ASN A N 1
ATOM 1638 C CA . ASN A 1 202 ? 10.760 -13.169 -13.188 1.00 95.50 202 ASN A CA 1
ATOM 1639 C C . ASN A 1 202 ? 10.667 -12.939 -14.711 1.00 95.50 202 ASN A C 1
ATOM 1641 O O . ASN A 1 202 ? 9.945 -12.051 -15.176 1.00 95.50 202 ASN A O 1
ATOM 1645 N N . ILE A 1 203 ? 11.399 -13.731 -15.506 1.00 95.50 203 ILE A N 1
ATOM 1646 C CA . ILE A 1 203 ? 11.400 -13.578 -16.972 1.00 95.50 203 ILE A CA 1
ATOM 1647 C C . ILE A 1 203 ? 10.083 -14.068 -17.593 1.00 95.50 203 ILE A C 1
ATOM 1649 O O . ILE A 1 203 ? 9.685 -13.576 -18.649 1.00 95.50 203 ILE A O 1
ATOM 1653 N N . THR A 1 204 ? 9.377 -15.008 -16.955 1.00 95.06 204 THR A N 1
ATOM 1654 C CA . THR A 1 204 ? 8.076 -15.489 -17.448 1.00 95.06 204 THR A CA 1
ATOM 1655 C C . THR A 1 204 ? 7.039 -14.366 -17.453 1.00 95.06 204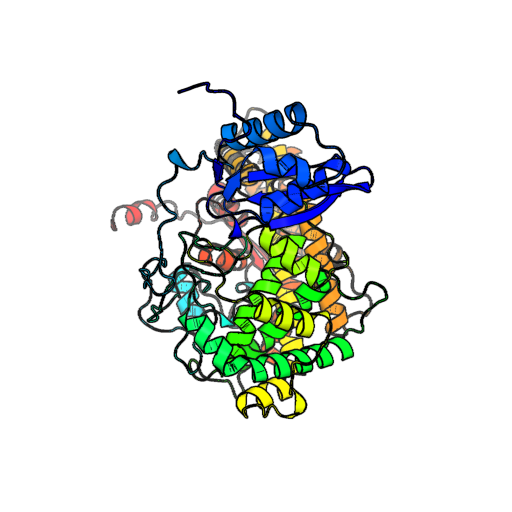 THR A C 1
ATOM 1657 O O . THR A 1 204 ? 6.381 -14.155 -18.471 1.00 95.06 204 THR A O 1
ATOM 1660 N N . ALA A 1 205 ? 6.950 -13.589 -16.370 1.00 93.75 205 ALA A N 1
ATOM 1661 C CA . ALA A 1 205 ? 6.066 -12.429 -16.291 1.00 93.75 205 ALA A CA 1
ATOM 1662 C C . ALA A 1 205 ? 6.439 -11.358 -17.330 1.00 93.75 205 ALA A C 1
ATOM 1664 O O . ALA A 1 205 ? 5.557 -10.833 -18.007 1.00 93.75 205 ALA A O 1
ATOM 1665 N N . LEU A 1 206 ? 7.737 -11.090 -17.538 1.00 95.88 206 LEU A N 1
ATOM 1666 C CA . LEU A 1 206 ? 8.182 -10.158 -18.580 1.00 95.88 206 LEU A CA 1
ATOM 1667 C C . LEU A 1 206 ? 7.762 -10.612 -19.986 1.00 95.88 206 LEU A C 1
ATOM 1669 O O . LEU A 1 206 ? 7.327 -9.790 -20.789 1.00 95.88 206 LEU A O 1
ATOM 1673 N N . LYS A 1 207 ? 7.890 -11.908 -20.302 1.00 96.00 207 LYS A N 1
ATOM 1674 C CA . LYS A 1 207 ? 7.471 -12.461 -21.601 1.00 96.00 207 LYS A CA 1
ATOM 1675 C C . LYS A 1 207 ? 5.966 -12.265 -21.824 1.00 96.00 207 LYS A C 1
ATOM 1677 O O . LYS A 1 207 ? 5.591 -11.768 -22.880 1.00 96.00 207 LYS A O 1
ATOM 1682 N N . CYS A 1 208 ? 5.140 -12.570 -20.821 1.00 94.00 208 CYS A N 1
ATOM 1683 C CA . CYS A 1 208 ? 3.691 -12.327 -20.855 1.00 94.00 208 CYS A CA 1
ATOM 1684 C C . CYS A 1 208 ? 3.361 -10.842 -21.100 1.00 94.00 208 CYS A C 1
ATOM 1686 O O . CYS A 1 208 ? 2.588 -10.513 -22.005 1.00 94.00 208 CYS A O 1
ATOM 1688 N N . MET A 1 209 ? 4.012 -9.934 -20.361 1.00 95.75 209 MET A N 1
ATOM 1689 C CA . MET A 1 209 ? 3.837 -8.487 -20.534 1.00 95.75 209 MET A CA 1
ATOM 1690 C C . MET A 1 209 ? 4.213 -8.032 -21.946 1.00 95.75 209 MET A C 1
ATOM 1692 O O . MET A 1 209 ? 3.458 -7.293 -22.566 1.00 95.75 209 MET A O 1
ATOM 1696 N N . ARG A 1 210 ? 5.352 -8.491 -22.486 1.00 97.00 210 ARG A N 1
ATOM 1697 C CA . ARG A 1 210 ? 5.809 -8.120 -23.837 1.00 97.00 210 ARG A CA 1
ATOM 1698 C C . ARG A 1 210 ? 4.831 -8.558 -24.924 1.00 97.00 210 ARG A C 1
ATOM 1700 O O . ARG A 1 210 ? 4.616 -7.796 -25.860 1.00 97.00 210 ARG A O 1
ATOM 1707 N N . THR A 1 211 ? 4.226 -9.737 -24.789 1.00 97.12 211 THR A N 1
ATOM 1708 C CA . THR A 1 211 ? 3.201 -10.224 -25.727 1.00 97.12 211 THR A CA 1
ATOM 1709 C C . THR A 1 211 ? 1.978 -9.306 -25.768 1.00 97.12 211 THR A C 1
ATOM 1711 O O . THR A 1 211 ? 1.412 -9.090 -26.834 1.00 97.12 211 THR A O 1
ATOM 1714 N N . ASN A 1 212 ? 1.586 -8.733 -24.627 1.00 97.19 212 ASN A N 1
ATOM 1715 C CA . ASN A 1 212 ? 0.364 -7.935 -24.494 1.00 97.19 212 ASN A CA 1
ATOM 1716 C C . ASN A 1 212 ? 0.606 -6.412 -24.484 1.00 97.19 212 ASN A C 1
ATOM 1718 O O . ASN A 1 212 ? -0.342 -5.636 -24.348 1.00 97.19 212 ASN A O 1
ATOM 1722 N N . TRP A 1 213 ? 1.859 -5.971 -24.626 1.00 98.06 213 TRP A N 1
ATOM 1723 C CA . TRP A 1 213 ? 2.289 -4.610 -24.301 1.00 98.06 213 TRP A CA 1
ATOM 1724 C C . TRP A 1 213 ? 1.537 -3.515 -25.065 1.00 98.06 213 TRP A C 1
ATOM 1726 O O . TRP A 1 213 ? 1.050 -2.562 -24.460 1.00 98.06 213 TRP A O 1
ATOM 1736 N N . SER A 1 214 ? 1.374 -3.669 -26.382 1.00 98.12 214 SER A N 1
ATOM 1737 C CA . SER A 1 214 ? 0.697 -2.661 -27.206 1.00 98.12 214 SER A CA 1
ATOM 1738 C C . SER A 1 214 ? -0.761 -2.455 -26.788 1.00 98.12 214 SER A C 1
ATOM 1740 O O . SER A 1 214 ? -1.203 -1.318 -26.627 1.00 98.12 214 SER A O 1
ATOM 1742 N N . GLN A 1 215 ? -1.495 -3.544 -26.534 1.00 97.69 215 GLN A N 1
ATOM 1743 C CA . GLN A 1 215 ? -2.872 -3.463 -26.042 1.00 97.69 215 GLN A CA 1
ATOM 1744 C C . GLN A 1 215 ? -2.933 -2.861 -24.632 1.00 97.69 215 GLN A C 1
ATOM 1746 O O . GLN A 1 215 ? -3.817 -2.053 -24.358 1.00 97.69 215 GLN A O 1
ATOM 1751 N N . MET A 1 216 ? -1.982 -3.204 -23.751 1.00 98.38 216 MET A N 1
ATOM 1752 C CA . MET A 1 216 ? -1.894 -2.629 -22.403 1.00 98.38 216 MET A CA 1
ATOM 1753 C C . MET A 1 216 ? -1.732 -1.110 -22.442 1.00 98.38 216 MET A C 1
ATOM 1755 O O . MET A 1 216 ? -2.444 -0.413 -21.725 1.00 98.38 216 MET A O 1
ATOM 1759 N N . MET A 1 217 ? -0.818 -0.589 -23.264 1.00 98.75 217 MET A N 1
ATOM 1760 C CA . MET A 1 217 ? -0.557 0.851 -23.327 1.00 98.75 217 MET A CA 1
ATOM 1761 C C . MET A 1 217 ? -1.720 1.621 -23.964 1.00 98.75 217 MET A C 1
ATOM 1763 O O . MET A 1 217 ? -2.077 2.693 -23.481 1.00 98.75 217 MET A O 1
ATOM 1767 N N . VAL A 1 218 ? -2.377 1.059 -24.987 1.00 98.75 218 VAL A N 1
ATOM 1768 C CA . VAL A 1 218 ? -3.591 1.660 -25.569 1.00 98.75 218 VAL A CA 1
ATOM 1769 C C . VAL A 1 218 ? -4.750 1.653 -24.571 1.00 98.75 218 VAL A C 1
ATOM 1771 O O . VAL A 1 218 ? -5.419 2.674 -24.408 1.00 98.75 218 VAL A O 1
ATOM 1774 N N . ALA A 1 219 ? -4.960 0.549 -23.850 1.00 98.75 219 ALA A N 1
ATOM 1775 C CA . ALA A 1 219 ? -5.952 0.478 -22.781 1.00 98.75 219 ALA A CA 1
AT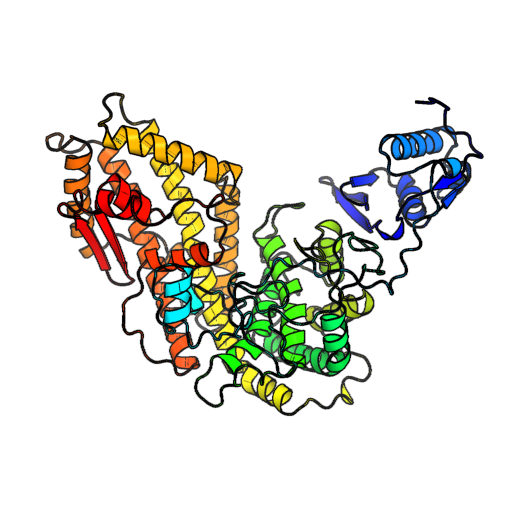OM 1776 C C . ALA A 1 219 ? -5.651 1.494 -21.666 1.00 98.75 219 ALA A C 1
ATOM 1778 O O . ALA A 1 219 ? -6.542 2.233 -21.250 1.00 98.75 219 ALA A O 1
ATOM 1779 N N . LEU A 1 220 ? -4.394 1.592 -21.225 1.00 98.81 220 LEU A N 1
ATOM 1780 C CA . LEU A 1 220 ? -3.960 2.548 -20.206 1.00 98.81 220 LEU A CA 1
ATOM 1781 C C . LEU A 1 220 ? -4.199 3.998 -20.634 1.00 98.81 220 LEU A C 1
ATOM 1783 O O . LEU A 1 220 ? -4.688 4.793 -19.833 1.00 98.81 220 LEU A O 1
ATOM 1787 N N . LEU A 1 221 ? -3.921 4.339 -21.895 1.00 98.69 221 LEU A N 1
ATOM 1788 C CA . LEU A 1 221 ? -4.187 5.672 -22.430 1.00 98.69 221 LEU A CA 1
ATOM 1789 C C . LEU A 1 221 ? -5.690 5.997 -22.425 1.00 98.69 221 LEU A C 1
ATOM 1791 O O . LEU A 1 221 ? -6.080 7.103 -22.049 1.00 98.69 221 LEU A O 1
ATOM 1795 N N . GLN A 1 222 ? -6.552 5.036 -22.774 1.00 98.69 222 GLN A N 1
ATOM 1796 C CA . GLN A 1 222 ? -8.007 5.218 -22.696 1.00 98.69 222 GLN A CA 1
ATOM 1797 C C . GLN A 1 222 ? -8.491 5.390 -21.249 1.00 98.69 222 GLN A C 1
ATOM 1799 O O . GLN A 1 222 ? -9.277 6.297 -20.970 1.00 98.69 222 GLN A O 1
ATOM 1804 N N . ILE A 1 223 ? -7.968 4.588 -20.314 1.00 98.75 223 ILE A N 1
ATOM 1805 C CA . ILE A 1 223 ? -8.261 4.711 -18.878 1.00 98.75 223 ILE A CA 1
ATOM 1806 C C . ILE A 1 223 ? -7.804 6.083 -18.355 1.00 98.75 223 ILE A C 1
ATOM 1808 O O . ILE A 1 223 ? -8.555 6.755 -17.647 1.00 98.75 223 ILE A O 1
ATOM 1812 N N . ARG A 1 224 ? -6.615 6.553 -18.755 1.00 98.56 224 ARG A N 1
ATOM 1813 C CA . ARG A 1 224 ? -6.101 7.891 -18.424 1.00 98.56 224 ARG A CA 1
ATOM 1814 C C . ARG A 1 224 ? -7.007 8.998 -18.943 1.00 98.56 224 ARG A C 1
ATOM 1816 O O . ARG A 1 224 ? -7.293 9.945 -18.217 1.00 98.56 224 ARG A O 1
ATOM 1823 N N . ASN A 1 225 ? -7.477 8.892 -20.180 1.00 98.31 225 ASN A N 1
ATOM 1824 C CA . ASN A 1 225 ? -8.357 9.900 -20.762 1.00 98.31 225 ASN A CA 1
ATOM 1825 C C . ASN A 1 225 ? -9.704 9.958 -20.032 1.00 98.31 225 ASN A C 1
ATOM 1827 O O . ASN A 1 225 ? -10.159 11.048 -19.691 1.00 98.31 225 ASN A O 1
ATOM 1831 N N . ALA A 1 226 ? -10.299 8.806 -19.710 1.00 98.25 226 ALA A N 1
ATOM 1832 C CA . ALA A 1 226 ? -11.513 8.747 -18.896 1.00 98.25 226 ALA A CA 1
ATOM 1833 C C . ALA A 1 226 ? -11.290 9.336 -17.491 1.00 98.25 226 ALA A C 1
ATOM 1835 O O . ALA A 1 226 ? -12.135 10.062 -16.967 1.00 98.25 226 ALA A O 1
ATOM 1836 N N . TYR A 1 227 ? -10.125 9.077 -16.893 1.00 98.25 227 TYR A N 1
ATOM 1837 C CA . TYR A 1 227 ? -9.746 9.662 -15.613 1.00 98.25 227 TYR A CA 1
ATOM 1838 C C . TYR A 1 227 ? -9.663 11.187 -15.691 1.00 98.25 227 TYR A C 1
ATOM 1840 O O . TYR A 1 227 ? -10.274 11.869 -14.878 1.00 98.25 227 TYR A O 1
ATOM 1848 N N . LEU A 1 228 ? -8.964 11.740 -16.682 1.00 97.62 228 LEU A N 1
ATOM 1849 C CA . LEU A 1 228 ? -8.785 13.188 -16.815 1.00 97.62 228 LEU A CA 1
ATOM 1850 C C . LEU A 1 228 ? -10.064 13.931 -17.209 1.00 97.62 228 LEU A C 1
ATOM 1852 O O . LEU A 1 228 ? -10.199 15.108 -16.882 1.00 97.62 228 LEU A O 1
ATOM 1856 N N . GLN A 1 229 ? -11.021 13.256 -17.851 1.00 96.00 229 GLN A N 1
ATOM 1857 C CA . GLN A 1 229 ? -12.370 13.795 -18.042 1.00 96.00 229 GLN A CA 1
ATOM 1858 C C . GLN A 1 229 ? -13.095 13.997 -16.705 1.00 96.00 229 GLN A C 1
ATOM 1860 O O . GLN A 1 229 ? -13.811 14.982 -16.543 1.00 96.00 229 GLN A O 1
ATOM 1865 N N . ARG A 1 230 ? -12.894 13.087 -15.744 1.00 95.00 230 ARG A N 1
ATOM 1866 C CA . ARG A 1 230 ? -13.475 13.169 -14.394 1.00 95.00 230 ARG A CA 1
ATOM 1867 C C . ARG A 1 230 ? -12.662 14.065 -13.456 1.00 95.00 230 ARG A C 1
ATOM 1869 O O . ARG A 1 230 ? -13.235 14.740 -12.610 1.00 95.00 230 ARG A O 1
ATOM 1876 N N . PHE A 1 231 ? -11.343 14.094 -13.626 1.00 94.62 231 PHE A N 1
ATOM 1877 C CA . PHE A 1 231 ? -10.389 14.832 -12.803 1.00 94.62 231 PHE A CA 1
ATOM 1878 C C . PHE A 1 231 ? -9.438 15.660 -13.679 1.00 94.62 231 PHE A C 1
ATOM 1880 O O . PHE A 1 231 ? -8.287 15.253 -13.886 1.00 94.62 231 PHE A O 1
ATOM 1887 N N . PRO A 1 232 ? -9.861 16.834 -14.177 1.00 93.12 232 PRO A N 1
ATOM 1888 C CA . PRO A 1 232 ? -8.992 17.698 -14.972 1.00 93.12 232 PRO A CA 1
ATOM 1889 C C . PRO A 1 232 ? -7.691 18.051 -14.232 1.00 93.12 232 PRO A C 1
ATOM 1891 O O . PRO A 1 232 ? -7.683 18.235 -13.008 1.00 93.12 232 PRO A O 1
ATOM 1894 N N . LEU A 1 233 ? -6.557 18.104 -14.941 1.00 90.06 233 LEU A N 1
ATOM 1895 C CA . LEU A 1 233 ? -5.288 18.514 -14.328 1.00 90.06 233 LEU A CA 1
ATOM 1896 C C . LEU A 1 233 ? -5.344 19.992 -13.921 1.00 90.06 233 LEU A C 1
ATOM 1898 O O . LEU A 1 233 ? -5.891 20.827 -14.638 1.00 90.06 233 LEU A O 1
ATOM 1902 N N . GLY A 1 234 ? -4.787 20.289 -12.747 1.00 87.69 234 GLY A N 1
ATOM 1903 C CA . GLY A 1 234 ? -4.581 21.662 -12.292 1.00 87.69 234 GLY A CA 1
ATOM 1904 C C . GLY A 1 234 ? -3.277 22.245 -12.853 1.00 87.69 234 GLY A C 1
ATOM 1905 O O . GLY A 1 234 ? -2.573 21.554 -13.590 1.00 87.69 234 GLY A O 1
ATOM 1906 N N . PRO A 1 235 ? -2.914 23.483 -12.473 1.00 86.31 235 PRO A N 1
ATOM 1907 C CA . PRO A 1 235 ? -1.667 24.119 -12.915 1.00 86.31 235 PRO A CA 1
ATOM 1908 C C . PRO A 1 235 ? -0.412 23.339 -12.496 1.00 86.31 235 PRO A C 1
ATOM 1910 O O . PRO A 1 235 ? 0.562 23.313 -13.237 1.00 86.31 235 PRO A O 1
ATOM 1913 N N . GLU A 1 236 ? -0.467 22.647 -11.356 1.00 88.00 236 GLU A N 1
ATOM 1914 C CA . GLU A 1 236 ? 0.611 21.792 -10.835 1.00 88.00 236 GLU A CA 1
ATOM 1915 C C . GLU A 1 236 ? 0.785 20.472 -11.613 1.00 88.00 236 GLU A C 1
ATOM 1917 O O . GLU A 1 236 ? 1.698 19.698 -11.338 1.00 88.00 236 GLU A O 1
ATOM 1922 N N . GLY A 1 237 ? -0.100 20.171 -12.572 1.00 93.75 237 GLY A N 1
ATOM 1923 C CA . GLY A 1 237 ? -0.070 18.916 -13.318 1.00 93.75 237 GLY A CA 1
ATOM 1924 C C . GLY A 1 237 ? -0.366 17.695 -12.440 1.00 93.75 237 GLY A C 1
ATOM 1925 O O . GLY A 1 237 ? -1.350 17.669 -11.688 1.00 93.75 237 GLY A O 1
ATOM 1926 N N . TRP A 1 238 ? 0.453 16.651 -12.588 1.00 97.44 238 TRP A N 1
ATOM 1927 C CA . TRP A 1 238 ? 0.378 15.450 -11.759 1.00 97.44 238 TRP A CA 1
ATOM 1928 C C . TRP A 1 238 ? 1.022 15.688 -10.401 1.00 97.44 238 TRP A C 1
ATOM 1930 O O . TRP A 1 238 ? 2.124 16.219 -10.310 1.00 97.44 238 TRP A O 1
ATOM 1940 N N . THR A 1 239 ? 0.355 15.216 -9.351 1.00 97.69 239 THR A N 1
ATOM 1941 C CA . THR A 1 239 ? 0.909 15.171 -7.996 1.00 97.69 239 THR A CA 1
ATOM 1942 C C . THR A 1 239 ? 1.021 13.728 -7.522 1.00 97.69 239 THR A C 1
ATOM 1944 O O . THR A 1 239 ? 0.319 12.853 -8.041 1.00 97.69 239 THR A O 1
ATOM 1947 N N . VAL A 1 240 ? 1.853 13.481 -6.506 1.00 97.50 240 VAL A N 1
ATOM 1948 C CA . VAL A 1 240 ? 2.046 12.142 -5.917 1.00 97.50 240 VAL A CA 1
ATOM 1949 C C . VAL A 1 240 ? 0.703 11.500 -5.540 1.00 97.50 240 VAL A C 1
ATOM 1951 O O . VAL A 1 240 ? 0.419 10.373 -5.936 1.00 97.50 240 VAL A O 1
ATOM 1954 N N . GLY A 1 241 ? -0.175 12.236 -4.851 1.00 96.69 241 GLY A N 1
ATOM 1955 C CA . GLY A 1 241 ? -1.493 11.744 -4.442 1.00 96.69 241 GLY A CA 1
ATOM 1956 C C . GLY A 1 241 ? -2.448 11.487 -5.608 1.00 96.69 241 GLY A C 1
ATOM 1957 O O . GLY A 1 241 ? -3.159 10.486 -5.611 1.00 96.69 241 GLY A O 1
ATOM 1958 N N . ARG A 1 242 ? -2.445 12.342 -6.641 1.00 96.38 242 ARG A N 1
ATOM 1959 C CA . ARG A 1 242 ? -3.290 12.131 -7.830 1.00 96.38 242 ARG A CA 1
ATOM 1960 C C . ARG A 1 242 ? -2.852 10.915 -8.632 1.00 96.38 242 ARG A C 1
ATOM 1962 O O . ARG A 1 242 ? -3.706 10.239 -9.202 1.00 96.38 242 ARG A O 1
ATOM 1969 N N . LEU A 1 243 ? -1.548 10.663 -8.711 1.00 97.81 243 LEU A N 1
ATOM 1970 C CA . LEU A 1 243 ? -1.014 9.513 -9.428 1.00 97.81 243 LEU A CA 1
ATOM 1971 C C . LEU A 1 243 ? -1.191 8.214 -8.627 1.00 97.81 243 LEU A C 1
ATOM 1973 O O . LEU A 1 243 ? -1.473 7.179 -9.227 1.00 97.81 243 LEU A O 1
ATOM 1977 N N . GLU A 1 244 ? -1.120 8.266 -7.293 1.00 98.12 244 GLU A N 1
ATOM 1978 C CA . GLU A 1 244 ? -1.493 7.151 -6.407 1.00 98.12 244 GLU A CA 1
ATOM 1979 C C . GLU A 1 244 ? -2.957 6.746 -6.620 1.00 98.12 244 GLU A C 1
ATOM 1981 O O . GLU A 1 244 ? -3.251 5.580 -6.914 1.00 98.12 244 GLU A O 1
ATOM 1986 N N . ALA A 1 245 ? -3.860 7.730 -6.579 1.00 97.31 245 ALA A N 1
ATOM 1987 C CA . ALA A 1 245 ? -5.283 7.489 -6.745 1.00 97.31 245 ALA A CA 1
ATOM 1988 C C . ALA A 1 245 ? -5.607 6.992 -8.160 1.00 97.31 245 ALA A C 1
ATOM 1990 O O . ALA A 1 245 ? -6.321 6.001 -8.316 1.00 97.31 245 ALA A O 1
ATOM 1991 N N . PHE A 1 246 ? -5.024 7.611 -9.195 1.00 98.62 246 PHE A N 1
ATOM 1992 C CA . PHE A 1 246 ? -5.176 7.147 -10.574 1.00 98.62 246 PHE A CA 1
ATOM 1993 C C . PHE A 1 246 ? -4.690 5.706 -10.748 1.00 98.62 246 PHE A C 1
ATOM 1995 O O . PHE A 1 246 ? -5.412 4.882 -11.310 1.00 98.62 246 PHE A O 1
ATOM 2002 N N . SER A 1 247 ? -3.513 5.377 -10.206 1.00 98.81 247 SER A N 1
ATOM 2003 C CA . SER A 1 247 ? -2.978 4.016 -10.250 1.00 98.81 247 SER A CA 1
ATOM 2004 C C . SER A 1 247 ? -3.943 3.039 -9.582 1.00 98.81 247 SER A C 1
ATOM 2006 O O . SER A 1 247 ? -4.258 2.008 -10.169 1.00 98.81 247 SER A O 1
ATOM 2008 N N . THR A 1 248 ? -4.517 3.383 -8.423 1.00 98.69 248 THR A N 1
ATOM 2009 C CA . THR A 1 248 ? -5.554 2.549 -7.795 1.00 98.69 248 THR A CA 1
ATOM 2010 C C . THR A 1 248 ? -6.768 2.333 -8.707 1.00 98.69 248 THR A C 1
ATOM 2012 O O . THR A 1 248 ? -7.288 1.218 -8.770 1.00 98.69 248 THR A O 1
ATOM 2015 N N . LEU A 1 249 ? -7.221 3.351 -9.444 1.00 98.75 249 LEU A N 1
ATOM 2016 C CA . LEU A 1 249 ? -8.354 3.203 -10.364 1.00 98.75 249 LEU A CA 1
ATOM 2017 C C . LEU A 1 249 ? -8.033 2.307 -11.565 1.00 98.75 249 LEU A C 1
ATOM 2019 O O . LEU A 1 249 ? -8.902 1.549 -11.989 1.00 98.75 249 LEU A O 1
ATOM 2023 N N . VAL A 1 250 ? -6.794 2.316 -12.066 1.00 98.81 250 VAL A N 1
ATOM 2024 C CA . VAL A 1 250 ? -6.342 1.342 -13.075 1.00 98.81 250 VAL A CA 1
ATOM 2025 C C . VAL A 1 250 ? -6.427 -0.084 -12.517 1.00 98.81 250 VAL A C 1
ATOM 2027 O O . VAL A 1 250 ? -6.964 -0.969 -13.181 1.00 98.81 250 VAL A O 1
ATOM 2030 N N . LEU A 1 251 ? -5.975 -0.309 -11.277 1.00 98.81 251 LEU A N 1
ATOM 2031 C CA . LEU A 1 251 ? -6.056 -1.618 -10.606 1.00 98.81 251 LEU A CA 1
ATOM 2032 C C . LEU A 1 251 ? -7.502 -2.063 -10.337 1.00 98.81 251 LEU A C 1
ATOM 2034 O O . LEU A 1 251 ? -7.810 -3.259 -10.332 1.00 98.81 251 LEU A O 1
ATOM 2038 N N . ALA A 1 252 ? -8.412 -1.109 -10.139 1.00 98.75 252 ALA A N 1
ATOM 2039 C CA . ALA A 1 252 ? -9.825 -1.382 -9.922 1.00 98.75 252 ALA A CA 1
ATOM 2040 C C . ALA A 1 252 ? -10.528 -1.933 -11.175 1.00 98.75 252 ALA A C 1
ATOM 2042 O O . ALA A 1 252 ? -11.495 -2.676 -11.024 1.00 98.75 252 ALA A O 1
ATOM 2043 N N . VAL A 1 253 ? -10.037 -1.647 -12.390 1.00 98.75 253 VAL A N 1
ATOM 2044 C CA . VAL A 1 253 ? -10.631 -2.129 -13.656 1.00 98.75 253 VAL A CA 1
ATOM 2045 C C . VAL A 1 253 ? -10.734 -3.660 -13.717 1.00 98.75 253 VAL A C 1
ATOM 2047 O O . VAL A 1 253 ? -11.857 -4.167 -13.776 1.00 98.75 253 VAL A O 1
ATOM 2050 N N . PRO A 1 254 ? -9.636 -4.438 -13.656 1.00 98.38 254 PRO A N 1
ATOM 2051 C CA . PRO A 1 254 ? -9.741 -5.897 -13.628 1.00 98.38 254 PRO A CA 1
ATOM 2052 C C . PRO A 1 254 ? -10.433 -6.405 -12.359 1.00 98.38 254 PRO A C 1
ATOM 2054 O O . PRO A 1 254 ? -11.193 -7.370 -12.415 1.00 98.38 254 PRO A O 1
ATOM 2057 N N . THR A 1 255 ? -10.227 -5.740 -11.220 1.00 98.62 255 THR A N 1
ATOM 2058 C CA . THR A 1 255 ? -10.813 -6.154 -9.938 1.00 98.62 255 THR A CA 1
ATOM 2059 C C . THR A 1 255 ? -12.345 -6.097 -9.967 1.00 98.62 255 THR A C 1
ATOM 2061 O O . THR A 1 255 ? -13.012 -7.033 -9.529 1.00 98.62 255 THR A O 1
ATOM 2064 N N . TYR A 1 256 ? -12.923 -5.045 -10.551 1.00 98.81 256 TYR A N 1
ATOM 2065 C CA . TYR A 1 256 ? -14.367 -4.900 -10.721 1.00 98.81 256 TYR A CA 1
ATOM 2066 C C . TYR A 1 256 ? -14.962 -6.049 -11.547 1.00 98.81 256 TYR A C 1
ATOM 2068 O O . TYR A 1 256 ? -15.988 -6.620 -11.172 1.00 98.81 256 TYR A O 1
ATOM 2076 N N . LEU A 1 257 ? -14.299 -6.439 -12.642 1.00 98.38 257 LEU A N 1
ATOM 2077 C CA . LEU A 1 257 ? -14.745 -7.543 -13.499 1.00 98.38 257 LEU A CA 1
ATOM 2078 C C . LEU A 1 257 ? -14.752 -8.892 -12.770 1.00 98.38 257 LEU A C 1
ATOM 2080 O O . LEU A 1 257 ? -15.647 -9.708 -13.006 1.00 98.38 257 LEU A O 1
ATOM 2084 N N . LEU A 1 258 ? -13.780 -9.108 -11.881 1.00 98.50 258 LEU A N 1
ATOM 2085 C CA . LEU A 1 258 ? -13.662 -10.315 -11.061 1.00 98.50 258 LEU A CA 1
ATOM 2086 C C . LEU A 1 258 ? -14.698 -10.366 -9.931 1.00 98.50 258 LEU A C 1
ATOM 2088 O O . LEU A 1 258 ? -15.111 -11.452 -9.534 1.00 98.50 258 LEU A O 1
ATOM 2092 N N . MET A 1 259 ? -15.127 -9.211 -9.410 1.00 98.44 259 MET A N 1
ATOM 2093 C CA . MET A 1 259 ? -15.951 -9.146 -8.197 1.00 98.44 259 MET A CA 1
ATOM 2094 C C . MET A 1 259 ? -17.430 -8.824 -8.429 1.00 98.44 259 MET A C 1
ATOM 2096 O O . MET A 1 259 ? -18.242 -9.060 -7.529 1.00 98.44 259 MET A O 1
ATOM 2100 N N . ARG A 1 260 ? -17.811 -8.293 -9.597 1.00 97.56 260 ARG A N 1
ATOM 2101 C CA . ARG A 1 260 ? -19.217 -8.002 -9.919 1.00 97.56 260 ARG A CA 1
ATOM 2102 C C . ARG A 1 260 ? -20.033 -9.285 -10.065 1.00 97.56 260 ARG A C 1
ATOM 2104 O O . ARG A 1 260 ? -19.532 -10.298 -10.536 1.00 97.56 260 ARG A O 1
ATOM 2111 N N . HIS A 1 261 ? -21.314 -9.241 -9.718 1.00 96.12 261 HIS A N 1
ATOM 2112 C CA . HIS A 1 261 ? -22.214 -10.389 -9.833 1.00 96.12 261 HIS A CA 1
ATOM 2113 C C . HIS A 1 261 ? -22.630 -10.657 -11.289 1.00 96.12 261 HIS A C 1
ATOM 2115 O O . HIS A 1 261 ? -22.563 -11.784 -11.780 1.00 96.12 261 HIS A O 1
ATOM 2121 N N . ARG A 1 262 ? -23.063 -9.616 -12.010 1.00 95.25 262 ARG A N 1
ATOM 2122 C CA . ARG A 1 262 ? -23.531 -9.743 -13.397 1.00 95.25 262 ARG A CA 1
ATOM 2123 C C . ARG A 1 262 ? -22.345 -9.780 -14.356 1.00 95.25 262 ARG A C 1
ATOM 2125 O O . ARG A 1 262 ? -21.534 -8.863 -14.343 1.00 95.25 262 ARG A O 1
ATOM 2132 N N . GLN A 1 263 ? -22.293 -10.794 -15.227 1.00 95.44 263 GLN A N 1
ATOM 2133 C CA . GLN A 1 263 ? -21.207 -10.967 -16.210 1.00 95.44 263 GLN A CA 1
ATOM 2134 C C . GLN A 1 263 ? -19.818 -10.897 -15.554 1.00 95.44 263 GLN A C 1
ATOM 2136 O O . GLN A 1 263 ? -18.905 -10.229 -16.049 1.00 95.44 263 GLN A O 1
ATOM 2141 N N . ARG A 1 264 ? -19.694 -11.542 -14.390 1.00 97.31 264 ARG A N 1
ATOM 2142 C CA . ARG A 1 264 ? -18.414 -11.741 -13.718 1.00 97.31 264 ARG A CA 1
ATOM 2143 C C . ARG A 1 264 ? -17.462 -12.482 -14.644 1.00 97.31 264 ARG A C 1
ATOM 2145 O O . ARG A 1 264 ? -17.884 -13.443 -15.283 1.00 97.31 264 ARG A O 1
ATOM 2152 N N . VAL A 1 265 ? -16.200 -12.079 -14.657 1.00 98.12 265 VAL A N 1
ATOM 2153 C CA . VAL A 1 265 ? -15.133 -12.874 -15.269 1.00 98.12 265 VAL A CA 1
ATOM 2154 C C . VAL A 1 265 ? -14.762 -13.998 -14.294 1.00 98.12 265 VAL A C 1
ATOM 2156 O O . VAL A 1 265 ? -14.384 -13.698 -13.158 1.00 98.12 265 VAL A O 1
ATOM 2159 N N . PRO A 1 266 ? -14.915 -15.281 -14.670 1.00 97.94 266 PRO A N 1
ATOM 2160 C CA . PRO A 1 266 ? -14.502 -16.397 -13.827 1.00 97.94 266 PRO A CA 1
ATOM 2161 C C . PRO A 1 266 ? -13.006 -16.365 -13.499 1.00 97.94 266 PRO A C 1
ATOM 2163 O O . PRO A 1 266 ? -12.186 -15.819 -14.239 1.00 97.94 266 PRO A O 1
ATOM 2166 N N . ASN A 1 267 ? -12.642 -16.976 -12.373 1.00 97.62 267 ASN A N 1
ATOM 2167 C CA . ASN A 1 267 ? -11.241 -17.126 -12.001 1.00 97.62 267 ASN A CA 1
ATOM 2168 C C . ASN A 1 267 ? -10.509 -17.979 -13.043 1.00 97.62 267 ASN A C 1
ATOM 2170 O O . ASN A 1 267 ? -10.982 -19.064 -13.374 1.00 97.62 267 ASN A O 1
ATOM 2174 N N . GLY A 1 268 ? -9.371 -17.502 -13.540 1.00 97.69 268 GLY A N 1
ATOM 2175 C CA . GLY A 1 268 ? -8.655 -18.145 -14.641 1.00 97.69 268 GLY A CA 1
ATOM 2176 C C . GLY A 1 268 ? -9.156 -17.750 -16.032 1.00 97.69 268 GLY A C 1
ATOM 2177 O O . GLY A 1 268 ? -8.694 -18.324 -17.006 1.00 97.69 268 GLY A O 1
ATOM 2178 N N . GLU A 1 269 ? -10.077 -16.787 -16.154 1.00 98.19 269 GLU A N 1
ATOM 2179 C CA . GLU A 1 269 ? -10.544 -16.273 -17.454 1.00 98.19 269 GLU A CA 1
ATOM 2180 C C . GLU A 1 269 ? -10.225 -14.784 -17.671 1.00 98.19 269 GLU A C 1
ATOM 2182 O O . GLU A 1 269 ? -10.572 -14.227 -18.713 1.00 98.19 269 GLU A O 1
ATOM 2187 N N . LEU A 1 270 ? -9.560 -14.113 -16.718 1.00 98.44 270 LEU A N 1
ATOM 2188 C CA . LEU A 1 270 ? -9.142 -12.720 -16.901 1.00 98.44 270 LEU A CA 1
ATOM 2189 C C . LEU A 1 270 ? -8.081 -12.615 -17.999 1.00 98.44 270 LEU A C 1
ATOM 2191 O O . LEU A 1 270 ? -7.076 -13.324 -17.972 1.00 98.44 270 LEU A O 1
ATOM 2195 N N . HIS A 1 271 ? -8.271 -11.669 -18.919 1.00 98.56 271 HIS A N 1
ATOM 2196 C CA . HIS A 1 271 ? -7.324 -11.436 -20.001 1.00 98.56 271 HIS A CA 1
ATOM 2197 C C . HIS A 1 271 ? -5.905 -11.111 -19.478 1.00 98.56 271 HIS A C 1
ATOM 2199 O O . HIS A 1 271 ? -5.761 -10.205 -18.644 1.00 98.56 271 HIS A O 1
ATOM 2205 N N . PRO A 1 272 ? -4.839 -11.750 -20.002 1.00 98.25 272 PRO A N 1
ATOM 2206 C CA . PRO A 1 272 ? -3.461 -11.516 -19.558 1.00 98.25 272 PRO A CA 1
ATOM 2207 C C . PRO A 1 272 ? -2.993 -10.063 -19.700 1.00 98.25 272 PRO A C 1
ATOM 2209 O O . PRO A 1 272 ? -2.208 -9.591 -18.878 1.00 98.25 272 PRO A O 1
ATOM 2212 N N . ALA A 1 273 ? -3.516 -9.315 -20.680 1.00 98.38 273 ALA A N 1
ATOM 2213 C CA . ALA A 1 273 ? -3.259 -7.875 -20.800 1.00 98.38 273 ALA A CA 1
ATOM 2214 C C . ALA A 1 273 ? -3.741 -7.081 -19.570 1.00 98.38 273 ALA A C 1
ATOM 2216 O O . ALA A 1 273 ? -3.024 -6.212 -19.082 1.00 98.38 273 ALA A O 1
ATOM 2217 N N . LEU A 1 274 ? -4.920 -7.398 -19.022 1.00 98.62 274 LEU A N 1
ATOM 2218 C CA . LEU A 1 274 ? -5.466 -6.716 -17.841 1.00 98.62 274 LEU A CA 1
ATOM 2219 C C . LEU A 1 274 ? -4.705 -7.108 -16.566 1.00 98.62 274 LEU A C 1
ATOM 2221 O O . LEU A 1 274 ? -4.416 -6.255 -15.730 1.00 98.62 274 LEU A O 1
ATOM 2225 N N . SER A 1 275 ? -4.331 -8.386 -16.451 1.00 98.12 275 SER A N 1
ATOM 2226 C CA . SER A 1 275 ? -3.474 -8.907 -15.376 1.00 98.12 275 SER A CA 1
ATOM 2227 C C . SER A 1 275 ? -2.081 -8.255 -15.394 1.00 98.12 275 SER A C 1
ATOM 2229 O O . SER A 1 275 ? -1.575 -7.783 -14.379 1.00 98.12 275 SER A O 1
ATOM 2231 N N . SER A 1 276 ? -1.478 -8.130 -16.576 1.00 98.06 276 SER A N 1
ATOM 2232 C CA . SER A 1 276 ? -0.176 -7.483 -16.767 1.00 98.06 276 SER A CA 1
ATOM 2233 C C . SER A 1 276 ? -0.220 -5.977 -16.514 1.00 98.06 276 SER A C 1
ATOM 2235 O O . SER A 1 276 ? 0.690 -5.441 -15.878 1.00 98.06 276 SER A O 1
ATOM 2237 N N . LEU A 1 277 ? -1.286 -5.300 -16.958 1.00 98.25 277 LEU A N 1
ATOM 2238 C CA . LEU A 1 277 ? -1.513 -3.881 -16.679 1.00 98.25 277 LEU A CA 1
ATOM 2239 C C . LEU A 1 277 ? -1.661 -3.625 -15.177 1.00 98.25 277 LEU A C 1
ATOM 2241 O O . LEU A 1 277 ? -1.101 -2.652 -14.670 1.00 98.25 277 LEU A O 1
ATOM 2245 N N . PHE A 1 278 ? -2.340 -4.525 -14.459 1.00 98.44 278 PHE A N 1
ATOM 2246 C CA . PHE A 1 278 ? -2.414 -4.484 -13.002 1.00 98.44 278 PHE A CA 1
ATOM 2247 C C . PHE A 1 278 ? -1.015 -4.539 -12.377 1.00 98.44 278 PHE A C 1
ATOM 2249 O O . PHE A 1 278 ? -0.640 -3.644 -11.629 1.00 98.44 278 PHE A O 1
ATOM 2256 N N . ARG A 1 279 ? -0.209 -5.549 -12.726 1.00 96.69 279 ARG A N 1
ATOM 2257 C CA . ARG A 1 279 ? 1.122 -5.778 -12.132 1.00 96.69 279 ARG A CA 1
ATOM 2258 C C . ARG A 1 279 ? 2.060 -4.579 -12.276 1.00 96.69 279 ARG A C 1
ATOM 2260 O O . ARG A 1 279 ? 2.688 -4.177 -11.301 1.00 96.69 279 ARG A O 1
ATOM 2267 N N . VAL A 1 280 ? 2.165 -4.007 -13.480 1.00 96.12 280 VAL A N 1
ATOM 2268 C CA . VAL A 1 280 ? 3.061 -2.859 -13.716 1.00 96.12 280 VAL A CA 1
ATOM 2269 C C . VAL A 1 280 ? 2.553 -1.594 -13.018 1.00 96.12 280 VAL A C 1
ATOM 2271 O O . VAL A 1 280 ? 3.344 -0.846 -12.446 1.00 96.12 280 VAL A O 1
ATOM 2274 N N . THR A 1 281 ? 1.233 -1.389 -12.989 1.00 98.56 281 THR A N 1
ATOM 2275 C CA . THR A 1 281 ? 0.637 -0.207 -12.354 1.00 98.56 281 THR A CA 1
ATOM 2276 C C . THR A 1 281 ? 0.669 -0.288 -10.828 1.00 98.56 281 THR A C 1
ATOM 2278 O O . THR A 1 281 ? 0.807 0.741 -10.168 1.00 98.56 281 THR A O 1
ATOM 2281 N N . ASP A 1 282 ? 0.608 -1.488 -10.243 1.00 97.88 282 ASP A N 1
ATOM 2282 C CA . ASP A 1 282 ? 0.727 -1.659 -8.792 1.00 97.88 282 ASP A CA 1
ATOM 2283 C C . ASP A 1 282 ? 2.121 -1.264 -8.294 1.00 97.88 282 ASP A C 1
ATOM 2285 O O . ASP A 1 282 ? 2.235 -0.632 -7.246 1.00 97.88 282 ASP A O 1
ATOM 2289 N N . GLY A 1 283 ? 3.168 -1.509 -9.093 1.00 96.50 283 GLY A N 1
ATOM 2290 C CA . GLY A 1 283 ? 4.510 -0.985 -8.827 1.00 96.50 283 GLY A CA 1
ATOM 2291 C C . GLY A 1 283 ? 4.523 0.543 -8.695 1.00 96.50 283 GLY A C 1
ATOM 2292 O O . GLY A 1 283 ? 5.026 1.072 -7.704 1.00 96.50 283 GLY A O 1
ATOM 2293 N N . LEU A 1 284 ? 3.891 1.259 -9.634 1.00 98.06 284 LEU A N 1
ATOM 2294 C CA . LEU A 1 284 ? 3.766 2.719 -9.560 1.00 98.06 284 LEU A CA 1
ATOM 2295 C C . LEU A 1 284 ? 2.955 3.170 -8.338 1.00 98.06 284 LEU A C 1
ATOM 2297 O O . LEU A 1 284 ? 3.387 4.070 -7.616 1.00 98.06 284 LEU A O 1
ATOM 2301 N N . ARG A 1 285 ? 1.805 2.535 -8.073 1.00 98.06 285 ARG A N 1
ATOM 2302 C CA . ARG A 1 285 ? 0.987 2.827 -6.886 1.00 98.06 285 ARG A CA 1
ATOM 2303 C C . ARG A 1 285 ? 1.812 2.670 -5.610 1.00 98.06 285 ARG A C 1
ATOM 2305 O O . ARG A 1 285 ? 1.746 3.531 -4.738 1.00 98.06 285 ARG A O 1
ATOM 2312 N N . MET A 1 286 ? 2.589 1.591 -5.494 1.00 96.56 286 MET A N 1
ATOM 2313 C CA . MET A 1 286 ? 3.452 1.343 -4.340 1.00 96.56 286 MET A CA 1
ATOM 2314 C C . MET A 1 286 ? 4.481 2.455 -4.147 1.00 96.56 286 MET A C 1
ATOM 2316 O O . MET A 1 286 ? 4.635 2.910 -3.018 1.00 96.56 286 MET A O 1
ATOM 2320 N N . ILE A 1 287 ? 5.121 2.932 -5.218 1.00 96.81 287 ILE A N 1
ATOM 2321 C CA . ILE A 1 287 ? 6.098 4.029 -5.147 1.00 96.81 287 ILE A CA 1
ATOM 2322 C C . ILE A 1 287 ? 5.428 5.330 -4.687 1.00 96.81 287 ILE A C 1
ATOM 2324 O O . ILE A 1 287 ? 5.918 5.985 -3.769 1.00 96.81 287 ILE A O 1
ATOM 2328 N N . MET A 1 288 ? 4.268 5.687 -5.252 1.00 98.06 288 MET A N 1
ATOM 2329 C CA . MET A 1 288 ? 3.532 6.881 -4.809 1.00 98.06 288 MET A CA 1
ATOM 2330 C C . MET A 1 288 ? 3.085 6.757 -3.346 1.00 98.06 288 MET A C 1
ATOM 2332 O O . MET A 1 288 ? 3.198 7.700 -2.566 1.00 98.06 288 MET A O 1
ATOM 2336 N N . HIS A 1 289 ? 2.635 5.570 -2.938 1.00 96.19 289 HIS A N 1
ATOM 2337 C CA . HIS A 1 289 ? 2.254 5.292 -1.557 1.00 96.19 289 HIS A CA 1
ATOM 2338 C C . HIS A 1 289 ? 3.456 5.370 -0.600 1.00 96.19 289 HIS A C 1
ATOM 2340 O O . HIS A 1 289 ? 3.326 5.898 0.504 1.00 96.19 289 HIS A O 1
ATOM 2346 N N . GLN A 1 290 ? 4.630 4.881 -1.010 1.00 95.31 290 GLN A N 1
ATOM 2347 C CA . GLN A 1 290 ? 5.873 5.010 -0.247 1.00 95.31 290 GLN A CA 1
ATOM 2348 C C . GLN A 1 290 ? 6.237 6.479 -0.047 1.00 95.31 290 GLN A C 1
ATOM 2350 O O . GLN A 1 290 ? 6.413 6.892 1.097 1.00 95.31 290 GLN A O 1
ATOM 2355 N N . MET A 1 291 ? 6.219 7.283 -1.116 1.00 96.69 291 MET A N 1
ATOM 2356 C CA . MET A 1 291 ? 6.467 8.722 -1.028 1.00 96.69 291 MET A CA 1
ATOM 2357 C C . MET A 1 291 ? 5.538 9.409 -0.018 1.00 96.69 291 MET A C 1
ATOM 2359 O O . MET A 1 291 ? 5.993 10.272 0.720 1.00 96.69 291 MET A O 1
ATOM 2363 N N . ILE A 1 292 ? 4.258 9.033 0.068 1.00 96.50 292 ILE A N 1
ATOM 2364 C CA . ILE A 1 292 ? 3.310 9.669 1.003 1.00 96.50 292 ILE A CA 1
ATOM 2365 C C . ILE A 1 292 ? 3.505 9.173 2.447 1.00 96.50 292 ILE A C 1
ATOM 2367 O O . ILE A 1 292 ? 3.396 9.955 3.395 1.00 96.50 292 ILE A O 1
ATOM 2371 N N . PHE A 1 293 ? 3.771 7.876 2.642 1.00 94.75 293 PHE A N 1
ATOM 2372 C CA . PHE A 1 293 ? 3.553 7.212 3.934 1.00 94.75 293 PHE A CA 1
ATOM 2373 C C . PHE A 1 293 ? 4.763 6.510 4.561 1.00 94.75 293 PHE A C 1
ATOM 2375 O O . PHE A 1 293 ? 4.654 6.081 5.717 1.00 94.75 293 PHE A O 1
ATOM 2382 N N . VAL A 1 294 ? 5.869 6.335 3.835 1.00 91.62 294 VAL A N 1
ATOM 2383 C CA . VAL A 1 294 ? 7.027 5.545 4.278 1.00 91.62 294 VAL A CA 1
ATOM 2384 C C . VAL A 1 294 ? 8.278 6.432 4.309 1.00 91.62 294 VAL A C 1
ATOM 2386 O O . VAL A 1 294 ? 8.834 6.729 3.258 1.00 91.62 294 VAL A O 1
ATOM 2389 N N . PRO A 1 295 ? 8.748 6.848 5.500 1.00 86.81 295 PRO A N 1
ATOM 2390 C CA . PRO A 1 295 ? 9.935 7.690 5.655 1.00 86.81 295 PRO A CA 1
ATOM 2391 C C . PRO A 1 295 ? 11.217 6.837 5.646 1.00 86.81 295 PRO A C 1
ATOM 2393 O O . PRO A 1 295 ? 11.946 6.794 6.637 1.00 86.81 295 PRO A O 1
ATOM 2396 N N . PHE A 1 296 ? 11.443 6.067 4.582 1.00 78.25 296 PHE A N 1
ATOM 2397 C CA . PHE A 1 296 ? 12.640 5.234 4.430 1.00 78.25 296 PHE A CA 1
ATOM 2398 C C . PHE A 1 296 ? 13.439 5.708 3.218 1.00 78.25 296 PHE A C 1
ATOM 2400 O O . PHE A 1 296 ? 12.861 5.871 2.148 1.00 78.25 296 PHE A O 1
ATOM 2407 N N . GLY A 1 297 ? 14.740 5.950 3.396 1.00 77.19 297 GLY A N 1
ATOM 2408 C CA . GLY A 1 297 ? 15.610 6.560 2.381 1.00 77.19 297 GLY A CA 1
ATOM 2409 C C . GLY A 1 297 ? 15.400 8.072 2.247 1.00 77.19 297 GLY A C 1
ATOM 2410 O O . GLY A 1 297 ? 16.344 8.840 2.382 1.00 77.19 297 GLY A O 1
ATOM 2411 N N . GLU A 1 298 ? 14.148 8.510 2.100 1.00 86.69 298 GLU A N 1
ATOM 2412 C CA . GLU A 1 298 ? 13.760 9.920 1.974 1.00 86.69 298 GLU A CA 1
ATOM 2413 C C . GLU A 1 298 ? 12.632 10.313 2.947 1.00 86.69 298 GLU A C 1
ATOM 2415 O O . GLU A 1 298 ? 11.818 9.470 3.346 1.00 86.69 298 GLU A O 1
ATOM 2420 N N . PRO A 1 299 ? 12.515 11.608 3.309 1.00 90.44 299 PRO A N 1
ATOM 2421 C CA . PRO A 1 299 ? 11.321 12.132 3.958 1.00 90.44 299 PRO A CA 1
ATOM 2422 C C . PRO A 1 299 ? 10.068 11.907 3.108 1.00 90.44 299 PRO A C 1
ATOM 2424 O O . PRO A 1 299 ? 10.082 12.007 1.880 1.00 90.44 299 PRO A O 1
ATOM 2427 N N . THR A 1 300 ? 8.943 11.681 3.779 1.00 93.88 300 THR A N 1
ATOM 2428 C CA . THR A 1 300 ? 7.638 11.618 3.117 1.00 93.88 300 THR A CA 1
ATOM 2429 C C . THR A 1 300 ? 7.265 12.948 2.465 1.00 93.88 300 THR A C 1
ATOM 2431 O O . THR A 1 300 ? 7.560 14.018 3.001 1.00 93.88 300 THR A O 1
ATOM 2434 N N . ARG A 1 301 ? 6.518 12.878 1.368 1.00 94.75 301 ARG A N 1
ATOM 2435 C CA . ARG A 1 301 ? 6.054 14.006 0.566 1.00 94.75 301 ARG A CA 1
ATOM 2436 C C . ARG A 1 301 ? 4.555 14.245 0.771 1.00 94.75 301 ARG A C 1
ATOM 2438 O O . ARG A 1 301 ? 3.788 13.282 0.829 1.00 94.75 301 ARG A O 1
ATOM 2445 N N . PRO A 1 302 ? 4.104 15.508 0.845 1.00 94.94 302 PRO A N 1
ATOM 2446 C CA . PRO A 1 302 ? 2.683 15.827 0.778 1.00 94.94 302 PRO A CA 1
ATOM 2447 C C . PRO A 1 302 ? 2.011 15.287 -0.496 1.00 94.94 302 PRO A C 1
ATOM 2449 O O . PRO A 1 302 ? 2.608 15.262 -1.571 1.00 94.94 302 PRO A O 1
ATOM 2452 N N . ALA A 1 303 ? 0.726 14.928 -0.419 1.00 95.38 303 ALA A N 1
ATOM 2453 C CA . ALA A 1 303 ? -0.016 14.375 -1.560 1.00 95.38 303 ALA A CA 1
ATOM 2454 C C . ALA A 1 303 ? -0.138 15.347 -2.757 1.00 95.38 303 ALA A C 1
ATOM 2456 O O . ALA A 1 303 ? -0.347 14.923 -3.898 1.00 95.38 303 ALA A O 1
ATOM 2457 N N . HIS A 1 304 ? -0.000 16.651 -2.512 1.00 95.12 304 HIS A N 1
ATOM 2458 C CA . HIS A 1 304 ? -0.047 17.704 -3.528 1.00 95.12 304 HIS A CA 1
ATOM 2459 C C . HIS A 1 304 ? 1.321 18.023 -4.152 1.00 95.12 304 HIS A C 1
ATOM 2461 O O . HIS A 1 304 ? 1.383 18.883 -5.023 1.00 95.12 304 HIS A O 1
ATOM 2467 N N . THR A 1 305 ? 2.404 17.355 -3.739 1.00 96.56 305 THR A N 1
ATOM 2468 C CA . THR A 1 305 ? 3.726 17.548 -4.347 1.00 96.56 305 THR A CA 1
ATOM 2469 C C . THR A 1 305 ? 3.684 17.172 -5.833 1.00 96.56 305 THR A C 1
ATOM 2471 O O . THR A 1 305 ? 3.279 16.042 -6.134 1.00 96.56 305 THR A O 1
ATOM 2474 N N . PRO A 1 306 ? 4.073 18.079 -6.754 1.00 97.25 306 PRO A N 1
ATOM 2475 C CA . PRO A 1 306 ? 4.190 17.769 -8.177 1.00 97.25 306 PRO A CA 1
ATOM 2476 C C . PRO A 1 306 ? 5.142 16.598 -8.425 1.00 97.25 306 PRO A C 1
ATOM 2478 O O . PRO A 1 306 ? 6.090 16.402 -7.667 1.00 97.25 306 PRO A O 1
ATOM 2481 N N . ILE A 1 307 ? 4.883 15.813 -9.469 1.00 97.44 307 ILE A N 1
ATOM 2482 C CA . ILE A 1 307 ? 5.701 14.649 -9.823 1.00 97.44 307 ILE A CA 1
ATOM 2483 C C . ILE A 1 307 ? 5.799 14.494 -11.345 1.00 97.44 307 ILE A C 1
ATOM 2485 O O . ILE A 1 307 ? 4.832 14.727 -12.073 1.00 97.44 307 ILE A O 1
ATOM 2489 N N . THR A 1 308 ? 6.968 14.075 -11.833 1.00 96.75 308 THR A N 1
ATOM 2490 C CA . THR A 1 308 ? 7.233 13.822 -13.262 1.00 96.75 308 THR A CA 1
ATOM 2491 C C . THR A 1 308 ? 7.609 12.363 -13.522 1.00 96.75 308 THR A C 1
ATOM 2493 O O . THR A 1 308 ? 7.998 11.647 -12.600 1.00 96.75 308 THR A O 1
ATOM 2496 N N . SER A 1 309 ? 7.534 11.907 -14.780 1.00 96.75 309 SER A N 1
ATOM 2497 C CA . SER A 1 309 ? 7.993 10.560 -15.159 1.00 96.75 309 SER A CA 1
ATOM 2498 C C . SER A 1 309 ? 9.469 10.328 -14.817 1.00 96.75 309 SER A C 1
ATOM 2500 O O . SER A 1 309 ? 9.807 9.282 -14.265 1.00 96.75 309 SER A O 1
ATOM 2502 N N . THR A 1 310 ? 10.333 11.314 -15.070 1.00 95.00 310 THR A N 1
ATOM 2503 C CA . THR A 1 310 ? 11.760 11.257 -14.720 1.00 95.00 310 THR A CA 1
ATOM 2504 C C . THR A 1 310 ? 11.963 11.061 -13.222 1.00 95.00 310 THR A C 1
ATOM 2506 O O . THR A 1 310 ? 12.652 10.132 -12.808 1.00 95.00 310 THR A O 1
ATOM 2509 N N . GLU A 1 311 ? 11.294 11.873 -12.404 1.00 95.25 311 GLU A N 1
ATOM 2510 C CA . GLU A 1 311 ? 11.444 11.821 -10.950 1.00 95.25 311 GLU A CA 1
ATOM 2511 C C . GLU A 1 311 ? 10.947 10.495 -10.353 1.00 95.25 311 GLU A C 1
ATOM 2513 O O . GLU A 1 311 ? 11.532 9.984 -9.399 1.00 95.25 311 GLU A O 1
ATOM 2518 N N . ILE A 1 312 ? 9.900 9.897 -10.935 1.00 97.06 312 ILE A N 1
ATOM 2519 C CA . ILE A 1 312 ? 9.416 8.566 -10.541 1.00 97.06 312 ILE A CA 1
ATOM 2520 C C . ILE A 1 312 ? 10.492 7.507 -10.790 1.00 97.06 312 ILE A C 1
ATOM 2522 O O . ILE A 1 312 ? 10.754 6.685 -9.909 1.00 97.06 312 ILE A O 1
ATOM 2526 N N . TYR A 1 313 ? 11.115 7.514 -11.973 1.00 96.19 313 TYR A N 1
ATOM 2527 C CA . TYR A 1 313 ? 12.185 6.572 -12.304 1.00 96.19 313 TYR A CA 1
ATOM 2528 C C . TYR A 1 313 ? 13.382 6.749 -11.361 1.00 96.19 313 TYR A C 1
ATOM 2530 O O . TYR A 1 313 ? 13.862 5.781 -10.775 1.00 96.19 313 TYR A O 1
ATOM 2538 N N . GLU A 1 314 ? 13.828 7.991 -11.171 1.00 93.12 314 GLU A N 1
ATOM 2539 C CA . GLU A 1 314 ? 14.962 8.330 -10.309 1.00 93.12 314 GLU A CA 1
ATOM 2540 C C . GLU A 1 314 ? 14.723 7.933 -8.850 1.00 93.12 314 GLU A C 1
ATOM 2542 O O . GLU A 1 314 ? 15.600 7.321 -8.234 1.00 93.12 314 GLU A O 1
ATOM 2547 N N . TYR A 1 315 ? 13.530 8.213 -8.311 1.00 93.75 315 TYR A N 1
ATOM 2548 C CA . TYR A 1 315 ? 13.145 7.777 -6.969 1.00 93.75 315 TYR A CA 1
ATOM 2549 C C . TYR A 1 315 ? 13.164 6.251 -6.859 1.00 93.75 315 TYR A C 1
ATOM 2551 O O . TYR A 1 315 ? 13.642 5.712 -5.861 1.00 93.75 315 TYR A O 1
ATOM 2559 N N . SER A 1 316 ? 12.673 5.555 -7.889 1.00 94.56 316 SER A N 1
ATOM 2560 C CA . SER A 1 316 ? 12.609 4.091 -7.904 1.00 94.56 316 SER A CA 1
ATOM 2561 C C . SER A 1 316 ? 13.990 3.443 -7.875 1.00 94.56 316 SER A C 1
ATOM 2563 O O . SER A 1 316 ? 14.173 2.436 -7.195 1.00 94.56 316 SER A O 1
ATOM 2565 N N . GLU A 1 317 ? 14.960 4.019 -8.587 1.00 92.75 317 GLU A N 1
ATOM 2566 C CA . GLU A 1 317 ? 16.346 3.549 -8.570 1.00 92.75 317 GLU A CA 1
ATOM 2567 C C . GLU A 1 317 ? 17.005 3.782 -7.205 1.00 92.75 317 GLU A C 1
ATOM 2569 O O . GLU A 1 317 ? 17.480 2.827 -6.592 1.00 92.75 317 GLU A O 1
ATOM 2574 N N . ARG A 1 318 ? 16.999 5.024 -6.698 1.00 89.56 318 ARG A N 1
ATOM 2575 C CA . ARG A 1 318 ? 17.757 5.377 -5.480 1.00 89.56 318 ARG A CA 1
ATOM 2576 C C . ARG A 1 318 ? 17.163 4.812 -4.189 1.00 89.56 318 ARG A C 1
ATOM 2578 O O . ARG A 1 318 ? 17.891 4.571 -3.240 1.00 89.56 318 ARG A O 1
ATOM 2585 N N . ASN A 1 319 ? 15.854 4.550 -4.158 1.00 88.88 319 ASN A N 1
ATOM 2586 C CA . ASN A 1 319 ? 15.197 3.896 -3.019 1.00 88.88 319 ASN A CA 1
ATOM 2587 C C . ASN A 1 319 ? 15.068 2.376 -3.204 1.00 88.88 319 ASN A C 1
ATOM 2589 O O . ASN A 1 319 ? 14.322 1.729 -2.469 1.00 88.88 319 ASN A O 1
ATOM 2593 N N . HIS A 1 320 ? 15.750 1.797 -4.200 1.00 90.44 320 HIS A N 1
ATOM 2594 C CA . HIS A 1 320 ? 15.699 0.368 -4.520 1.00 90.44 320 HIS A CA 1
ATOM 2595 C C . HIS A 1 320 ? 14.269 -0.179 -4.701 1.00 90.44 320 HIS A C 1
ATOM 2597 O O . HIS A 1 320 ? 14.012 -1.355 -4.443 1.00 90.44 320 HIS A O 1
ATOM 2603 N N . ALA A 1 321 ? 13.329 0.639 -5.187 1.00 92.50 321 ALA A N 1
ATOM 2604 C CA . ALA A 1 321 ? 11.929 0.246 -5.375 1.00 92.50 321 ALA A CA 1
ATOM 2605 C C . ALA A 1 321 ? 11.747 -0.799 -6.492 1.00 92.50 321 ALA A C 1
ATOM 2607 O O . ALA A 1 321 ? 10.718 -1.468 -6.566 1.00 92.50 321 ALA A O 1
ATOM 2608 N N . PHE A 1 322 ? 12.762 -0.991 -7.341 1.00 95.00 322 PHE A N 1
ATOM 2609 C CA . PHE A 1 322 ? 12.826 -2.120 -8.270 1.00 95.00 322 PHE A CA 1
ATOM 2610 C C . PHE A 1 322 ? 13.175 -3.451 -7.601 1.00 95.00 322 PHE A C 1
ATOM 2612 O O . PHE A 1 322 ? 13.208 -4.468 -8.288 1.00 95.00 322 PHE A O 1
ATOM 2619 N N . SER A 1 323 ? 13.424 -3.473 -6.296 1.00 92.06 323 SER A N 1
ATOM 2620 C CA . SER A 1 323 ? 13.783 -4.671 -5.550 1.00 92.06 323 SER A CA 1
ATOM 2621 C C . SER A 1 323 ? 12.720 -5.035 -4.517 1.00 92.06 323 SER A C 1
ATOM 2623 O O . SER A 1 323 ? 12.048 -4.183 -3.943 1.00 92.06 323 SER A O 1
ATOM 2625 N N . SER A 1 324 ? 12.588 -6.331 -4.252 1.00 91.31 324 SER A N 1
ATOM 2626 C CA . SER A 1 324 ? 11.739 -6.886 -3.197 1.00 91.31 324 SER A CA 1
ATOM 2627 C C . SER A 1 324 ? 12.530 -7.872 -2.335 1.00 91.31 324 SER A C 1
ATOM 2629 O O . SER A 1 324 ? 13.729 -8.077 -2.539 1.00 91.31 324 SER A O 1
ATOM 2631 N N . GLU A 1 325 ? 11.850 -8.502 -1.377 1.00 88.94 325 GLU A N 1
ATOM 2632 C CA . GLU A 1 325 ? 12.407 -9.575 -0.545 1.00 88.94 325 GLU A CA 1
ATOM 2633 C C . GLU A 1 325 ? 12.905 -10.764 -1.386 1.00 88.94 325 GLU A C 1
ATOM 2635 O O . GLU A 1 325 ? 13.926 -11.362 -1.061 1.00 88.94 325 GLU A O 1
ATOM 2640 N N . HIS A 1 326 ? 12.213 -11.093 -2.483 1.00 91.81 326 HIS A N 1
ATOM 2641 C CA . HIS A 1 326 ? 12.453 -12.330 -3.235 1.00 91.81 326 HIS A CA 1
ATOM 2642 C C . HIS A 1 326 ? 12.953 -12.112 -4.667 1.00 91.81 326 HIS A C 1
ATOM 2644 O O . HIS A 1 326 ? 13.358 -13.061 -5.322 1.00 91.81 326 HIS A O 1
ATOM 2650 N N . GLY A 1 327 ? 12.910 -10.898 -5.205 1.00 93.88 327 GLY A N 1
ATOM 2651 C CA . GLY A 1 327 ? 13.226 -10.682 -6.616 1.00 93.88 327 GLY A CA 1
ATOM 2652 C C . GLY A 1 327 ? 13.355 -9.219 -6.991 1.00 93.88 327 GLY A C 1
ATOM 2653 O O . GLY A 1 327 ? 12.965 -8.337 -6.222 1.00 93.88 327 GLY A O 1
ATOM 2654 N N . VAL A 1 328 ? 13.852 -8.978 -8.201 1.00 95.44 328 VAL A N 1
ATOM 2655 C CA . VAL A 1 328 ? 13.930 -7.642 -8.804 1.00 95.44 328 VAL A CA 1
ATOM 2656 C C . VAL A 1 328 ? 12.951 -7.486 -9.969 1.00 95.44 328 VAL A C 1
ATOM 2658 O O . VAL A 1 328 ? 12.508 -8.457 -10.591 1.00 95.44 328 VAL A O 1
ATOM 2661 N N . CYS A 1 329 ? 12.608 -6.239 -10.281 1.00 96.25 329 CYS A N 1
ATOM 2662 C CA . CYS A 1 329 ? 11.764 -5.866 -11.404 1.00 96.25 329 CYS A CA 1
ATOM 2663 C C . CYS A 1 329 ? 12.387 -6.355 -12.717 1.00 96.25 329 CYS A C 1
ATOM 2665 O O . CYS A 1 329 ? 13.553 -6.087 -13.009 1.00 96.25 329 CYS A O 1
ATOM 2667 N N . ALA A 1 330 ? 11.585 -7.029 -13.541 1.00 95.38 330 ALA A N 1
ATOM 2668 C CA . ALA A 1 330 ? 12.019 -7.556 -14.832 1.00 95.38 330 ALA A CA 1
ATOM 2669 C C . ALA A 1 330 ? 11.887 -6.542 -15.988 1.00 95.38 330 ALA A C 1
ATOM 2671 O O . ALA A 1 330 ? 12.395 -6.787 -17.076 1.00 95.38 330 ALA A O 1
ATOM 2672 N N . GLY A 1 331 ? 11.199 -5.411 -15.794 1.00 95.25 331 GLY A N 1
ATOM 2673 C CA . GLY A 1 331 ? 10.886 -4.468 -16.876 1.00 95.25 331 GLY A CA 1
ATOM 2674 C C . GLY A 1 331 ? 12.129 -3.724 -17.381 1.00 95.25 331 GLY A C 1
ATOM 2675 O O . GLY A 1 331 ? 12.759 -3.043 -16.581 1.00 95.25 331 GLY A O 1
ATOM 2676 N N . PRO A 1 332 ? 12.543 -3.817 -18.655 1.00 95.50 332 PRO A N 1
ATOM 2677 C CA . PRO A 1 332 ? 13.682 -3.052 -19.172 1.00 95.50 332 PRO A CA 1
ATOM 2678 C C . PRO A 1 332 ? 13.388 -1.545 -19.158 1.00 95.50 332 PRO A C 1
ATOM 2680 O O . PRO A 1 332 ? 12.237 -1.145 -19.327 1.00 95.50 332 PRO A O 1
ATOM 2683 N N . LYS A 1 333 ? 14.426 -0.704 -19.018 1.00 95.25 333 LYS A N 1
ATOM 2684 C CA . LYS A 1 333 ? 14.266 0.761 -18.941 1.00 95.25 333 LYS A CA 1
ATOM 2685 C C . LYS A 1 333 ? 13.383 1.351 -20.059 1.00 95.25 333 LYS A C 1
ATOM 2687 O O . LYS A 1 333 ? 12.452 2.061 -19.708 1.00 95.25 333 LYS A O 1
ATOM 2692 N N . PRO A 1 334 ? 13.548 0.999 -21.352 1.00 97.25 334 PRO A N 1
ATOM 2693 C CA . PRO A 1 334 ? 12.671 1.521 -22.404 1.00 97.25 334 PRO A CA 1
ATOM 2694 C C . PRO A 1 334 ? 11.177 1.232 -22.197 1.00 97.25 334 PRO A C 1
ATOM 2696 O O . PRO A 1 334 ? 10.351 2.077 -22.512 1.00 97.25 334 PRO A O 1
ATOM 2699 N N . MET A 1 335 ? 10.817 0.068 -21.640 1.00 97.94 335 MET A N 1
ATOM 2700 C CA . MET A 1 335 ? 9.414 -0.245 -21.330 1.00 97.94 335 MET A CA 1
ATOM 2701 C C . MET A 1 335 ? 8.917 0.535 -20.109 1.00 97.94 335 MET A C 1
ATOM 2703 O O . MET A 1 335 ? 7.758 0.932 -20.072 1.00 97.94 335 MET A O 1
ATOM 2707 N N . ILE A 1 336 ? 9.779 0.764 -19.111 1.00 98.19 336 ILE A N 1
ATOM 2708 C CA . ILE A 1 336 ? 9.437 1.607 -17.957 1.00 98.19 336 ILE A CA 1
ATOM 2709 C C . ILE A 1 336 ? 9.201 3.047 -18.426 1.00 98.19 336 ILE A C 1
ATOM 2711 O O . ILE A 1 336 ? 8.174 3.629 -18.088 1.00 98.19 336 ILE A O 1
ATOM 2715 N N . ASP A 1 337 ? 10.108 3.591 -19.237 1.00 98.06 337 ASP A N 1
ATOM 2716 C CA . ASP A 1 337 ? 10.002 4.943 -19.787 1.00 98.06 337 ASP A CA 1
ATOM 2717 C C . ASP A 1 337 ? 8.731 5.088 -20.645 1.00 98.06 337 ASP A C 1
ATOM 2719 O O . ASP A 1 337 ? 7.977 6.040 -20.464 1.00 98.06 337 ASP A O 1
ATOM 2723 N N . GLU A 1 338 ? 8.427 4.114 -21.513 1.00 98.50 338 GLU A N 1
ATOM 2724 C CA . GLU A 1 338 ? 7.199 4.122 -22.322 1.00 98.50 338 GLU A CA 1
ATOM 2725 C C . GLU A 1 338 ? 5.929 4.059 -21.456 1.00 98.50 338 GLU A C 1
ATOM 2727 O O . GLU A 1 338 ? 5.010 4.851 -21.663 1.00 98.50 338 GLU A O 1
ATOM 2732 N N . PHE A 1 339 ? 5.886 3.197 -20.431 1.00 98.69 339 PHE A N 1
ATOM 2733 C CA . PHE A 1 339 ? 4.769 3.154 -19.479 1.00 98.69 339 PHE A CA 1
ATOM 2734 C C . PHE A 1 339 ? 4.580 4.488 -18.748 1.00 98.69 339 PHE A C 1
ATOM 2736 O O . PHE A 1 339 ? 3.455 4.981 -18.645 1.00 98.69 339 PHE A O 1
ATOM 2743 N N . LEU A 1 340 ? 5.671 5.090 -18.265 1.00 98.69 340 LEU A N 1
ATOM 2744 C CA . LEU A 1 340 ? 5.628 6.372 -17.567 1.00 98.69 340 LEU A CA 1
ATOM 2745 C C . LEU A 1 340 ? 5.191 7.513 -18.498 1.00 98.69 340 LEU A C 1
ATOM 2747 O O . LEU A 1 340 ? 4.399 8.363 -18.090 1.00 98.69 340 LEU A O 1
ATOM 2751 N N . ASN A 1 341 ? 5.624 7.508 -19.758 1.00 98.38 341 ASN A N 1
ATOM 2752 C CA . ASN A 1 341 ? 5.186 8.482 -20.757 1.00 98.38 341 ASN A CA 1
ATOM 2753 C C . ASN A 1 341 ? 3.694 8.333 -21.094 1.00 98.38 341 ASN A C 1
ATOM 2755 O O . ASN A 1 341 ? 2.986 9.336 -21.187 1.00 98.38 341 ASN A O 1
ATOM 2759 N N . VAL A 1 342 ? 3.170 7.109 -21.186 1.00 98.62 342 VAL A N 1
ATOM 2760 C CA . VAL A 1 342 ? 1.729 6.885 -21.385 1.00 98.62 342 VAL A CA 1
ATOM 2761 C C . VAL A 1 342 ? 0.933 7.364 -20.169 1.00 98.62 342 VAL A C 1
ATOM 2763 O O . VAL A 1 342 ? -0.026 8.124 -20.313 1.00 98.62 342 VAL A O 1
ATOM 2766 N N . ILE A 1 343 ? 1.313 6.942 -18.959 1.00 98.19 343 ILE A N 1
ATOM 2767 C CA . ILE A 1 343 ? 0.507 7.175 -17.753 1.00 98.19 343 ILE A CA 1
ATOM 2768 C C . ILE A 1 343 ? 0.591 8.626 -17.254 1.00 98.19 343 ILE A C 1
ATOM 2770 O O . ILE A 1 343 ? -0.431 9.212 -16.894 1.00 98.19 343 ILE A O 1
ATOM 2774 N N . VAL A 1 344 ? 1.778 9.241 -17.294 1.00 97.81 344 VAL A N 1
ATOM 2775 C CA . VAL A 1 344 ? 2.016 10.614 -16.826 1.00 97.81 344 VAL A CA 1
ATOM 2776 C C . VAL A 1 344 ? 1.810 11.598 -17.976 1.00 97.81 344 VAL A C 1
ATOM 2778 O O . VAL A 1 344 ? 0.899 12.431 -17.926 1.00 97.81 344 VAL A O 1
ATOM 2781 N N . ASN A 1 345 ? 2.579 11.466 -19.056 1.00 96.38 345 ASN A N 1
ATOM 2782 C CA . ASN A 1 345 ? 2.594 12.457 -20.140 1.00 96.38 345 ASN A CA 1
ATOM 2783 C C . ASN A 1 345 ? 1.404 12.308 -21.103 1.00 96.38 345 ASN A C 1
ATOM 2785 O O . ASN A 1 345 ? 1.004 13.281 -21.739 1.00 96.38 345 ASN A O 1
ATOM 2789 N N . GLY A 1 346 ? 0.757 11.139 -21.142 1.00 97.12 346 GLY A N 1
ATOM 2790 C CA . GLY A 1 346 ? -0.332 10.865 -22.083 1.00 97.12 346 GLY A CA 1
ATOM 2791 C C . GLY A 1 346 ? 0.156 10.659 -23.511 1.00 97.12 346 GLY A C 1
ATOM 2792 O O . GLY A 1 346 ? -0.616 10.853 -24.448 1.00 97.12 346 GLY A O 1
ATOM 2793 N N . GLU A 1 347 ? 1.430 10.310 -23.680 1.00 97.69 347 GLU A N 1
ATOM 2794 C CA . GLU A 1 347 ? 2.017 10.067 -24.992 1.00 97.69 347 GLU A CA 1
ATOM 2795 C C . GLU A 1 347 ? 1.556 8.700 -25.512 1.00 97.69 347 GLU A C 1
ATOM 2797 O O . GLU A 1 347 ? 1.716 7.697 -24.812 1.00 97.69 347 GLU A O 1
ATOM 2802 N N . PRO A 1 348 ? 0.962 8.622 -26.715 1.00 97.31 348 PRO A N 1
ATOM 2803 C CA . PRO A 1 348 ? 0.629 7.340 -27.311 1.00 97.31 348 PRO A CA 1
ATOM 2804 C C . PRO A 1 348 ? 1.905 6.588 -27.693 1.00 97.31 348 PRO A C 1
ATOM 2806 O O . PRO A 1 348 ? 2.891 7.182 -28.131 1.00 97.31 348 PRO A O 1
ATOM 2809 N N . ILE A 1 349 ? 1.859 5.260 -27.589 1.00 97.19 349 ILE A N 1
ATOM 2810 C CA . ILE A 1 349 ? 2.924 4.414 -28.129 1.00 97.19 349 ILE A CA 1
ATOM 2811 C C . ILE A 1 349 ? 2.996 4.528 -29.650 1.00 97.19 349 ILE A C 1
ATOM 2813 O O . ILE A 1 349 ? 2.035 4.916 -30.325 1.00 97.19 349 ILE A O 1
ATOM 2817 N N . LYS A 1 350 ? 4.133 4.114 -30.207 1.00 94.38 350 LYS A N 1
ATOM 2818 C CA . LYS A 1 350 ? 4.278 3.989 -31.655 1.00 94.38 350 LYS A CA 1
ATOM 2819 C C . LYS A 1 350 ? 3.208 3.040 -32.217 1.00 94.38 350 LYS A C 1
ATOM 2821 O O . LYS A 1 350 ? 2.971 1.971 -31.663 1.00 94.38 350 LYS A O 1
ATOM 2826 N N . ASP A 1 351 ? 2.586 3.445 -33.324 1.00 94.25 351 ASP A N 1
ATOM 2827 C CA . ASP A 1 351 ? 1.553 2.685 -34.041 1.00 94.25 351 ASP A CA 1
ATOM 2828 C C . ASP A 1 351 ? 0.282 2.388 -33.206 1.00 94.25 351 ASP A C 1
ATOM 2830 O O . ASP A 1 351 ? -0.469 1.468 -33.527 1.00 94.25 351 ASP A O 1
ATOM 2834 N N . ALA A 1 352 ? -0.002 3.186 -32.162 1.00 95.69 352 ALA A N 1
ATOM 2835 C CA . ALA A 1 352 ? -1.167 3.014 -31.281 1.00 95.69 352 ALA A CA 1
ATOM 2836 C C . ALA A 1 352 ? -2.510 2.905 -32.032 1.00 95.69 352 ALA A C 1
ATOM 2838 O O . ALA A 1 352 ? -3.366 2.116 -31.643 1.00 95.69 352 ALA A O 1
ATOM 2839 N N . GLU A 1 353 ? -2.687 3.658 -33.122 1.00 95.12 353 GLU A N 1
ATOM 2840 C CA . GLU A 1 353 ? -3.912 3.657 -33.941 1.00 95.12 353 GLU A CA 1
ATOM 2841 C C . GLU A 1 353 ? -4.171 2.317 -34.652 1.00 95.12 353 GLU A C 1
ATOM 2843 O O . GLU A 1 353 ? -5.311 2.010 -34.994 1.00 95.12 353 GLU A O 1
ATOM 2848 N N . ALA A 1 354 ? -3.127 1.510 -34.871 1.00 96.56 354 ALA A N 1
ATOM 2849 C CA . ALA A 1 354 ? -3.226 0.206 -35.524 1.00 96.56 354 ALA A CA 1
ATOM 2850 C C . ALA A 1 354 ? -3.492 -0.945 -34.537 1.00 96.56 354 ALA A C 1
ATOM 2852 O O . ALA A 1 354 ? -3.730 -2.079 -34.959 1.00 96.56 354 ALA A O 1
ATOM 2853 N N . VAL A 1 355 ? -3.435 -0.684 -33.229 1.00 97.62 355 VAL A N 1
ATOM 2854 C CA . VAL A 1 355 ? -3.642 -1.702 -32.197 1.00 97.62 355 VAL A CA 1
ATOM 2855 C C . VAL A 1 355 ? -5.129 -2.027 -32.090 1.00 97.62 355 VAL A C 1
ATOM 2857 O O . VAL A 1 355 ? -5.941 -1.195 -31.690 1.00 97.62 355 VAL A O 1
ATOM 2860 N N . ILE A 1 356 ? -5.481 -3.274 -32.399 1.00 96.94 356 ILE A N 1
ATOM 2861 C CA . ILE A 1 356 ? -6.826 -3.809 -32.184 1.00 96.94 356 ILE A CA 1
ATOM 2862 C C . ILE A 1 356 ? -6.867 -4.422 -30.786 1.00 96.94 356 ILE A C 1
ATOM 2864 O O . ILE A 1 356 ? -6.063 -5.299 -30.470 1.00 96.94 356 ILE A O 1
ATOM 2868 N N . LEU A 1 357 ? -7.788 -3.944 -29.950 1.00 98.25 357 LEU A N 1
ATOM 2869 C CA . LEU A 1 357 ? -7.997 -4.493 -28.616 1.00 98.25 357 LEU A CA 1
ATOM 2870 C C . LEU A 1 357 ? -8.821 -5.776 -28.687 1.00 98.25 357 LEU A C 1
ATOM 2872 O O . LEU A 1 357 ? -9.852 -5.830 -29.362 1.00 98.25 357 LEU A O 1
ATOM 2876 N N . ASP A 1 358 ? -8.399 -6.782 -27.930 1.00 98.25 358 ASP A N 1
ATOM 2877 C CA . ASP A 1 358 ? -9.157 -8.013 -27.783 1.00 98.25 358 ASP A CA 1
ATOM 2878 C C . ASP A 1 358 ? -10.522 -7.733 -27.131 1.00 98.25 358 ASP A C 1
ATOM 2880 O O . ASP A 1 358 ? -10.631 -6.855 -26.264 1.00 98.25 358 ASP A O 1
ATOM 2884 N N . PRO A 1 359 ? -11.581 -8.496 -27.473 1.00 97.94 359 PRO A N 1
ATOM 2885 C CA . PRO A 1 359 ? -12.935 -8.211 -27.000 1.00 97.94 359 PRO A CA 1
ATOM 2886 C C . PRO A 1 359 ? -13.060 -8.110 -25.476 1.00 97.94 359 PRO A C 1
ATOM 2888 O O . PRO A 1 359 ? -13.802 -7.271 -24.974 1.00 97.94 359 PRO A O 1
ATOM 2891 N N . GLN A 1 360 ? -12.320 -8.928 -24.720 1.00 97.38 360 GLN A N 1
ATOM 2892 C CA . GLN A 1 360 ? -12.330 -8.868 -23.254 1.00 97.38 360 GLN A CA 1
ATOM 2893 C C . GLN A 1 360 ? -11.696 -7.581 -22.709 1.00 97.38 360 GLN A C 1
ATOM 2895 O O . GLN A 1 360 ? -12.173 -7.044 -21.709 1.00 97.38 360 GLN A O 1
ATOM 2900 N N . VAL A 1 361 ? -10.649 -7.072 -23.367 1.00 98.44 361 VAL A N 1
ATOM 2901 C CA . VAL A 1 361 ? -10.021 -5.793 -23.014 1.00 98.44 361 VAL A CA 1
ATOM 2902 C C . VAL A 1 361 ? -10.982 -4.653 -23.337 1.00 98.44 361 VAL A C 1
ATOM 2904 O O . VAL A 1 361 ? -11.207 -3.800 -22.485 1.00 98.44 361 VAL A O 1
ATOM 2907 N N . GLN A 1 362 ? -11.633 -4.683 -24.503 1.00 98.31 362 GLN A N 1
ATOM 2908 C CA . GLN A 1 362 ? -12.643 -3.684 -24.857 1.00 98.31 362 GLN A CA 1
ATOM 2909 C C . GLN A 1 362 ? -13.816 -3.676 -23.864 1.00 98.31 362 GLN A C 1
ATOM 2911 O O . GLN A 1 362 ? -14.190 -2.615 -23.377 1.00 98.31 362 GLN A O 1
ATOM 2916 N N . ILE A 1 363 ? -14.330 -4.846 -23.466 1.00 97.31 363 ILE A N 1
ATOM 2917 C CA . ILE A 1 363 ? -15.381 -4.955 -22.439 1.00 97.31 363 ILE A CA 1
ATOM 2918 C C . ILE A 1 363 ? -14.936 -4.321 -21.115 1.00 97.31 363 ILE A C 1
ATOM 2920 O O . ILE A 1 363 ? -15.750 -3.698 -20.431 1.00 97.31 363 ILE A O 1
ATOM 2924 N N . ALA A 1 364 ? -13.666 -4.470 -20.728 1.00 98.12 364 ALA A N 1
ATOM 2925 C CA . ALA A 1 364 ? -13.138 -3.818 -19.533 1.00 98.12 364 ALA A CA 1
ATOM 2926 C C . ALA A 1 364 ? -13.204 -2.289 -19.651 1.00 98.12 364 ALA A C 1
ATOM 2928 O O . ALA A 1 364 ? -13.652 -1.622 -18.718 1.00 98.12 364 ALA A O 1
ATOM 2929 N N . LEU A 1 365 ? -12.821 -1.751 -20.812 1.00 98.44 365 LEU A N 1
ATOM 2930 C CA . LEU A 1 365 ? -12.850 -0.316 -21.098 1.00 98.44 365 LEU A CA 1
ATOM 2931 C C . LEU A 1 365 ? -14.283 0.233 -21.149 1.00 98.44 365 LEU A C 1
ATOM 2933 O O . LEU A 1 365 ? -14.567 1.271 -20.554 1.00 98.44 365 LEU A O 1
ATOM 2937 N N . ASP A 1 366 ? -15.218 -0.516 -21.734 1.00 98.00 366 ASP A N 1
ATOM 2938 C CA . ASP A 1 366 ? -16.645 -0.169 -21.758 1.00 98.00 366 ASP A CA 1
ATOM 2939 C C . ASP A 1 366 ? -17.256 -0.105 -20.341 1.00 98.00 366 ASP A C 1
ATOM 2941 O O . ASP A 1 366 ? -18.291 0.525 -20.120 1.00 98.00 366 ASP A O 1
ATOM 2945 N N . ASN A 1 367 ? -16.610 -0.743 -19.356 1.00 97.88 367 ASN A N 1
ATOM 2946 C CA . ASN A 1 367 ? -16.997 -0.745 -17.945 1.00 97.88 367 ASN A CA 1
ATOM 2947 C C . ASN A 1 367 ? -16.096 0.145 -17.061 1.00 97.88 367 ASN A C 1
ATOM 2949 O O . ASN A 1 367 ? -16.121 0.002 -15.837 1.00 97.88 367 ASN A O 1
ATOM 2953 N N . ILE A 1 368 ? -15.338 1.090 -17.635 1.00 98.19 368 ILE A N 1
ATOM 2954 C CA . ILE A 1 368 ? -14.456 1.988 -16.865 1.00 98.19 368 ILE A CA 1
ATOM 2955 C C . ILE A 1 368 ? -15.214 2.772 -15.793 1.00 98.19 368 ILE A C 1
ATOM 2957 O O . ILE A 1 368 ? -14.751 2.845 -14.662 1.00 98.19 368 ILE A O 1
ATOM 2961 N N . ASN A 1 369 ? -16.376 3.346 -16.110 1.00 98.25 369 ASN A N 1
ATOM 2962 C CA . ASN A 1 369 ? -17.102 4.193 -15.157 1.00 98.25 369 ASN A CA 1
ATOM 2963 C C . ASN A 1 369 ? -17.510 3.451 -13.871 1.00 98.25 369 ASN A C 1
ATOM 2965 O O . ASN A 1 369 ? -17.130 3.914 -12.791 1.00 98.25 369 ASN A O 1
ATOM 2969 N N . PRO A 1 370 ? -18.209 2.297 -13.930 1.00 98.50 370 PRO A N 1
ATOM 2970 C CA . PRO A 1 370 ? -18.487 1.531 -12.720 1.00 98.50 370 PRO A CA 1
ATOM 2971 C C . PRO A 1 370 ? -17.207 0.983 -12.071 1.00 98.50 370 PRO A C 1
ATOM 2973 O O . PRO A 1 370 ? -17.135 0.918 -10.849 1.00 98.50 370 PRO A O 1
ATOM 2976 N N . ALA A 1 371 ? -16.158 0.657 -12.833 1.00 98.62 371 ALA A N 1
ATOM 2977 C CA . ALA A 1 371 ? -14.877 0.280 -12.235 1.00 98.62 371 ALA A CA 1
ATOM 2978 C C . ALA A 1 371 ? -14.211 1.433 -11.459 1.00 98.62 371 ALA A C 1
ATOM 2980 O O . ALA A 1 371 ? -13.631 1.207 -10.399 1.00 98.62 371 ALA A O 1
ATOM 2981 N N . PHE A 1 372 ? -14.327 2.674 -11.936 1.00 98.81 372 PHE A N 1
ATOM 2982 C CA . PHE A 1 372 ? -13.843 3.861 -11.234 1.00 98.81 372 PHE A CA 1
ATOM 2983 C C . PHE A 1 372 ? -14.645 4.132 -9.970 1.00 98.81 372 PHE A C 1
ATOM 2985 O O . PHE A 1 372 ? -14.049 4.420 -8.941 1.00 98.81 372 PHE A O 1
ATOM 2992 N N . GLU A 1 373 ? -15.972 4.010 -10.008 1.00 98.75 373 GLU A N 1
ATOM 2993 C CA . GLU A 1 373 ? -16.787 4.106 -8.790 1.00 98.75 373 GLU A CA 1
ATOM 2994 C C . GLU A 1 373 ? -16.381 3.041 -7.767 1.00 98.75 373 GLU A C 1
ATOM 2996 O O . GLU A 1 373 ? -16.179 3.366 -6.598 1.00 98.75 373 GLU A O 1
ATOM 3001 N N . TYR A 1 374 ? -16.172 1.796 -8.211 1.00 98.88 374 TYR A N 1
ATOM 3002 C CA . TYR A 1 374 ? -15.676 0.718 -7.357 1.00 98.88 374 TYR A CA 1
ATOM 3003 C C . TYR A 1 374 ? -14.316 1.065 -6.740 1.00 98.88 374 TYR A C 1
ATOM 3005 O O . TYR A 1 374 ? -14.141 0.952 -5.527 1.00 98.88 374 TYR A O 1
ATOM 3013 N N . GLY A 1 375 ? -13.374 1.540 -7.557 1.00 98.75 375 GLY A N 1
ATOM 3014 C CA . GLY A 1 375 ? -12.053 1.964 -7.106 1.00 98.75 375 GLY A CA 1
ATOM 3015 C C . GLY A 1 375 ? -12.108 3.115 -6.101 1.00 98.75 375 GLY A C 1
ATOM 3016 O O . GLY A 1 375 ? -11.459 3.033 -5.065 1.00 98.75 375 GLY A O 1
ATOM 3017 N N . LEU A 1 376 ? -12.917 4.148 -6.356 1.00 98.75 376 LEU A N 1
ATOM 3018 C CA . LEU A 1 376 ? -13.060 5.314 -5.477 1.00 98.75 376 LEU A CA 1
ATOM 3019 C C . LEU A 1 376 ? -13.698 4.940 -4.135 1.00 98.75 376 LEU A C 1
ATOM 3021 O O . LEU A 1 376 ? -13.158 5.297 -3.090 1.00 98.75 376 LEU A O 1
ATOM 3025 N N . TYR A 1 377 ? -14.801 4.181 -4.130 1.00 98.88 377 TYR A N 1
ATOM 3026 C CA . TYR A 1 377 ? -15.404 3.714 -2.877 1.00 98.88 377 TYR A CA 1
ATOM 3027 C C . TYR A 1 377 ? -14.478 2.761 -2.115 1.00 98.88 377 TYR A C 1
ATOM 3029 O O . TYR A 1 377 ? -14.352 2.880 -0.898 1.00 98.88 377 TYR A O 1
ATOM 3037 N N . GLY A 1 378 ? -13.798 1.843 -2.808 1.00 98.75 378 GLY A N 1
ATOM 3038 C CA . GLY A 1 378 ? -12.852 0.914 -2.187 1.00 98.75 378 GLY A CA 1
ATOM 3039 C C . GLY A 1 378 ? -11.637 1.622 -1.589 1.00 98.75 378 GLY A C 1
ATOM 3040 O O . GLY A 1 378 ? -11.168 1.267 -0.509 1.00 98.75 378 GLY A O 1
ATOM 3041 N N . HIS A 1 379 ? -11.147 2.667 -2.252 1.00 98.31 379 HIS A N 1
ATOM 3042 C CA . HIS A 1 379 ? -10.026 3.458 -1.764 1.00 98.31 379 HIS A CA 1
ATOM 3043 C C . HIS A 1 379 ? -10.439 4.379 -0.599 1.00 98.31 379 HIS A C 1
ATOM 3045 O O . HIS A 1 379 ? -9.702 4.493 0.383 1.00 98.31 379 HIS A O 1
ATOM 3051 N N . MET A 1 380 ? -11.656 4.934 -0.640 1.00 98.25 380 MET A N 1
ATOM 3052 C CA . MET A 1 380 ? -12.276 5.666 0.470 1.00 98.25 380 MET A CA 1
ATOM 3053 C C . MET A 1 380 ? -12.481 4.777 1.706 1.00 98.25 380 MET A C 1
ATOM 3055 O O . MET A 1 380 ? -12.142 5.187 2.819 1.00 98.25 380 MET A O 1
ATOM 3059 N N . ALA A 1 381 ? -12.957 3.541 1.519 1.00 98.56 381 ALA A N 1
ATOM 3060 C CA . ALA A 1 381 ? -13.077 2.547 2.584 1.00 98.56 381 ALA A CA 1
ATOM 3061 C C . ALA A 1 381 ? -11.709 2.224 3.206 1.00 98.56 381 ALA A C 1
ATOM 3063 O O . ALA A 1 381 ? -11.559 2.280 4.428 1.00 98.56 381 ALA A O 1
ATOM 3064 N N . HIS A 1 382 ? -10.693 1.981 2.370 1.00 98.25 382 HIS A N 1
ATOM 3065 C CA . HIS A 1 382 ? -9.321 1.719 2.802 1.00 98.25 382 HIS A CA 1
ATOM 3066 C C . HIS A 1 382 ? -8.768 2.836 3.702 1.00 98.25 382 HIS A C 1
ATOM 3068 O O . HIS A 1 382 ? -8.380 2.562 4.837 1.00 98.25 382 HIS A O 1
ATOM 3074 N N . VAL A 1 383 ? -8.758 4.097 3.256 1.00 97.94 383 VAL A N 1
ATOM 3075 C CA . VAL A 1 383 ? -8.177 5.184 4.071 1.00 97.94 383 VAL A CA 1
ATOM 3076 C C . VAL A 1 383 ? -8.988 5.499 5.325 1.00 97.94 383 VAL A C 1
ATOM 3078 O O . VAL A 1 383 ? -8.419 5.886 6.350 1.00 97.94 383 VAL A O 1
ATOM 3081 N N . THR A 1 384 ? -10.303 5.273 5.284 1.00 98.56 384 THR A N 1
ATOM 3082 C CA . THR A 1 384 ? -11.174 5.426 6.453 1.00 98.56 384 THR A CA 1
ATOM 3083 C C . THR A 1 384 ? -10.837 4.382 7.513 1.00 98.56 384 THR A C 1
ATOM 3085 O O . THR A 1 384 ? -10.517 4.745 8.644 1.00 98.56 384 THR A O 1
ATOM 3088 N N . VAL A 1 385 ? -10.820 3.093 7.153 1.00 98.25 385 VAL A N 1
ATOM 3089 C CA . VAL A 1 385 ? -10.496 2.007 8.092 1.00 98.25 385 VAL A CA 1
ATOM 3090 C C . VAL A 1 385 ? -9.075 2.154 8.628 1.00 98.25 385 VAL A C 1
ATOM 3092 O O . VAL A 1 385 ? -8.861 2.101 9.837 1.00 98.25 385 VAL A O 1
ATOM 3095 N N . PHE A 1 386 ? -8.092 2.413 7.764 1.00 96.56 386 PHE A N 1
ATOM 3096 C CA . PHE A 1 386 ? -6.689 2.508 8.172 1.00 96.56 386 PHE A CA 1
ATOM 3097 C C . PHE A 1 386 ? -6.368 3.754 9.013 1.00 96.56 386 PHE A C 1
ATOM 3099 O O . PHE A 1 386 ? -5.306 3.804 9.645 1.00 96.56 386 PHE A O 1
ATOM 3106 N N . SER A 1 387 ? -7.287 4.722 9.106 1.00 98.06 387 SER A N 1
ATOM 3107 C CA . SER A 1 387 ? -7.195 5.820 10.075 1.00 98.06 387 SER A CA 1
ATOM 3108 C C . SER A 1 387 ? -7.292 5.340 11.530 1.00 98.06 387 SER A C 1
ATOM 3110 O O . SER A 1 387 ? -6.889 6.072 12.437 1.00 98.06 387 SER A O 1
ATOM 3112 N N . ILE A 1 388 ? -7.718 4.092 11.774 1.00 97.56 388 ILE A N 1
ATOM 3113 C CA . ILE A 1 388 ? -7.689 3.490 13.112 1.00 97.56 388 ILE A CA 1
ATOM 3114 C C . ILE A 1 388 ? -6.264 3.371 13.662 1.00 97.56 388 ILE A C 1
ATOM 3116 O O . ILE A 1 388 ? -6.081 3.482 14.870 1.00 97.56 388 ILE A O 1
ATOM 3120 N N . TRP A 1 389 ? -5.238 3.193 12.818 1.00 95.50 389 TRP A N 1
ATOM 3121 C CA . TRP A 1 389 ? -3.868 2.966 13.296 1.00 95.50 389 TRP A CA 1
ATOM 3122 C C . TRP A 1 389 ? -3.247 4.220 13.932 1.00 95.50 389 TRP A C 1
ATOM 3124 O O . TRP A 1 389 ? -2.789 4.127 15.073 1.00 95.50 389 TRP A O 1
ATOM 3134 N N . PRO A 1 390 ? -3.272 5.417 13.301 1.00 96.81 390 PRO A N 1
ATOM 3135 C CA . PRO A 1 390 ? -2.894 6.657 13.984 1.00 96.81 390 PRO A CA 1
ATOM 3136 C C . PRO A 1 390 ? -3.710 6.935 15.254 1.00 96.81 390 PRO A C 1
ATOM 3138 O O . PRO A 1 390 ? -3.167 7.455 16.224 1.00 96.81 390 PRO A O 1
ATOM 3141 N N . VAL A 1 391 ? -5.003 6.588 15.272 1.00 98.00 391 VAL A N 1
ATOM 3142 C CA . VAL A 1 391 ? -5.856 6.756 16.461 1.00 98.00 391 VAL A CA 1
ATOM 3143 C C . VAL A 1 391 ? -5.388 5.830 17.588 1.00 98.00 391 VAL A C 1
ATOM 3145 O O . VAL A 1 391 ? -5.065 6.304 18.672 1.00 98.00 391 VAL A O 1
ATOM 3148 N N . MET A 1 392 ? -5.258 4.532 17.312 1.00 97.88 392 MET A N 1
ATOM 3149 C CA . MET A 1 392 ? -4.848 3.514 18.281 1.00 97.88 392 MET A CA 1
ATOM 3150 C C . MET A 1 392 ? -3.451 3.786 18.847 1.00 97.88 392 MET A C 1
ATOM 3152 O O . MET A 1 392 ? -3.239 3.661 20.049 1.00 97.88 392 MET A O 1
ATOM 3156 N N . THR A 1 393 ? -2.499 4.189 18.004 1.00 97.62 393 THR A N 1
ATOM 3157 C CA . THR A 1 393 ? -1.122 4.484 18.437 1.00 97.62 393 THR A CA 1
ATOM 3158 C C . THR A 1 393 ? -1.046 5.688 19.378 1.00 97.62 393 THR A C 1
ATOM 3160 O O . THR A 1 393 ? -0.366 5.608 20.399 1.00 97.62 393 THR A O 1
ATOM 3163 N N . ARG A 1 394 ? -1.815 6.757 19.120 1.00 98.06 394 ARG A N 1
ATOM 3164 C CA . ARG A 1 394 ? -1.969 7.874 20.073 1.00 98.06 394 ARG A CA 1
ATOM 3165 C C . ARG A 1 394 ? -2.645 7.438 21.366 1.00 98.06 394 ARG A C 1
ATOM 3167 O O . ARG A 1 394 ? -2.259 7.894 22.437 1.00 98.06 394 ARG A O 1
ATOM 3174 N N . THR A 1 395 ? -3.637 6.551 21.282 1.00 98.50 395 THR A N 1
ATOM 3175 C CA . THR A 1 395 ? -4.281 5.994 22.476 1.00 98.50 395 THR A CA 1
ATOM 3176 C C . THR A 1 395 ? -3.279 5.214 23.325 1.00 98.50 395 THR A C 1
ATOM 3178 O O . THR A 1 395 ? -3.251 5.415 24.532 1.00 98.50 395 THR A O 1
ATOM 3181 N N . TYR A 1 396 ? -2.406 4.396 22.731 1.00 98.38 396 TYR A N 1
ATOM 3182 C CA . TYR A 1 396 ? -1.351 3.696 23.473 1.00 98.38 396 TYR A CA 1
ATOM 3183 C C . TYR A 1 396 ? -0.403 4.650 24.208 1.00 98.38 396 TYR A C 1
ATOM 3185 O O . TYR A 1 396 ? -0.122 4.421 25.384 1.00 98.38 396 TYR A O 1
ATOM 3193 N N . GLU A 1 397 ? 0.063 5.721 23.560 1.00 97.88 397 GLU A N 1
ATOM 3194 C CA . GLU A 1 397 ? 0.924 6.718 24.214 1.00 97.88 397 GLU A CA 1
ATOM 3195 C C . GLU A 1 397 ? 0.211 7.447 25.357 1.00 97.88 397 GLU A C 1
ATOM 3197 O O . GLU A 1 397 ? 0.760 7.551 26.451 1.00 97.88 397 GLU A O 1
ATOM 3202 N N . GLN A 1 398 ? -1.041 7.866 25.157 1.00 98.19 398 GLN A N 1
ATOM 3203 C CA . GLN A 1 398 ? -1.831 8.498 26.218 1.00 98.19 398 GLN A CA 1
ATOM 3204 C C . GLN A 1 398 ? -2.078 7.544 27.394 1.00 98.19 398 GLN A C 1
ATOM 3206 O O . GLN A 1 398 ? -1.984 7.948 28.551 1.00 98.19 398 GLN A O 1
ATOM 3211 N N . LEU A 1 399 ? -2.379 6.269 27.120 1.00 98.06 399 LEU A N 1
ATOM 3212 C CA . LEU A 1 399 ? -2.527 5.249 28.157 1.00 98.06 399 LEU A CA 1
ATOM 3213 C C . LEU A 1 399 ? -1.216 5.064 28.927 1.00 98.06 399 LEU A C 1
ATOM 3215 O O . LEU A 1 399 ? -1.247 4.991 30.153 1.00 98.06 399 LEU A O 1
ATOM 3219 N N . TRP A 1 400 ? -0.075 5.031 28.237 1.00 97.25 400 TRP A N 1
ATOM 3220 C CA . TRP A 1 400 ? 1.237 4.959 28.877 1.00 97.25 400 TRP A CA 1
ATOM 3221 C C . TRP A 1 400 ? 1.465 6.130 29.839 1.00 97.25 400 TRP A C 1
ATOM 3223 O O . TRP A 1 400 ? 1.734 5.890 31.012 1.00 97.25 400 TRP A O 1
ATOM 3233 N N . GLU A 1 401 ? 1.259 7.373 29.398 1.00 96.75 401 GLU A N 1
ATOM 3234 C CA . GLU A 1 401 ? 1.420 8.571 30.240 1.00 96.75 401 GLU A CA 1
ATOM 3235 C C . GLU A 1 401 ? 0.500 8.554 31.475 1.00 96.75 401 GLU A C 1
ATOM 3237 O O . GLU A 1 401 ? 0.914 8.893 32.591 1.00 96.75 401 GLU A O 1
ATOM 3242 N N . ILE A 1 402 ? -0.753 8.116 31.303 1.00 95.75 402 ILE A N 1
ATOM 3243 C CA . ILE A 1 402 ? -1.722 7.991 32.401 1.00 95.75 402 ILE A CA 1
ATOM 3244 C C . ILE A 1 402 ? -1.257 6.948 33.425 1.00 95.75 402 ILE A C 1
ATOM 3246 O O . ILE A 1 402 ? -1.322 7.195 34.627 1.00 95.75 402 ILE A O 1
ATOM 3250 N N . ILE A 1 403 ? -0.794 5.777 32.979 1.00 94.62 403 ILE A N 1
ATOM 3251 C CA . ILE A 1 403 ? -0.387 4.692 33.883 1.00 94.62 403 ILE A CA 1
ATOM 3252 C C . ILE A 1 403 ? 0.999 4.947 34.503 1.00 94.62 403 ILE A C 1
ATOM 3254 O O . ILE A 1 403 ? 1.244 4.543 35.645 1.00 94.62 403 ILE A O 1
ATOM 3258 N N . GLU A 1 404 ? 1.909 5.618 33.798 1.00 93.38 404 GLU A N 1
ATOM 3259 C CA . GLU A 1 404 ? 3.229 6.013 34.307 1.00 93.38 404 GLU A CA 1
ATOM 3260 C C . GLU A 1 404 ? 3.099 7.044 35.435 1.00 93.38 404 GLU A C 1
ATOM 3262 O O . GLU A 1 404 ? 3.723 6.891 36.484 1.00 93.38 404 GLU A O 1
ATOM 3267 N N . SER A 1 405 ? 2.215 8.033 35.270 1.00 92.06 405 SER A N 1
ATOM 3268 C CA . SER A 1 405 ? 1.940 9.056 36.290 1.00 92.06 405 SER A CA 1
ATOM 3269 C C . SER A 1 405 ? 1.067 8.571 37.458 1.00 92.06 405 SER A C 1
ATOM 3271 O O . SER A 1 405 ? 0.886 9.300 38.438 1.00 92.06 405 SER A O 1
ATOM 3273 N N . TRP A 1 406 ? 0.553 7.339 37.393 1.00 90.69 406 TRP A N 1
ATOM 3274 C CA . TRP A 1 406 ? -0.319 6.773 38.420 1.00 90.69 406 TRP A CA 1
ATOM 3275 C C . TRP A 1 406 ? 0.448 6.490 39.732 1.00 90.69 406 TRP A C 1
ATOM 3277 O O . TRP A 1 406 ? 1.454 5.772 39.701 1.00 90.69 406 TRP A O 1
ATOM 3287 N N . PRO A 1 407 ? -0.028 6.970 40.902 1.00 81.38 407 PRO A N 1
ATOM 3288 C CA . PRO A 1 407 ? 0.654 6.804 42.192 1.00 81.38 407 PRO A CA 1
ATOM 3289 C C . PRO A 1 407 ? 1.001 5.350 42.579 1.00 81.38 407 PRO A C 1
ATOM 3291 O O . PRO A 1 407 ? 0.300 4.408 42.213 1.00 81.38 407 PRO A O 1
ATOM 3294 N N . ALA A 1 408 ? 2.050 5.188 43.400 1.00 62.69 408 ALA A N 1
ATOM 3295 C CA . ALA A 1 408 ? 2.778 3.933 43.661 1.00 62.69 408 ALA A CA 1
ATOM 3296 C C . ALA A 1 408 ? 1.970 2.723 44.190 1.00 62.69 408 ALA A C 1
ATOM 3298 O O . ALA A 1 408 ? 2.437 1.594 44.064 1.00 62.69 408 ALA A O 1
ATOM 3299 N N . ASN A 1 409 ? 0.757 2.905 44.723 1.00 68.44 409 ASN A N 1
ATOM 3300 C CA . ASN A 1 409 ? -0.099 1.790 45.156 1.00 68.44 409 ASN A CA 1
ATOM 3301 C C . ASN A 1 409 ? -0.898 1.206 43.975 1.00 68.44 409 ASN A C 1
ATOM 3303 O O . ASN A 1 409 ? -2.131 1.256 43.960 1.00 68.44 409 ASN A O 1
ATOM 3307 N N . LYS A 1 410 ? -0.197 0.685 42.961 1.00 75.38 410 LYS A N 1
ATOM 3308 C CA . LYS A 1 410 ? -0.820 0.018 41.808 1.00 75.38 410 LYS A CA 1
ATOM 3309 C C . LYS A 1 410 ? -1.382 -1.336 42.252 1.00 75.38 410 LYS A C 1
ATOM 3311 O O . LYS A 1 410 ? -0.692 -2.105 42.913 1.00 75.38 410 LYS A O 1
ATOM 3316 N N . THR A 1 411 ? -2.631 -1.632 41.892 1.00 85.62 411 THR A N 1
ATOM 3317 C CA . THR A 1 411 ? -3.155 -3.003 41.985 1.00 85.62 411 THR A CA 1
ATOM 3318 C C . THR A 1 411 ? -2.389 -3.920 41.034 1.00 85.62 411 THR A C 1
ATOM 3320 O O . THR A 1 411 ? -1.809 -3.435 40.061 1.00 85.62 411 THR A O 1
ATOM 3323 N N . ASP A 1 412 ? -2.441 -5.237 41.248 1.00 88.62 412 ASP A N 1
ATOM 3324 C CA . ASP A 1 412 ? -1.806 -6.210 40.344 1.00 88.62 412 ASP A CA 1
ATOM 3325 C C . ASP A 1 412 ? -2.243 -5.996 38.888 1.00 88.62 412 ASP A C 1
ATOM 3327 O O . ASP A 1 412 ? -1.410 -5.947 37.990 1.00 88.62 412 ASP A O 1
ATOM 3331 N N . THR A 1 413 ? -3.535 -5.732 38.654 1.00 89.44 413 THR A N 1
ATOM 3332 C CA . THR A 1 413 ? -4.065 -5.398 37.322 1.00 89.44 413 THR A CA 1
ATOM 3333 C C . THR A 1 413 ? -3.387 -4.170 36.707 1.00 89.44 413 THR A C 1
ATOM 3335 O O . THR A 1 413 ? -3.020 -4.199 35.534 1.00 89.44 413 THR A O 1
ATOM 3338 N N . LEU A 1 414 ? -3.190 -3.091 37.475 1.00 90.50 414 LEU A N 1
ATOM 3339 C CA . LEU A 1 414 ? -2.512 -1.885 36.985 1.00 90.50 414 LEU A CA 1
ATOM 3340 C C . LEU A 1 414 ? -1.011 -2.114 36.769 1.00 90.50 414 LEU A C 1
ATOM 3342 O O . LEU A 1 414 ? -0.439 -1.540 35.843 1.00 90.50 414 LEU A O 1
ATOM 3346 N N . ALA A 1 415 ? -0.374 -2.952 37.589 1.00 91.75 415 ALA A N 1
ATOM 3347 C CA . ALA A 1 415 ? 1.020 -3.341 37.405 1.00 91.75 415 ALA A CA 1
ATOM 3348 C C . ALA A 1 415 ? 1.208 -4.166 36.118 1.00 91.75 415 ALA A C 1
ATOM 3350 O O . ALA A 1 415 ? 2.087 -3.850 35.315 1.00 91.75 415 ALA A O 1
ATOM 3351 N N . THR A 1 416 ? 0.339 -5.152 35.866 1.00 93.25 416 THR A N 1
ATOM 3352 C CA . THR A 1 416 ? 0.333 -5.931 34.618 1.00 93.25 416 THR A CA 1
ATOM 3353 C C . THR A 1 416 ? 0.048 -5.044 33.409 1.00 93.25 416 THR A C 1
ATOM 3355 O O . THR A 1 416 ? 0.744 -5.145 32.400 1.00 93.25 416 THR A O 1
ATOM 3358 N N . PHE A 1 417 ? -0.922 -4.127 33.509 1.00 94.50 417 PHE A N 1
ATOM 3359 C CA . PHE A 1 417 ? -1.220 -3.202 32.417 1.00 94.50 417 PHE A CA 1
ATOM 3360 C C . PHE A 1 417 ? -0.033 -2.286 32.103 1.00 94.50 417 PHE A C 1
ATOM 3362 O O . PHE A 1 417 ? 0.310 -2.107 30.938 1.00 94.50 417 PHE A O 1
ATOM 3369 N N . HIS A 1 418 ? 0.648 -1.767 33.128 1.00 94.62 418 HIS A N 1
ATOM 3370 C CA . HIS A 1 418 ? 1.863 -0.974 32.952 1.00 94.62 418 HIS A CA 1
ATOM 3371 C C . HIS A 1 418 ? 2.963 -1.756 32.221 1.00 94.62 418 HIS A C 1
ATOM 3373 O O . HIS A 1 418 ? 3.529 -1.248 31.256 1.00 94.62 418 HIS A O 1
ATOM 3379 N N . GLN A 1 419 ? 3.240 -2.998 32.634 1.00 94.62 419 GLN A N 1
ATOM 3380 C CA . GLN A 1 419 ? 4.235 -3.846 31.970 1.00 94.62 419 GLN A CA 1
ATOM 3381 C C . GLN A 1 419 ? 3.861 -4.112 30.506 1.00 94.62 419 GLN A C 1
ATOM 3383 O O . GLN A 1 419 ? 4.712 -4.008 29.624 1.00 94.62 419 GLN A O 1
ATOM 3388 N N . HIS A 1 420 ? 2.586 -4.400 30.235 1.00 95.44 420 HIS A N 1
ATOM 3389 C CA . HIS A 1 420 ? 2.106 -4.604 28.873 1.00 95.44 420 HIS A CA 1
ATOM 3390 C C . HIS A 1 420 ? 2.295 -3.342 28.017 1.00 95.44 420 HIS A C 1
ATOM 3392 O O . HIS A 1 420 ? 2.872 -3.414 26.932 1.00 95.44 420 HIS A O 1
ATOM 3398 N N . LEU A 1 421 ? 1.865 -2.174 28.509 1.00 96.56 421 LEU A N 1
ATOM 3399 C CA . LEU A 1 421 ? 2.038 -0.904 27.799 1.00 96.56 421 LEU A CA 1
ATOM 3400 C C . LEU A 1 421 ? 3.515 -0.595 27.546 1.00 96.56 421 LEU A C 1
ATOM 3402 O O . LEU A 1 421 ? 3.843 -0.133 26.460 1.00 96.56 421 LEU A O 1
ATOM 3406 N N . GLN A 1 422 ? 4.414 -0.903 28.484 1.00 96.25 422 GLN A N 1
ATOM 3407 C CA . GLN A 1 422 ? 5.854 -0.717 28.289 1.00 96.25 422 GLN A CA 1
ATOM 3408 C C . GLN A 1 422 ? 6.356 -1.481 27.054 1.00 96.25 422 GLN A C 1
ATOM 3410 O O . GLN A 1 422 ? 7.059 -0.916 26.213 1.00 96.25 422 GLN A O 1
ATOM 3415 N N . THR A 1 423 ? 5.955 -2.748 26.911 1.00 95.44 423 THR A N 1
ATOM 3416 C CA . THR A 1 423 ? 6.275 -3.565 25.734 1.00 95.44 423 THR A CA 1
ATOM 3417 C C . THR A 1 423 ? 5.664 -2.979 24.462 1.00 95.44 423 THR A C 1
ATOM 3419 O O . THR A 1 423 ? 6.366 -2.830 23.462 1.00 95.44 423 THR A O 1
ATOM 3422 N N . GLN A 1 424 ? 4.387 -2.589 24.493 1.00 95.88 424 GLN A N 1
ATOM 3423 C CA . GLN A 1 424 ? 3.705 -2.032 23.320 1.00 95.88 424 GLN A CA 1
ATOM 3424 C C . GLN A 1 424 ? 4.304 -0.687 22.877 1.00 95.88 424 GLN A C 1
ATOM 3426 O O . GLN A 1 424 ? 4.484 -0.464 21.683 1.00 95.88 424 GLN A O 1
ATOM 3431 N N . ILE A 1 425 ? 4.697 0.186 23.808 1.00 97.06 425 ILE A N 1
ATOM 3432 C CA . ILE A 1 425 ? 5.381 1.452 23.502 1.00 97.06 425 ILE A CA 1
ATOM 3433 C C . ILE A 1 425 ? 6.773 1.209 22.921 1.00 97.06 425 ILE A C 1
ATOM 3435 O O . ILE A 1 425 ? 7.189 1.919 22.004 1.00 97.06 425 ILE A O 1
ATOM 3439 N N . HIS A 1 426 ? 7.494 0.195 23.402 1.00 95.44 426 HIS A N 1
ATOM 3440 C CA . HIS A 1 426 ? 8.764 -0.187 22.795 1.00 95.44 426 HIS A CA 1
ATOM 3441 C C . HIS A 1 426 ? 8.575 -0.646 21.341 1.00 95.44 426 HIS A C 1
ATOM 3443 O O . HIS A 1 426 ? 9.296 -0.179 20.457 1.00 95.44 426 HIS A O 1
ATOM 3449 N N . ILE A 1 427 ? 7.573 -1.492 21.071 1.00 94.50 427 ILE A N 1
ATOM 3450 C CA . ILE A 1 427 ? 7.221 -1.929 19.710 1.00 94.50 427 ILE A CA 1
ATOM 3451 C C . ILE A 1 427 ? 6.826 -0.726 18.847 1.00 94.50 427 ILE A C 1
ATOM 3453 O O . ILE A 1 427 ? 7.385 -0.552 17.765 1.00 94.50 427 ILE A O 1
ATOM 3457 N N . LEU A 1 428 ? 5.932 0.142 19.335 1.00 94.88 428 LEU A N 1
ATOM 3458 C CA . LEU A 1 428 ? 5.511 1.369 18.652 1.00 94.88 428 LEU A CA 1
ATOM 3459 C C . LEU A 1 428 ? 6.723 2.186 18.182 1.00 94.88 428 LEU A C 1
ATOM 3461 O O . LEU A 1 428 ? 6.802 2.548 17.008 1.00 94.88 428 LEU A O 1
ATOM 3465 N N . LYS A 1 429 ? 7.677 2.437 19.085 1.00 94.12 429 LYS A N 1
ATOM 3466 C CA . LYS A 1 429 ? 8.836 3.303 18.834 1.00 94.12 429 LYS A CA 1
ATOM 3467 C C . LYS A 1 429 ? 9.903 2.678 17.937 1.00 94.12 429 LYS A C 1
ATOM 3469 O O . LYS A 1 429 ? 10.634 3.416 17.289 1.00 94.12 429 LYS A O 1
ATOM 3474 N N . THR A 1 430 ? 10.020 1.349 17.909 1.00 91.94 430 THR A N 1
ATOM 3475 C CA . THR A 1 430 ? 11.152 0.664 17.251 1.00 91.94 430 THR A CA 1
ATOM 3476 C C . THR A 1 430 ? 10.768 -0.168 16.031 1.00 91.94 430 THR A C 1
ATOM 3478 O O . THR A 1 430 ? 11.639 -0.511 15.235 1.00 91.94 430 THR A O 1
ATOM 3481 N N . ARG A 1 431 ? 9.486 -0.520 15.868 1.00 89.75 431 ARG A N 1
ATOM 3482 C CA . ARG A 1 431 ? 9.018 -1.464 14.837 1.00 89.75 431 ARG A CA 1
ATOM 3483 C C . ARG A 1 431 ? 7.898 -0.924 13.950 1.00 89.75 431 ARG A C 1
ATOM 3485 O O . ARG A 1 431 ? 7.469 -1.634 13.046 1.00 89.75 431 ARG A O 1
ATOM 3492 N N . THR A 1 432 ? 7.411 0.299 14.178 1.00 89.50 432 THR A N 1
ATOM 3493 C CA . THR A 1 432 ? 6.288 0.867 13.413 1.00 89.50 432 THR A CA 1
ATOM 3494 C C . THR A 1 432 ? 6.649 2.190 12.745 1.00 89.50 432 THR A C 1
ATOM 3496 O O . THR A 1 432 ? 7.471 2.951 13.246 1.00 89.50 432 THR A O 1
ATOM 3499 N N . TYR A 1 433 ? 5.942 2.529 11.664 1.00 88.75 433 TYR A N 1
ATOM 3500 C CA . TYR A 1 433 ? 6.001 3.857 11.032 1.00 88.75 433 TYR A CA 1
ATOM 3501 C C . TYR A 1 433 ? 5.126 4.905 11.751 1.00 88.75 433 TYR A C 1
ATOM 3503 O O . TYR A 1 433 ? 4.666 5.867 11.141 1.00 88.75 433 TYR A O 1
ATOM 3511 N N . HIS A 1 434 ? 4.859 4.703 13.044 1.00 92.19 434 HIS A N 1
ATOM 3512 C CA . HIS A 1 434 ? 4.025 5.561 13.892 1.00 92.19 434 HIS A CA 1
ATOM 3513 C C . HIS A 1 434 ? 4.759 6.011 15.166 1.00 92.19 434 HIS A C 1
ATOM 3515 O O . HIS A 1 434 ? 4.114 6.412 16.135 1.00 92.19 434 HIS A O 1
ATOM 3521 N N . ALA A 1 435 ? 6.093 5.925 15.179 1.00 92.50 435 ALA A N 1
ATOM 3522 C CA . ALA A 1 435 ? 6.925 6.141 16.362 1.00 92.50 435 ALA A CA 1
ATOM 3523 C C . ALA A 1 435 ? 6.848 7.562 16.954 1.00 92.50 435 ALA A C 1
ATOM 3525 O O . ALA A 1 435 ? 7.114 7.732 18.141 1.00 92.50 435 ALA A O 1
ATOM 3526 N N . THR A 1 436 ? 6.501 8.571 16.149 1.00 94.88 436 THR A N 1
ATOM 3527 C CA . THR A 1 436 ? 6.397 9.976 16.575 1.00 94.88 436 THR A CA 1
ATOM 3528 C C . THR A 1 436 ? 5.069 10.593 16.148 1.00 94.88 436 THR A C 1
ATOM 3530 O O . THR A 1 436 ? 4.395 10.100 15.236 1.00 94.88 436 THR A O 1
ATOM 3533 N N . GLU A 1 437 ? 4.694 11.705 16.786 1.00 96.31 437 GLU A N 1
ATOM 3534 C CA . GLU A 1 437 ? 3.465 12.417 16.432 1.00 96.31 437 GLU A CA 1
ATOM 3535 C C . GLU A 1 437 ? 3.515 12.991 15.017 1.00 96.31 437 GLU A C 1
ATOM 3537 O O . GLU A 1 437 ? 2.521 12.896 14.303 1.00 96.31 437 GLU A O 1
ATOM 3542 N N . ASP A 1 438 ? 4.671 13.477 14.564 1.00 94.69 438 ASP A N 1
ATOM 3543 C CA . ASP A 1 438 ? 4.832 13.984 13.198 1.00 94.69 438 ASP A CA 1
ATOM 3544 C C . ASP A 1 438 ? 4.539 12.908 12.148 1.00 94.69 438 ASP A C 1
ATOM 3546 O O . ASP A 1 438 ? 3.844 13.175 11.164 1.00 94.69 438 ASP A O 1
ATOM 3550 N N . LEU A 1 439 ? 4.984 11.667 12.382 1.00 93.56 439 LEU A N 1
ATOM 3551 C CA . LEU A 1 439 ? 4.697 10.537 11.495 1.00 93.56 439 LEU A CA 1
ATOM 3552 C C . LEU A 1 439 ? 3.203 10.187 11.478 1.00 93.56 439 LEU A C 1
ATOM 3554 O O . LEU A 1 439 ? 2.621 9.963 10.412 1.00 93.56 439 LEU A O 1
ATOM 3558 N N . ARG A 1 440 ? 2.549 10.181 12.646 1.00 95.94 440 ARG A N 1
ATOM 3559 C CA . ARG A 1 440 ? 1.104 9.913 12.753 1.00 95.94 440 ARG A CA 1
ATOM 3560 C C . ARG A 1 440 ? 0.272 11.019 12.114 1.00 95.94 440 ARG A C 1
ATOM 3562 O O . ARG A 1 440 ? -0.669 10.719 11.378 1.00 95.94 440 ARG A O 1
ATOM 3569 N N . ALA A 1 441 ? 0.633 12.277 12.351 1.00 95.94 441 ALA A N 1
ATOM 3570 C CA . ALA A 1 441 ? -0.001 13.443 11.754 1.00 95.94 441 ALA A CA 1
ATOM 3571 C C . ALA A 1 441 ? 0.185 13.461 10.233 1.00 95.94 441 ALA A C 1
ATOM 3573 O O . ALA A 1 441 ? -0.770 13.740 9.510 1.00 95.94 441 ALA A O 1
ATOM 3574 N N . ASN A 1 442 ? 1.373 13.106 9.733 1.00 94.69 442 ASN A N 1
ATOM 3575 C CA . ASN A 1 442 ? 1.607 12.988 8.300 1.00 94.69 442 ASN A CA 1
ATOM 3576 C C . ASN A 1 442 ? 0.716 11.917 7.657 1.00 94.69 442 ASN A C 1
ATOM 3578 O O . ASN A 1 442 ? -0.000 12.201 6.699 1.00 94.69 442 ASN A O 1
ATOM 3582 N N . ARG A 1 443 ? 0.671 10.711 8.234 1.00 95.06 443 ARG A N 1
ATOM 3583 C CA . ARG A 1 443 ? -0.189 9.634 7.725 1.00 95.06 443 ARG A CA 1
ATOM 3584 C C . ARG A 1 443 ? -1.674 10.009 7.768 1.00 95.06 443 ARG A C 1
ATOM 3586 O O . ARG A 1 443 ? -2.404 9.722 6.826 1.00 95.06 443 ARG A O 1
ATOM 3593 N N . GLN A 1 444 ? -2.119 10.699 8.817 1.00 96.50 444 GLN A N 1
ATOM 3594 C CA . GLN A 1 444 ? -3.487 11.213 8.904 1.00 96.50 444 GLN A CA 1
ATOM 3595 C C . GLN A 1 444 ? -3.804 12.246 7.810 1.00 96.50 444 GLN A C 1
ATOM 3597 O O . GLN A 1 444 ? -4.889 12.190 7.232 1.00 96.50 444 GLN A O 1
ATOM 3602 N N . ARG A 1 445 ? -2.871 13.157 7.492 1.00 96.25 445 ARG A N 1
ATOM 3603 C CA . ARG A 1 445 ? -3.026 14.087 6.360 1.00 96.25 445 ARG A CA 1
ATOM 3604 C C . ARG A 1 445 ? -3.125 13.336 5.037 1.00 96.25 445 ARG A C 1
ATOM 3606 O O . ARG A 1 445 ? -4.085 13.558 4.312 1.00 96.25 445 ARG A O 1
ATOM 3613 N N . GLY A 1 446 ? -2.224 12.383 4.783 1.00 96.00 446 GLY A N 1
ATOM 3614 C CA . GLY A 1 446 ? -2.259 11.562 3.570 1.00 96.00 446 GLY A CA 1
ATOM 3615 C C . GLY A 1 446 ? -3.594 10.829 3.383 1.00 96.00 446 GLY A C 1
ATOM 3616 O O . GLY A 1 446 ? -4.176 10.882 2.304 1.00 96.00 446 GLY A O 1
ATOM 3617 N N . TYR A 1 447 ? -4.139 10.213 4.439 1.00 97.50 447 TYR A N 1
ATOM 3618 C CA . TYR A 1 447 ? -5.471 9.595 4.380 1.00 97.50 447 TYR A CA 1
ATOM 3619 C C . TYR A 1 447 ? -6.589 10.606 4.126 1.00 97.50 447 TYR A C 1
ATOM 3621 O O . TYR A 1 447 ? -7.505 10.315 3.361 1.00 97.50 447 TYR A O 1
ATOM 3629 N N . SER A 1 448 ? -6.524 11.786 4.744 1.00 97.00 448 SER A N 1
ATOM 3630 C CA . SER A 1 448 ? -7.524 12.833 4.535 1.00 97.00 448 SER A CA 1
ATOM 3631 C C . SER A 1 448 ? -7.496 13.387 3.110 1.00 97.00 448 SER A C 1
ATOM 3633 O O . SER A 1 448 ? -8.558 13.600 2.533 1.00 97.00 448 SER A O 1
ATOM 3635 N N . ASP A 1 449 ? -6.312 13.600 2.535 1.00 95.75 449 ASP A N 1
ATOM 3636 C CA . ASP A 1 449 ? -6.151 14.102 1.165 1.00 95.75 449 ASP A CA 1
ATOM 3637 C C . ASP A 1 449 ? -6.724 13.107 0.153 1.00 95.75 449 ASP A C 1
ATOM 3639 O O . ASP A 1 449 ? -7.503 13.467 -0.731 1.00 95.75 449 ASP A O 1
ATOM 3643 N N . ILE A 1 450 ? -6.400 11.829 0.338 1.00 96.19 450 ILE A N 1
ATOM 3644 C CA . ILE A 1 450 ? -6.923 10.733 -0.467 1.00 96.19 450 ILE A CA 1
ATOM 3645 C C . ILE A 1 450 ? -8.450 10.599 -0.330 1.00 96.19 450 ILE A C 1
ATOM 3647 O O . ILE A 1 450 ? -9.154 10.415 -1.325 1.00 96.19 450 ILE A O 1
ATOM 3651 N N . TYR A 1 451 ? -8.980 10.682 0.893 1.00 97.19 451 TYR A N 1
ATOM 3652 C CA . TYR A 1 451 ? -10.420 10.629 1.140 1.00 97.19 451 TYR A CA 1
ATOM 3653 C C . TYR A 1 451 ? -11.139 11.763 0.401 1.00 97.19 451 TYR A C 1
ATOM 3655 O O . TYR A 1 451 ? -12.093 11.516 -0.335 1.00 97.19 451 TYR A O 1
ATOM 3663 N N . ASN A 1 452 ? -10.634 12.994 0.525 1.00 94.69 452 ASN A N 1
ATOM 3664 C CA . ASN A 1 452 ? -11.186 14.164 -0.157 1.00 94.69 452 ASN A CA 1
ATOM 3665 C C . ASN A 1 452 ? -11.146 13.998 -1.681 1.00 94.69 452 ASN A C 1
ATOM 3667 O O . ASN A 1 452 ? -12.109 14.327 -2.370 1.00 94.69 452 ASN A O 1
ATOM 3671 N N . TYR A 1 453 ? -10.062 13.431 -2.209 1.00 93.38 453 TYR A N 1
ATOM 3672 C CA . TYR A 1 453 ? -9.967 13.093 -3.621 1.00 93.38 453 TYR A CA 1
ATOM 3673 C C . TYR A 1 453 ? -11.071 12.106 -4.055 1.00 93.38 453 TYR A C 1
ATOM 3675 O O . TYR A 1 453 ? -11.714 12.305 -5.089 1.00 93.38 453 TYR A O 1
ATOM 3683 N N . CYS A 1 454 ? -11.342 11.072 -3.251 1.00 96.50 454 CYS A N 1
ATOM 3684 C CA . CYS A 1 454 ? -12.404 10.107 -3.542 1.00 96.50 454 CYS A CA 1
ATOM 3685 C C . CYS A 1 454 ? -13.795 10.758 -3.527 1.00 96.50 454 CYS A C 1
ATOM 3687 O O . CYS A 1 454 ? -14.607 10.489 -4.412 1.00 96.50 454 CYS A O 1
ATOM 3689 N N . VAL A 1 455 ? -14.049 11.643 -2.561 1.00 95.69 455 VAL A N 1
ATOM 3690 C CA . VAL A 1 455 ? -15.289 12.426 -2.433 1.00 95.69 455 VAL A CA 1
ATOM 3691 C C . VAL A 1 455 ? -15.552 13.276 -3.671 1.00 95.69 455 VAL A C 1
ATOM 3693 O O . VAL A 1 455 ? -16.646 13.201 -4.233 1.00 95.69 455 VAL A O 1
ATOM 3696 N N . ILE A 1 456 ? -14.542 14.031 -4.115 1.00 93.38 456 ILE A N 1
ATOM 3697 C CA . ILE A 1 456 ? -14.584 14.836 -5.345 1.00 93.38 456 ILE A CA 1
ATOM 3698 C C . ILE A 1 456 ? -14.917 13.934 -6.530 1.00 93.38 456 ILE A C 1
ATOM 3700 O O . ILE A 1 456 ? -15.860 14.175 -7.281 1.00 93.38 456 ILE A O 1
ATOM 3704 N N . GLY A 1 457 ? -14.195 12.818 -6.642 1.00 94.31 457 GLY A N 1
ATOM 3705 C CA . GLY A 1 457 ? -14.413 11.837 -7.691 1.00 94.31 457 GLY A CA 1
ATOM 3706 C C . GLY A 1 457 ? -15.841 11.339 -7.749 1.00 94.31 457 GLY A C 1
ATOM 3707 O O . GLY A 1 457 ? -16.430 11.278 -8.823 1.00 94.31 457 GLY A O 1
ATOM 3708 N N . LEU A 1 458 ? -16.417 10.998 -6.606 1.00 95.88 458 LEU A N 1
ATOM 3709 C CA . LEU A 1 458 ? -17.772 10.469 -6.492 1.00 95.88 458 LEU A CA 1
ATOM 3710 C C . LEU A 1 458 ? -18.864 11.549 -6.578 1.00 95.88 458 LEU A C 1
ATOM 3712 O O . LEU A 1 458 ? -20.041 11.198 -6.568 1.00 95.88 458 LEU A O 1
ATOM 3716 N N . GLY A 1 459 ? -18.504 12.835 -6.679 1.00 94.19 459 GLY A N 1
ATOM 3717 C CA . GLY A 1 459 ? -19.461 13.942 -6.699 1.00 94.19 459 GLY A CA 1
ATOM 3718 C C . GLY A 1 459 ? -20.189 14.130 -5.363 1.00 94.19 459 GLY A C 1
ATOM 3719 O O . GLY A 1 459 ? -21.357 14.513 -5.346 1.00 94.19 459 GLY A O 1
ATOM 3720 N N . LEU A 1 460 ? -19.523 13.829 -4.243 1.00 91.94 460 LEU A N 1
ATOM 3721 C CA . LEU A 1 460 ? -20.092 13.868 -2.887 1.00 91.94 460 LEU A CA 1
ATOM 3722 C C . LEU A 1 460 ? -19.749 15.164 -2.120 1.00 91.94 460 LEU A C 1
ATOM 3724 O O . LEU A 1 460 ? -19.900 15.221 -0.905 1.00 91.94 460 LEU A O 1
ATOM 3728 N N . GLU A 1 461 ? -19.291 16.209 -2.815 1.00 83.56 461 GLU A N 1
ATOM 3729 C CA . GLU A 1 461 ? -18.665 17.413 -2.234 1.00 83.56 461 GLU A CA 1
ATOM 3730 C C . GLU A 1 461 ? -19.588 18.307 -1.386 1.00 83.56 461 GLU A C 1
ATOM 3732 O O . GLU A 1 461 ? -19.114 19.214 -0.700 1.00 83.56 461 GLU A O 1
ATOM 3737 N N . HIS A 1 462 ? -20.905 18.096 -1.414 1.00 68.38 462 HIS A N 1
ATOM 3738 C CA . HIS A 1 462 ? -21.849 18.971 -0.721 1.00 68.38 462 HIS A CA 1
ATOM 3739 C C . HIS A 1 462 ? -21.668 18.915 0.809 1.00 68.38 462 HIS A C 1
ATOM 3741 O O . HIS A 1 462 ? -22.044 17.942 1.457 1.00 68.38 462 HIS A O 1
ATOM 3747 N N . GLU A 1 463 ? -21.100 19.992 1.371 1.00 60.38 463 GLU A N 1
ATOM 3748 C CA . GLU A 1 463 ? -20.912 20.237 2.814 1.00 60.38 463 GLU A CA 1
ATOM 3749 C C . GLU A 1 463 ? -20.127 19.147 3.570 1.00 60.38 463 GLU A C 1
ATOM 3751 O O . GLU A 1 463 ? -20.276 18.988 4.787 1.00 60.38 463 GLU A O 1
ATOM 3756 N N . GLN A 1 464 ? -19.267 18.389 2.883 1.00 75.50 464 GLN A N 1
ATOM 3757 C CA . GLN A 1 464 ? -18.501 17.342 3.550 1.00 75.50 464 GLN A CA 1
ATOM 3758 C C . GLN A 1 464 ? -17.319 17.901 4.345 1.00 75.50 464 GLN A C 1
ATOM 3760 O O . GLN A 1 464 ? -16.451 18.610 3.841 1.00 75.50 464 GLN A O 1
ATOM 3765 N N . LYS A 1 465 ? -17.290 17.525 5.624 1.00 89.56 465 LYS A N 1
ATOM 3766 C CA . LYS A 1 465 ? -16.151 17.720 6.522 1.00 89.56 465 LYS A CA 1
ATOM 3767 C C . LYS A 1 465 ? -14.974 16.846 6.079 1.00 89.56 465 LYS A C 1
ATOM 3769 O O . LYS A 1 465 ? -15.181 15.773 5.509 1.00 89.56 465 LYS A O 1
ATOM 3774 N N . SER A 1 466 ? -13.751 17.247 6.411 1.00 92.75 466 SER A N 1
ATOM 3775 C CA . SER A 1 466 ? -12.562 16.408 6.209 1.00 92.75 466 SER A CA 1
ATOM 3776 C C . SER A 1 466 ? -12.686 15.070 6.948 1.00 92.75 466 SER A C 1
ATOM 3778 O O . SER A 1 466 ? -13.385 14.975 7.962 1.00 92.75 466 SER A O 1
ATOM 3780 N N . LEU A 1 467 ? -11.959 14.039 6.500 1.00 96.56 467 LEU A N 1
ATOM 3781 C CA . LEU A 1 467 ? -11.947 12.734 7.177 1.00 96.56 467 LEU A CA 1
ATOM 3782 C C . LEU A 1 467 ? -11.638 12.877 8.675 1.00 96.56 467 LEU A C 1
ATOM 3784 O O . LEU A 1 467 ? -12.323 12.294 9.510 1.00 96.56 467 LEU A O 1
ATOM 3788 N N . THR A 1 468 ? -10.653 13.714 9.019 1.00 95.81 468 THR A N 1
ATOM 3789 C CA . THR A 1 468 ? -10.262 13.989 10.412 1.00 95.81 468 THR A CA 1
ATOM 3790 C C . THR A 1 468 ? -11.419 14.533 11.250 1.00 95.81 468 THR A C 1
ATOM 3792 O O . THR A 1 468 ? -11.608 14.111 12.390 1.00 95.81 468 THR A O 1
ATOM 3795 N N . GLU A 1 469 ? -12.203 15.458 10.701 1.00 95.94 469 GLU A N 1
ATOM 3796 C CA . GLU A 1 469 ? -13.359 16.035 11.389 1.00 95.94 469 GLU A CA 1
ATOM 3797 C C . GLU A 1 469 ? -14.522 15.044 11.499 1.00 95.94 469 GLU A C 1
ATOM 3799 O O . GLU A 1 469 ? -15.243 15.057 12.497 1.00 95.94 469 GLU A O 1
ATOM 3804 N N . GLN A 1 470 ? -14.708 14.182 10.497 1.00 96.62 470 GLN A N 1
ATOM 3805 C CA . GLN A 1 470 ? -15.759 13.162 10.502 1.00 96.62 470 GLN A CA 1
ATOM 3806 C C . GLN A 1 470 ? -15.502 12.060 11.536 1.00 96.62 470 GLN A C 1
ATOM 3808 O O . GLN A 1 470 ? -16.448 11.585 12.164 1.00 96.62 470 GLN A O 1
ATOM 3813 N N . ILE A 1 471 ? -14.236 11.691 11.756 1.00 97.62 471 ILE A N 1
ATOM 3814 C CA . ILE A 1 471 ? -13.850 10.654 12.727 1.00 97.62 471 ILE A CA 1
ATOM 3815 C C . ILE A 1 471 ? -13.512 11.208 14.116 1.00 97.62 471 ILE A C 1
ATOM 3817 O O . ILE A 1 471 ? -13.052 10.460 14.980 1.00 97.62 471 ILE A O 1
ATOM 3821 N N . ALA A 1 472 ? -13.691 12.510 14.353 1.00 97.38 472 ALA A N 1
ATOM 3822 C CA . ALA A 1 472 ? -13.466 13.107 15.664 1.00 97.38 472 ALA A CA 1
ATOM 3823 C C . ALA A 1 472 ? -14.426 12.502 16.715 1.00 97.38 472 ALA A C 1
ATOM 3825 O O . ALA A 1 472 ? -15.587 12.216 16.407 1.00 97.38 472 ALA A O 1
ATOM 3826 N N . PRO A 1 473 ? -13.988 12.306 17.974 1.00 97.12 473 PRO A N 1
ATOM 3827 C CA . PRO A 1 473 ? -14.829 11.684 18.990 1.00 97.12 473 PRO A CA 1
ATOM 3828 C C . PRO A 1 473 ? -16.003 12.600 19.359 1.00 97.12 473 PRO A C 1
ATOM 3830 O O . PRO A 1 473 ? -15.812 13.691 19.894 1.00 97.12 473 PRO A O 1
ATOM 3833 N N . VAL A 1 474 ? -17.235 12.135 19.131 1.00 96.44 474 VAL A N 1
ATOM 3834 C CA . VAL A 1 474 ? -18.457 12.867 19.502 1.00 96.44 474 VAL A CA 1
ATOM 3835 C C . VAL A 1 474 ? -19.276 12.071 20.515 1.00 96.44 474 VAL A C 1
ATOM 3837 O O . VAL A 1 474 ? -19.877 11.035 20.217 1.00 96.44 474 VAL A O 1
ATOM 3840 N N . MET A 1 475 ? -19.337 12.579 21.746 1.00 96.56 475 MET A N 1
ATOM 3841 C CA . MET A 1 475 ? -20.144 11.990 22.813 1.00 96.56 475 MET A CA 1
ATOM 3842 C C . MET A 1 475 ? -21.635 12.277 22.580 1.00 96.56 475 MET A C 1
ATOM 3844 O O . MET A 1 475 ? -22.054 13.427 22.482 1.00 96.56 475 MET A O 1
ATOM 3848 N N . GLN A 1 476 ? -22.456 11.228 22.561 1.00 95.44 476 GLN A N 1
ATOM 3849 C CA . GLN A 1 476 ? -23.911 11.314 22.428 1.00 95.44 476 GLN A CA 1
ATOM 3850 C C . GLN A 1 476 ? -24.595 10.792 23.696 1.00 95.44 476 GLN A C 1
ATOM 3852 O O . GLN A 1 476 ? -23.979 10.123 24.528 1.00 95.44 476 GLN A O 1
ATOM 3857 N N . THR A 1 477 ? -25.900 11.041 23.842 1.00 94.88 477 THR A N 1
ATOM 3858 C CA . THR A 1 477 ? -26.679 10.590 25.010 1.00 94.88 477 THR A CA 1
ATOM 3859 C C . THR A 1 477 ? -26.563 9.083 25.251 1.00 94.88 477 THR A C 1
ATOM 3861 O O . THR A 1 477 ? -26.372 8.668 26.393 1.00 94.88 477 THR A O 1
ATOM 3864 N N . ARG A 1 478 ? -26.593 8.266 24.188 1.00 93.00 478 ARG A N 1
ATOM 3865 C CA . ARG A 1 478 ? -26.457 6.801 24.279 1.00 93.00 478 ARG A CA 1
ATOM 3866 C C . ARG A 1 478 ? -25.107 6.350 24.861 1.00 93.00 478 ARG A C 1
ATOM 3868 O O . ARG A 1 478 ? -25.057 5.388 25.622 1.00 93.00 478 ARG A O 1
ATOM 3875 N N . HIS A 1 479 ? -24.033 7.099 24.609 1.00 97.12 479 HIS A N 1
ATOM 3876 C CA . HIS A 1 479 ? -22.680 6.781 25.083 1.00 97.12 479 HIS A CA 1
ATOM 3877 C C . HIS A 1 479 ? -22.502 7.032 26.592 1.00 97.12 479 HIS A C 1
ATOM 3879 O O . HIS A 1 479 ? -21.624 6.441 27.218 1.00 97.12 479 HIS A O 1
ATOM 3885 N N . LYS A 1 480 ? -23.379 7.830 27.227 1.00 96.31 480 LYS A N 1
ATOM 3886 C CA . LYS A 1 480 ? -23.345 8.057 28.686 1.00 96.31 480 LYS A CA 1
ATOM 3887 C C . LYS A 1 480 ? -23.555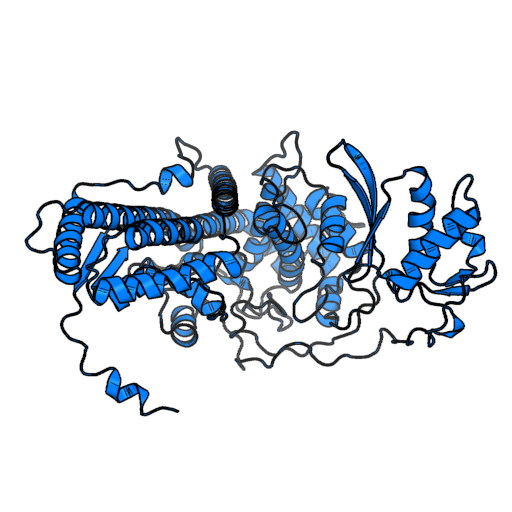 6.765 29.482 1.00 96.31 480 LYS A C 1
ATOM 3889 O O . LYS A 1 480 ? -22.974 6.612 30.556 1.00 96.31 480 LYS A O 1
ATOM 3894 N N . ARG A 1 481 ? -24.367 5.833 28.962 1.00 96.25 481 ARG A N 1
ATOM 3895 C CA . ARG A 1 481 ? -24.584 4.514 29.579 1.00 96.25 481 ARG A CA 1
ATOM 3896 C C . ARG A 1 481 ? -23.305 3.677 29.543 1.00 96.25 481 ARG A C 1
ATOM 3898 O O . ARG A 1 481 ? -22.917 3.146 30.579 1.00 96.25 481 ARG A O 1
ATOM 3905 N N . VAL A 1 482 ? -22.647 3.626 28.386 1.00 96.94 482 VAL A N 1
ATOM 3906 C CA . VAL A 1 482 ? -21.381 2.907 28.172 1.00 96.94 482 VAL A CA 1
ATOM 3907 C C . VAL A 1 482 ? -20.292 3.454 29.093 1.00 96.94 482 VAL A C 1
ATOM 3909 O O . VAL A 1 482 ? -19.693 2.696 29.847 1.00 96.94 482 VAL A O 1
ATOM 3912 N N . LEU A 1 483 ? -20.116 4.779 29.136 1.00 97.31 483 LEU A N 1
ATOM 3913 C CA . LEU A 1 483 ? -19.157 5.430 30.034 1.00 97.31 483 LEU A CA 1
ATOM 3914 C C . LEU A 1 483 ? -19.438 5.108 31.511 1.00 97.31 483 LEU A C 1
ATOM 3916 O O . LEU A 1 483 ? -18.511 4.860 32.279 1.00 97.31 483 LEU A O 1
ATOM 3920 N N . LYS A 1 484 ? -20.711 5.106 31.932 1.00 95.94 484 LYS A N 1
ATOM 3921 C CA . LYS A 1 484 ? -21.082 4.737 33.308 1.00 95.94 484 LYS A CA 1
ATOM 3922 C C . LYS A 1 484 ? -20.707 3.285 33.613 1.00 95.94 484 LYS A C 1
ATOM 3924 O O . LYS A 1 484 ? -20.156 3.029 34.679 1.00 95.94 484 LYS A O 1
ATOM 3929 N N . GLN A 1 485 ? -20.988 2.366 32.693 1.00 96.19 485 GLN A N 1
ATOM 3930 C CA . GLN A 1 485 ? -20.660 0.952 32.846 1.00 96.19 485 GLN A CA 1
ATOM 3931 C C . GLN A 1 485 ? -19.144 0.725 32.904 1.00 96.19 485 GLN A C 1
ATOM 3933 O O . GLN A 1 485 ? -18.664 0.093 33.843 1.00 96.19 485 GLN A O 1
ATOM 3938 N N . LEU A 1 486 ? -18.388 1.308 31.967 1.00 96.44 486 LEU A N 1
ATOM 3939 C CA . LEU A 1 486 ? -16.927 1.242 31.949 1.00 96.44 486 LEU A CA 1
ATOM 3940 C C . LEU A 1 486 ? -16.328 1.792 33.248 1.00 96.44 486 LEU A C 1
ATOM 3942 O O . LEU A 1 486 ? -15.459 1.157 33.838 1.00 96.44 486 LEU A O 1
ATOM 3946 N N . ARG A 1 487 ? -16.843 2.928 33.743 1.00 95.69 487 ARG A N 1
ATOM 3947 C CA . ARG A 1 487 ? -16.425 3.516 35.025 1.00 95.69 487 ARG A CA 1
ATOM 3948 C C . ARG A 1 487 ? -16.581 2.529 36.173 1.00 95.69 487 ARG A C 1
ATOM 3950 O O . ARG A 1 487 ? -15.627 2.323 36.914 1.00 95.69 487 ARG A O 1
ATOM 3957 N N . THR A 1 488 ? -17.755 1.914 36.315 1.00 93.94 488 THR A N 1
ATOM 3958 C CA . THR A 1 488 ? -18.009 0.945 37.392 1.00 93.94 488 THR A CA 1
ATOM 3959 C C . THR A 1 488 ? -17.044 -0.239 37.328 1.00 93.94 488 THR A C 1
ATOM 3961 O O . THR A 1 488 ? -16.501 -0.645 38.355 1.00 93.94 488 THR A O 1
ATOM 3964 N N . ILE A 1 489 ? -16.790 -0.763 36.128 1.00 94.12 489 ILE A N 1
ATOM 3965 C CA . ILE A 1 489 ? -15.885 -1.897 35.921 1.00 94.12 489 ILE A CA 1
ATOM 3966 C C . ILE A 1 489 ? -14.444 -1.515 36.271 1.00 94.12 489 ILE A C 1
ATOM 3968 O O . ILE A 1 489 ? -13.816 -2.196 37.082 1.00 94.12 489 ILE A O 1
ATOM 3972 N N . LEU A 1 490 ? -13.923 -0.422 35.705 1.00 93.19 490 LEU A N 1
ATOM 3973 C CA . LEU A 1 490 ? -12.538 -0.002 35.933 1.00 93.19 490 LEU A CA 1
ATOM 3974 C C . LEU A 1 490 ? -12.301 0.402 37.390 1.00 93.19 490 LEU A C 1
ATOM 3976 O O . LEU A 1 490 ? -11.286 0.026 37.962 1.00 93.19 490 LEU A O 1
ATOM 3980 N N . GLN A 1 491 ? -13.258 1.069 38.046 1.00 92.38 491 GLN A N 1
ATOM 3981 C CA . GLN A 1 491 ? -13.166 1.350 39.484 1.00 92.38 491 GLN A CA 1
ATOM 3982 C C . GLN A 1 491 ? -13.046 0.068 40.311 1.00 92.38 491 GLN A C 1
ATOM 3984 O O . GLN A 1 491 ? -12.264 0.028 41.256 1.00 92.38 491 GLN A O 1
ATOM 3989 N N . ARG A 1 492 ? -13.776 -0.995 39.957 1.00 91.44 492 ARG A N 1
ATOM 3990 C CA . ARG A 1 492 ? -13.648 -2.296 40.625 1.00 91.44 492 ARG A CA 1
ATOM 3991 C C . ARG A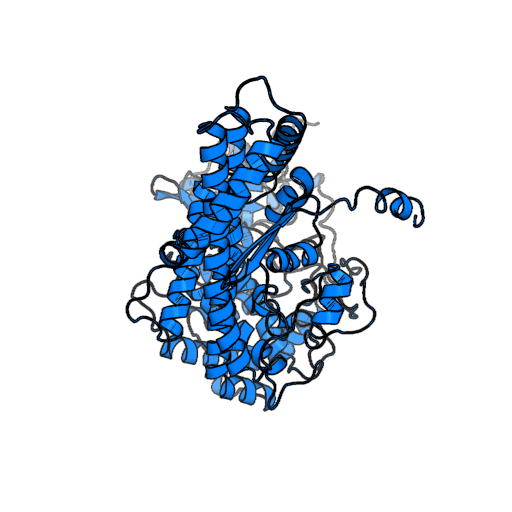 1 492 ? -12.295 -2.947 40.348 1.00 91.44 492 ARG A C 1
ATOM 3993 O O . ARG A 1 492 ? -11.624 -3.348 41.293 1.00 91.44 492 ARG A O 1
ATOM 4000 N N . LYS A 1 493 ? -11.884 -3.038 39.082 1.00 90.69 493 LYS A N 1
ATOM 4001 C CA . LYS A 1 493 ? -10.639 -3.710 38.663 1.00 90.69 493 LYS A CA 1
ATOM 4002 C C . LYS A 1 493 ? -9.377 -2.995 39.161 1.00 90.69 493 LYS A C 1
ATOM 4004 O O . LYS A 1 493 ? -8.384 -3.643 39.471 1.00 90.69 493 LYS A O 1
ATOM 4009 N N . CYS A 1 494 ? -9.439 -1.677 39.319 1.00 89.19 494 CYS A N 1
ATOM 4010 C CA . CYS A 1 494 ? -8.345 -0.868 39.852 1.00 89.19 494 CYS A CA 1
ATOM 4011 C C . CYS A 1 494 ? -8.418 -0.662 41.378 1.00 89.19 494 CYS A C 1
ATOM 4013 O O . CYS A 1 494 ? -7.633 0.113 41.913 1.00 89.19 494 CYS A O 1
ATOM 4015 N N . GLY A 1 495 ? -9.348 -1.312 42.095 1.00 86.50 495 GLY A N 1
ATOM 4016 C CA . GLY A 1 495 ? -9.433 -1.232 43.562 1.00 86.50 495 GLY A CA 1
ATOM 4017 C C . GLY A 1 495 ? -9.909 0.122 44.116 1.00 86.50 495 GLY A C 1
ATOM 4018 O O . GLY A 1 495 ? -9.575 0.484 45.239 1.00 86.50 495 GLY A O 1
ATOM 4019 N N . MET A 1 496 ? -10.691 0.883 43.345 1.00 82.69 496 MET A N 1
ATOM 4020 C CA . MET A 1 496 ? -11.101 2.268 43.634 1.00 82.69 496 MET A CA 1
ATOM 4021 C C . MET A 1 496 ? -12.615 2.461 43.831 1.00 82.69 496 MET A C 1
ATOM 4023 O O . MET A 1 496 ? -13.124 3.573 43.681 1.00 82.69 496 MET A O 1
ATOM 4027 N N . LEU A 1 497 ? -13.358 1.406 44.187 1.00 74.81 497 LEU A N 1
ATOM 4028 C CA . LEU A 1 497 ? -14.825 1.445 44.353 1.00 74.81 497 LEU A CA 1
ATOM 4029 C C . LEU A 1 497 ? -15.331 2.521 45.330 1.00 74.81 497 LEU A C 1
ATOM 4031 O O . LEU A 1 497 ? -16.456 2.995 45.185 1.00 74.81 497 LEU A O 1
ATOM 4035 N N . HIS A 1 498 ? -14.514 2.915 46.308 1.00 70.38 498 HIS A N 1
ATOM 4036 C CA . HIS A 1 498 ? -14.892 3.859 47.364 1.00 70.38 498 HIS A CA 1
ATOM 4037 C C . HIS A 1 498 ? -14.304 5.266 47.191 1.00 70.38 498 HIS A C 1
ATOM 4039 O O . HIS A 1 498 ? -14.498 6.107 48.066 1.00 70.38 498 HIS A O 1
ATOM 4045 N N . THR A 1 499 ? -13.635 5.548 46.067 1.00 69.69 499 THR A N 1
ATOM 4046 C CA . THR A 1 499 ? -13.025 6.858 45.788 1.00 69.69 499 THR A CA 1
ATOM 4047 C C . THR A 1 499 ? -13.809 7.574 44.685 1.00 69.69 499 THR A C 1
ATOM 4049 O O . THR A 1 499 ? -13.430 7.518 43.509 1.00 69.69 499 THR A O 1
ATOM 4052 N N . PRO A 1 500 ? -14.937 8.235 45.012 1.00 64.38 500 PRO A N 1
ATOM 4053 C CA . PRO A 1 500 ? -15.697 8.987 44.027 1.00 64.38 500 PRO A CA 1
ATOM 4054 C C . PRO A 1 500 ? -14.824 10.130 43.491 1.00 64.38 500 PRO A C 1
ATOM 4056 O O . PRO A 1 500 ? -14.451 11.025 44.242 1.00 64.38 500 PRO A O 1
ATOM 4059 N N . LYS A 1 501 ? -14.538 10.105 42.180 1.00 74.06 501 LYS A N 1
ATOM 4060 C CA . LYS A 1 501 ? -13.707 11.076 41.432 1.00 74.06 501 LYS A CA 1
ATOM 4061 C C . LYS A 1 501 ? -12.188 10.931 41.608 1.00 74.06 501 LYS A C 1
ATOM 4063 O O . LYS A 1 501 ? -11.487 11.913 41.842 1.00 74.06 501 LYS A O 1
ATOM 4068 N N . ASN A 1 502 ? -11.658 9.723 41.432 1.00 85.75 502 ASN A N 1
ATOM 4069 C CA . ASN A 1 502 ? -10.226 9.570 41.174 1.00 85.75 502 ASN A CA 1
ATOM 4070 C C . ASN A 1 502 ? -9.874 10.153 39.783 1.00 85.75 502 ASN A C 1
ATOM 4072 O O . ASN A 1 502 ? -10.451 9.741 38.777 1.00 85.75 502 ASN A O 1
ATOM 4076 N N . ARG A 1 503 ? -8.949 11.124 39.740 1.00 90.56 503 ARG A N 1
ATOM 4077 C CA . ARG A 1 503 ? -8.538 11.830 38.512 1.00 90.56 503 ARG A CA 1
ATOM 4078 C C . ARG A 1 503 ? -7.942 10.885 37.465 1.00 90.56 503 ARG A C 1
ATOM 4080 O O . ARG A 1 503 ? -8.255 11.029 36.289 1.00 90.56 503 ARG A O 1
ATOM 4087 N N . ASP A 1 504 ? -7.140 9.918 37.889 1.00 90.81 504 ASP A N 1
ATOM 4088 C CA . ASP A 1 504 ? -6.434 8.992 36.999 1.00 90.81 504 ASP A CA 1
ATOM 4089 C C . ASP A 1 504 ? -7.414 8.029 36.314 1.00 90.81 504 ASP A C 1
ATOM 4091 O O . ASP A 1 504 ? -7.340 7.812 35.105 1.00 90.81 504 ASP A O 1
ATOM 4095 N N . ILE A 1 505 ? -8.425 7.552 37.051 1.00 92.38 505 ILE A N 1
ATOM 4096 C CA . ILE A 1 505 ? -9.545 6.782 36.486 1.00 92.38 505 ILE A CA 1
ATOM 4097 C C . ILE A 1 505 ? -10.330 7.612 35.465 1.00 92.38 505 ILE A C 1
ATOM 4099 O O . ILE A 1 505 ? -10.673 7.091 34.408 1.00 92.38 505 ILE A O 1
ATOM 4103 N N . GLU A 1 506 ? -10.627 8.885 35.739 1.00 94.56 506 GLU A N 1
ATOM 4104 C CA . GLU A 1 506 ? -11.353 9.729 34.775 1.00 94.56 506 GLU A CA 1
ATOM 4105 C C . GLU A 1 506 ? -10.516 10.036 33.521 1.00 94.56 506 GLU A C 1
ATOM 4107 O O . GLU A 1 506 ? -11.067 10.062 32.417 1.00 94.56 506 GLU A O 1
ATOM 4112 N N . ASN A 1 507 ? -9.195 10.188 33.656 1.00 95.81 507 ASN A N 1
ATOM 4113 C CA . ASN A 1 507 ? -8.284 10.311 32.515 1.00 95.81 507 ASN A CA 1
ATOM 4114 C C . ASN A 1 507 ? -8.281 9.027 31.672 1.00 95.81 507 ASN A C 1
ATOM 4116 O O . ASN A 1 507 ? -8.463 9.095 30.456 1.00 95.81 507 ASN A O 1
ATOM 4120 N N . LEU A 1 508 ? -8.155 7.858 32.314 1.00 96.19 508 LEU A N 1
ATOM 4121 C CA . LEU A 1 508 ? -8.207 6.550 31.654 1.00 96.19 508 LEU A CA 1
ATOM 4122 C C . LEU A 1 508 ? -9.541 6.346 30.920 1.00 96.19 508 LEU A C 1
ATOM 4124 O O . LEU A 1 508 ? -9.560 5.966 29.751 1.00 96.19 508 LEU A O 1
ATOM 4128 N N . LEU A 1 509 ? -10.660 6.657 31.579 1.00 97.12 509 LEU A N 1
ATOM 4129 C CA . LEU A 1 509 ? -11.997 6.580 30.987 1.00 97.12 509 LEU A CA 1
ATOM 4130 C C . LEU A 1 509 ? -12.145 7.497 29.776 1.00 97.12 509 LEU A C 1
ATOM 4132 O O . LEU A 1 509 ? -12.726 7.089 28.775 1.00 97.12 509 LEU A O 1
ATOM 4136 N N . THR A 1 510 ? -11.636 8.725 29.865 1.00 97.81 510 THR A N 1
ATOM 4137 C CA . THR A 1 510 ? -11.693 9.694 28.765 1.00 97.81 510 THR A CA 1
ATOM 4138 C C . THR A 1 510 ? -10.872 9.209 27.575 1.00 97.81 510 THR A C 1
ATOM 4140 O O . THR A 1 510 ? -11.373 9.220 26.453 1.00 97.81 510 THR A O 1
ATOM 4143 N N . CYS A 1 511 ? -9.653 8.721 27.817 1.00 98.50 511 CYS A N 1
ATOM 4144 C CA . CYS A 1 511 ? -8.776 8.175 26.784 1.00 98.50 511 CYS A CA 1
ATOM 4145 C C . CYS A 1 511 ? -9.435 6.993 26.047 1.00 98.50 511 CYS A C 1
ATOM 4147 O O . CYS A 1 511 ? -9.572 7.019 24.823 1.00 98.50 511 CYS A O 1
ATOM 4149 N N . LEU A 1 512 ? -9.946 6.007 26.795 1.00 98.31 512 LEU A N 1
ATOM 4150 C CA . LEU A 1 512 ? -10.611 4.832 26.226 1.00 98.31 512 LEU A CA 1
ATOM 4151 C C . LEU A 1 512 ? -11.912 5.184 25.496 1.00 98.31 512 LEU A C 1
ATOM 4153 O O . LEU A 1 512 ? -12.143 4.713 24.385 1.00 98.31 512 LEU A O 1
ATOM 4157 N N . MET A 1 513 ? -12.756 6.040 26.079 1.00 98.44 513 MET A N 1
ATOM 4158 C CA . MET A 1 513 ? -13.995 6.455 25.418 1.00 98.44 513 MET A CA 1
ATOM 4159 C C . MET A 1 513 ? -13.723 7.258 24.150 1.00 98.44 513 MET A C 1
ATOM 4161 O O . MET A 1 513 ? -14.446 7.073 23.177 1.00 98.44 513 MET A O 1
ATOM 4165 N N . ASN A 1 514 ? -12.698 8.114 24.120 1.00 98.62 514 ASN A N 1
ATOM 4166 C CA . ASN A 1 514 ? -12.319 8.810 22.892 1.00 98.62 514 ASN A CA 1
ATOM 4167 C C . ASN A 1 514 ? -11.959 7.803 21.797 1.00 98.62 514 ASN A C 1
ATOM 4169 O O . ASN A 1 514 ? -12.533 7.879 20.714 1.00 98.62 514 ASN A O 1
ATOM 4173 N N . TYR A 1 515 ? -11.124 6.806 22.105 1.00 98.56 515 TYR A N 1
ATOM 4174 C CA . TYR A 1 515 ? -10.809 5.728 21.167 1.00 98.56 515 TYR A CA 1
ATOM 4175 C C . TYR A 1 515 ? -12.072 5.006 20.666 1.00 98.56 515 TYR A C 1
ATOM 4177 O O . TYR A 1 515 ? -12.260 4.889 19.456 1.00 98.56 515 TYR A O 1
ATOM 4185 N N . PHE A 1 516 ? -12.987 4.599 21.556 1.00 98.62 516 PHE A N 1
ATOM 4186 C CA . PHE A 1 516 ? -14.210 3.892 21.145 1.00 98.62 516 PHE A CA 1
ATOM 4187 C C . PHE A 1 516 ? -15.120 4.738 20.249 1.00 98.62 516 PHE A C 1
ATOM 4189 O O . PHE A 1 516 ? -15.711 4.226 19.300 1.00 98.62 516 PHE A O 1
ATOM 4196 N N . LEU A 1 517 ? -15.230 6.037 20.532 1.00 98.69 517 LEU A N 1
ATOM 4197 C CA . LEU A 1 517 ? -16.036 6.961 19.736 1.00 98.69 517 LEU A CA 1
ATOM 4198 C C . LEU A 1 517 ? -15.437 7.192 18.346 1.00 98.69 517 LEU A C 1
ATOM 4200 O O . LEU A 1 517 ? -16.183 7.211 17.369 1.00 98.69 517 LEU A O 1
ATOM 4204 N N . GLN A 1 518 ? -14.113 7.335 18.250 1.00 98.50 518 GLN A N 1
ATOM 4205 C CA . GLN A 1 518 ? -13.428 7.468 16.961 1.00 98.50 518 GLN A CA 1
ATOM 4206 C C . GLN A 1 518 ? -13.517 6.174 16.150 1.00 98.50 518 GLN A C 1
ATOM 4208 O O . GLN A 1 518 ? -13.837 6.221 14.966 1.00 98.50 518 GLN A O 1
ATOM 4213 N N . ALA A 1 519 ? -13.311 5.019 16.789 1.00 98.56 519 ALA A N 1
ATOM 4214 C CA . ALA A 1 519 ? -13.473 3.715 16.158 1.00 98.56 519 ALA A CA 1
ATOM 4215 C C . ALA A 1 519 ? -14.893 3.517 15.604 1.00 98.56 519 ALA A C 1
ATOM 4217 O O . ALA A 1 519 ? -15.054 3.132 14.449 1.00 98.56 519 ALA A O 1
ATOM 4218 N N . GLN A 1 520 ? -15.931 3.861 16.376 1.00 98.56 520 GLN A N 1
ATOM 4219 C CA . GLN A 1 520 ? -17.312 3.813 15.891 1.00 98.56 520 GLN A CA 1
ATOM 4220 C C . GLN A 1 520 ? -17.543 4.752 14.692 1.00 98.56 520 GLN A C 1
ATOM 4222 O O . GLN A 1 520 ? -18.249 4.381 13.754 1.00 98.56 520 GLN A O 1
ATOM 4227 N N . ALA A 1 521 ? -16.988 5.968 14.717 1.00 98.44 521 ALA A N 1
ATOM 4228 C CA . ALA A 1 521 ? -17.122 6.916 13.610 1.00 98.44 521 ALA A CA 1
ATOM 4229 C C . ALA A 1 521 ? -16.435 6.403 12.331 1.00 98.44 521 ALA A C 1
ATOM 4231 O O . ALA A 1 521 ? -17.024 6.482 11.254 1.00 98.44 521 ALA A O 1
ATOM 4232 N N . ILE A 1 522 ? -15.246 5.804 12.470 1.00 98.62 522 ILE A N 1
ATOM 4233 C CA . ILE A 1 522 ? -14.529 5.118 11.386 1.00 98.62 522 ILE A CA 1
ATOM 4234 C C . ILE A 1 522 ? -15.399 4.011 10.785 1.00 98.62 522 ILE A C 1
ATOM 4236 O O . ILE A 1 522 ? -15.582 3.982 9.571 1.00 98.62 522 ILE A O 1
ATOM 4240 N N . LEU A 1 523 ? -15.975 3.134 11.615 1.00 98.38 523 LEU A N 1
ATOM 4241 C CA . LEU A 1 523 ? -16.819 2.040 11.127 1.00 98.38 523 LEU A CA 1
ATOM 4242 C C . LEU A 1 523 ? -18.049 2.536 10.381 1.00 98.38 523 LEU A C 1
ATOM 4244 O O . LEU A 1 523 ? -18.375 1.999 9.329 1.00 98.38 523 LEU A O 1
ATOM 4248 N N . ARG A 1 524 ? -18.712 3.579 10.887 1.00 98.06 524 ARG A N 1
ATOM 4249 C CA . ARG A 1 524 ? -19.878 4.152 10.211 1.00 98.06 524 ARG A CA 1
ATOM 4250 C C . ARG A 1 524 ? -19.536 4.612 8.797 1.00 98.06 524 ARG A C 1
ATOM 4252 O O . ARG A 1 524 ? -20.205 4.205 7.854 1.00 98.06 524 ARG A O 1
ATOM 4259 N N . LEU A 1 525 ? -18.477 5.404 8.660 1.00 97.81 525 LEU A N 1
ATOM 4260 C CA . LEU A 1 525 ? -18.071 5.959 7.373 1.00 97.81 525 LEU A CA 1
ATOM 4261 C C . LEU A 1 525 ? -17.543 4.880 6.409 1.00 97.81 525 LEU A C 1
ATOM 4263 O O . LEU A 1 525 ? -17.824 4.897 5.207 1.00 97.81 525 LEU A O 1
ATOM 4267 N N . ALA A 1 526 ? -16.812 3.899 6.940 1.00 98.31 526 ALA A N 1
ATOM 4268 C CA . ALA A 1 526 ? -16.316 2.766 6.171 1.00 98.31 526 ALA A CA 1
ATOM 4269 C C . ALA A 1 526 ? -17.465 1.884 5.653 1.00 98.31 526 ALA A C 1
ATOM 4271 O O . ALA A 1 526 ? -17.501 1.550 4.468 1.00 98.31 526 ALA A O 1
ATOM 4272 N N . GLU A 1 527 ? -18.436 1.549 6.509 1.00 98.44 527 GLU A N 1
ATOM 4273 C CA . GLU A 1 527 ? -19.602 0.752 6.122 1.00 98.44 527 GLU A CA 1
ATOM 4274 C C . GLU A 1 527 ? -20.484 1.465 5.089 1.00 98.44 527 GLU A C 1
ATOM 4276 O O . GLU A 1 527 ? -21.018 0.802 4.205 1.00 98.44 527 GLU A O 1
ATOM 4281 N N . GLU A 1 528 ? -20.614 2.795 5.137 1.00 97.62 528 GLU A N 1
ATOM 4282 C CA . GLU A 1 528 ? -21.313 3.564 4.094 1.00 97.62 528 GLU A CA 1
ATOM 4283 C C . GLU A 1 528 ? -20.657 3.369 2.717 1.00 97.62 528 GLU A C 1
ATOM 4285 O O . GLU A 1 528 ? -21.338 3.068 1.731 1.00 97.62 528 GLU A O 1
ATOM 4290 N N . SER A 1 529 ? -19.324 3.450 2.663 1.00 98.06 529 SER A N 1
ATOM 4291 C CA . SER A 1 529 ? -18.549 3.191 1.442 1.00 98.06 529 SER A CA 1
ATOM 4292 C C . SER A 1 529 ? -18.715 1.741 0.971 1.00 98.06 529 SER A C 1
ATOM 4294 O O . SER A 1 529 ? -18.974 1.486 -0.205 1.00 98.06 529 SER A O 1
ATOM 4296 N N . GLN A 1 530 ? -18.646 0.780 1.894 1.00 98.56 530 GLN A N 1
ATOM 4297 C CA . GLN A 1 530 ? -18.826 -0.641 1.596 1.00 98.56 530 GLN A CA 1
ATOM 4298 C C . GLN A 1 530 ? -20.241 -0.968 1.097 1.00 98.56 530 GLN A C 1
ATOM 4300 O O . GLN A 1 530 ? -20.411 -1.780 0.189 1.00 98.56 530 GLN A O 1
ATOM 4305 N N . MET A 1 531 ? -21.277 -0.326 1.638 1.00 98.44 531 MET A N 1
ATOM 4306 C CA . MET A 1 531 ? -22.650 -0.495 1.156 1.00 98.44 531 MET A CA 1
ATOM 4307 C C . MET A 1 531 ? -22.798 -0.022 -0.295 1.00 98.44 531 MET A C 1
ATOM 4309 O O . MET A 1 531 ? -23.484 -0.680 -1.084 1.00 98.44 531 MET A O 1
ATOM 4313 N N . ALA A 1 532 ? -22.131 1.074 -0.670 1.00 98.56 532 ALA A N 1
ATOM 4314 C CA . ALA A 1 532 ? -22.088 1.529 -2.057 1.00 98.56 532 ALA A CA 1
ATOM 4315 C C . ALA A 1 532 ? -21.372 0.514 -2.968 1.00 98.56 532 ALA A C 1
ATOM 4317 O O . ALA A 1 532 ? -21.894 0.186 -4.036 1.00 98.56 532 ALA A O 1
ATOM 4318 N N . ILE A 1 533 ? -20.253 -0.065 -2.511 1.00 98.81 533 ILE A N 1
ATOM 4319 C CA . ILE A 1 533 ? -19.549 -1.158 -3.207 1.00 98.81 533 ILE A CA 1
ATOM 4320 C C . ILE A 1 533 ? -20.472 -2.364 -3.408 1.00 98.81 533 ILE A C 1
ATOM 4322 O O . ILE A 1 533 ? -20.607 -2.857 -4.526 1.00 98.81 533 ILE A O 1
ATOM 4326 N N . ASN A 1 534 ? -21.153 -2.823 -2.357 1.00 98.69 534 ASN A N 1
ATOM 4327 C CA . ASN A 1 534 ? -22.035 -3.988 -2.435 1.00 98.69 534 ASN A CA 1
ATOM 4328 C C . ASN A 1 534 ? -23.171 -3.764 -3.435 1.00 98.69 534 ASN A C 1
ATOM 4330 O O . ASN A 1 534 ? -23.450 -4.640 -4.253 1.00 98.69 534 ASN A O 1
ATOM 4334 N N . LYS A 1 535 ? -23.772 -2.567 -3.436 1.00 98.56 535 LYS A N 1
ATOM 4335 C CA . LYS A 1 535 ? -24.792 -2.184 -4.419 1.00 98.56 535 LYS A CA 1
ATOM 4336 C C . LYS A 1 535 ? -24.243 -2.221 -5.847 1.00 98.56 535 LYS A C 1
ATOM 4338 O O . LYS A 1 535 ? -24.889 -2.783 -6.727 1.00 98.56 535 LYS A O 1
ATOM 4343 N N . LEU A 1 536 ? -23.063 -1.644 -6.069 1.00 98.31 536 LEU A N 1
ATOM 4344 C CA . LEU A 1 536 ? -22.413 -1.580 -7.378 1.00 98.31 536 LEU A CA 1
ATOM 4345 C C . LEU A 1 536 ? -22.034 -2.968 -7.915 1.00 98.31 536 LEU A C 1
ATOM 4347 O O . LEU A 1 536 ? -22.182 -3.245 -9.106 1.00 98.31 536 LEU A O 1
ATOM 4351 N N . LEU A 1 537 ? -21.573 -3.855 -7.035 1.00 98.50 537 LEU A N 1
ATOM 4352 C CA . LEU A 1 537 ? -21.196 -5.223 -7.383 1.00 98.50 537 LEU A CA 1
ATOM 4353 C C . LEU A 1 537 ? -22.389 -6.186 -7.424 1.00 98.50 537 LEU A C 1
ATOM 4355 O O . LEU A 1 537 ? -22.248 -7.292 -7.940 1.00 98.50 537 LEU A O 1
ATOM 4359 N N . GLY A 1 538 ? -23.557 -5.793 -6.911 1.00 98.12 538 GLY A N 1
ATOM 4360 C CA . GLY A 1 538 ? -24.719 -6.672 -6.774 1.00 98.12 538 GLY A CA 1
ATOM 4361 C C . GLY A 1 538 ? -24.536 -7.755 -5.705 1.00 98.12 538 GLY A C 1
ATOM 4362 O O . GLY A 1 538 ? -25.044 -8.862 -5.875 1.00 98.12 538 GLY A O 1
ATOM 4363 N N . ARG A 1 539 ? -23.786 -7.460 -4.635 1.00 97.25 539 ARG A N 1
ATOM 4364 C CA . ARG A 1 539 ? -23.641 -8.334 -3.461 1.00 97.25 539 ARG A CA 1
ATOM 4365 C C . ARG A 1 539 ? -24.856 -8.186 -2.530 1.00 97.25 539 ARG A C 1
ATOM 4367 O O . ARG A 1 539 ? -25.446 -7.102 -2.477 1.00 97.25 539 ARG A O 1
ATOM 4374 N N . PRO A 1 540 ? -25.249 -9.250 -1.805 1.00 95.12 540 PRO A N 1
ATOM 4375 C CA . PRO A 1 540 ? -26.294 -9.152 -0.792 1.00 95.12 540 PRO A CA 1
ATOM 4376 C C . PRO A 1 540 ? -25.878 -8.213 0.350 1.00 95.12 540 PRO A C 1
ATOM 4378 O O . PRO A 1 540 ? -24.722 -7.810 0.469 1.00 95.12 540 PRO A O 1
ATOM 4381 N N . SER A 1 541 ? -26.843 -7.839 1.189 1.00 92.81 541 SER A N 1
ATOM 4382 C CA . SER A 1 541 ? -26.527 -7.188 2.461 1.00 92.81 541 SER A CA 1
ATOM 4383 C C . SER A 1 541 ? -25.813 -8.171 3.396 1.00 92.81 541 SER A C 1
ATOM 4385 O O . SER A 1 541 ? -26.149 -9.358 3.366 1.00 92.81 541 SER A O 1
ATOM 4387 N N . PRO A 1 542 ? -24.884 -7.684 4.236 1.00 95.12 542 PRO A N 1
ATOM 4388 C CA . PRO A 1 542 ? -24.177 -8.530 5.186 1.00 95.12 542 PRO A CA 1
ATOM 4389 C C . PRO A 1 542 ? -25.148 -9.215 6.153 1.00 95.12 542 PRO A C 1
ATOM 4391 O O . PRO A 1 542 ? -26.136 -8.615 6.587 1.00 95.12 542 PRO A O 1
ATOM 4394 N N . LEU A 1 543 ? -24.853 -10.465 6.505 1.00 92.62 543 LEU A N 1
ATOM 4395 C CA . LEU A 1 543 ? -25.652 -11.263 7.443 1.00 92.62 543 LEU A CA 1
ATOM 4396 C C . LEU A 1 543 ? -25.350 -10.930 8.909 1.00 92.62 543 LEU A C 1
ATOM 4398 O O . LEU A 1 543 ? -26.189 -11.143 9.789 1.00 92.62 543 LEU A O 1
ATOM 4402 N N . HIS A 1 544 ? -24.157 -10.404 9.173 1.00 92.06 544 HIS A N 1
ATOM 4403 C CA . HIS A 1 544 ? -23.668 -10.063 10.505 1.00 92.06 544 HIS A CA 1
ATOM 4404 C C . HIS A 1 544 ? -23.206 -8.608 10.542 1.00 92.06 544 HIS A C 1
ATOM 4406 O O . HIS A 1 544 ? -22.858 -8.046 9.513 1.00 92.06 544 HIS A O 1
ATOM 4412 N N . ALA A 1 545 ? -23.225 -7.980 11.718 1.00 95.12 545 ALA A N 1
ATOM 4413 C CA . ALA A 1 545 ? -22.647 -6.648 11.876 1.00 95.12 545 ALA A CA 1
ATOM 4414 C C . ALA A 1 545 ? -21.114 -6.736 11.874 1.00 95.12 545 ALA A C 1
ATOM 4416 O O . ALA A 1 545 ? -20.562 -7.682 12.435 1.00 95.12 545 ALA A O 1
ATOM 4417 N N . PHE A 1 546 ? -20.449 -5.743 11.285 1.00 97.50 546 PHE A N 1
ATOM 4418 C CA . PHE A 1 546 ? -18.993 -5.621 11.315 1.00 97.50 546 PHE A CA 1
ATOM 4419 C C . PHE A 1 546 ? -18.538 -4.964 12.622 1.00 97.50 546 PHE A C 1
ATOM 4421 O O . PHE A 1 546 ? -19.024 -3.886 12.984 1.00 97.50 546 PHE A O 1
ATOM 4428 N N . ASP A 1 547 ? -17.622 -5.614 13.336 1.00 96.75 547 ASP A N 1
ATOM 4429 C CA . ASP A 1 547 ? -17.048 -5.106 14.581 1.00 96.75 547 ASP A CA 1
ATOM 4430 C C . ASP A 1 547 ? -15.665 -4.485 14.341 1.00 96.75 547 ASP A C 1
ATOM 4432 O O . ASP A 1 547 ? -14.931 -4.861 13.428 1.00 96.75 547 ASP A O 1
ATOM 4436 N N . VAL A 1 548 ? -15.257 -3.546 15.195 1.00 96.38 548 VAL A N 1
ATOM 4437 C CA . VAL A 1 548 ? -13.917 -2.942 15.144 1.00 96.38 548 VAL A CA 1
ATOM 4438 C C . VAL A 1 548 ? -12.804 -3.996 15.171 1.00 96.38 548 VAL A C 1
ATOM 4440 O O . VAL A 1 548 ? -11.797 -3.844 14.485 1.00 96.38 548 VAL A O 1
ATOM 4443 N N . ALA A 1 549 ? -12.991 -5.095 15.904 1.00 94.69 549 ALA A N 1
ATOM 4444 C CA . ALA A 1 549 ? -12.026 -6.181 15.988 1.00 94.69 549 ALA A CA 1
ATOM 4445 C C . ALA A 1 549 ? -11.852 -6.921 14.649 1.00 94.69 549 ALA A C 1
ATOM 4447 O O . ALA A 1 549 ? -10.805 -7.533 14.427 1.00 94.69 549 ALA A O 1
ATOM 4448 N N . ASP A 1 550 ? -12.820 -6.835 13.733 1.00 96.88 550 ASP A N 1
ATOM 4449 C CA . ASP A 1 550 ? -12.725 -7.434 12.399 1.00 96.88 550 ASP A CA 1
ATOM 4450 C C . ASP A 1 550 ? -11.775 -6.649 11.484 1.00 96.88 550 ASP A C 1
ATOM 4452 O O . ASP A 1 550 ? -11.175 -7.224 10.577 1.00 96.88 550 ASP A O 1
ATOM 4456 N N . ILE A 1 551 ? -11.497 -5.371 11.781 1.00 96.12 551 ILE A N 1
ATOM 4457 C CA . ILE A 1 551 ? -10.422 -4.619 11.109 1.00 96.12 551 ILE A CA 1
ATOM 4458 C C . ILE A 1 551 ? -9.068 -5.324 11.300 1.00 96.12 551 ILE A C 1
ATOM 4460 O O . ILE A 1 551 ? -8.216 -5.316 10.405 1.00 96.12 551 ILE A O 1
ATOM 4464 N N . ASN A 1 552 ? -8.860 -5.982 12.447 1.00 94.19 552 ASN A N 1
ATOM 4465 C CA . ASN A 1 552 ? -7.612 -6.681 12.746 1.00 94.19 552 ASN A CA 1
ATOM 4466 C C . ASN A 1 552 ? -7.377 -7.906 11.839 1.00 94.19 552 ASN A C 1
ATOM 4468 O O . ASN A 1 552 ? -6.241 -8.372 11.737 1.00 94.19 552 ASN A O 1
ATOM 4472 N N . ILE A 1 553 ? -8.397 -8.396 11.117 1.00 96.25 553 ILE A N 1
ATOM 4473 C CA . ILE A 1 553 ? -8.238 -9.467 10.119 1.00 96.25 553 ILE A CA 1
ATOM 4474 C C . ILE A 1 553 ? -7.169 -9.076 9.089 1.00 96.25 553 ILE A C 1
ATOM 4476 O O . ILE A 1 553 ? -6.341 -9.913 8.733 1.00 96.25 553 ILE A O 1
ATOM 4480 N N . HIS A 1 554 ? -7.090 -7.800 8.687 1.00 95.25 554 HIS A N 1
ATOM 4481 C CA . HIS A 1 554 ? -6.062 -7.325 7.754 1.00 95.25 554 HIS A CA 1
ATOM 4482 C C . HIS A 1 554 ? -4.652 -7.615 8.277 1.00 95.25 554 HIS A C 1
ATOM 4484 O O . HIS A 1 554 ? -3.789 -8.126 7.559 1.00 95.25 554 HIS A O 1
ATOM 4490 N N . ASN A 1 555 ? -4.420 -7.302 9.552 1.00 91.44 555 ASN A N 1
ATOM 4491 C CA . ASN A 1 555 ? -3.147 -7.573 10.189 1.00 91.44 555 ASN A CA 1
ATOM 4492 C C . ASN A 1 555 ? -2.908 -9.069 10.271 1.00 91.44 555 ASN A C 1
ATOM 4494 O O . ASN A 1 555 ? -1.861 -9.510 9.824 1.00 91.44 555 ASN A O 1
ATOM 4498 N N . LEU A 1 556 ? -3.860 -9.864 10.761 1.00 93.44 556 LEU A N 1
ATOM 4499 C CA . LEU A 1 556 ? -3.705 -11.320 10.850 1.00 93.44 556 LEU A CA 1
ATOM 4500 C C . LEU A 1 556 ? -3.279 -11.927 9.500 1.00 93.44 556 LEU A C 1
ATOM 4502 O O . LEU A 1 556 ? -2.294 -12.664 9.449 1.00 93.44 556 LEU A O 1
ATOM 4506 N N . LEU A 1 557 ? -3.893 -11.485 8.400 1.00 94.75 557 LEU A N 1
ATOM 4507 C CA . LEU A 1 557 ? -3.546 -11.883 7.032 1.00 94.75 557 LEU A CA 1
ATOM 4508 C C . LEU A 1 557 ? -2.126 -11.489 6.579 1.00 94.75 557 LEU A C 1
ATOM 4510 O O . LEU A 1 557 ? -1.553 -12.164 5.725 1.00 94.75 557 LEU A O 1
ATOM 4514 N N . ASN A 1 558 ? -1.514 -10.443 7.145 1.00 90.38 558 ASN A N 1
ATOM 4515 C CA . ASN A 1 558 ? -0.122 -10.080 6.846 1.00 90.38 558 ASN A CA 1
ATOM 4516 C C . ASN A 1 558 ? 0.914 -11.076 7.441 1.00 90.38 558 ASN A C 1
ATOM 4518 O O . ASN A 1 558 ? 2.090 -10.964 7.117 1.00 90.38 558 ASN A O 1
ATOM 4522 N N . GLY A 1 559 ? 0.543 -12.001 8.347 1.00 81.31 559 GLY A N 1
ATOM 4523 C CA . GLY A 1 559 ? 1.434 -13.032 8.939 1.00 81.31 559 GLY A CA 1
ATOM 4524 C C . GLY A 1 559 ? 2.584 -12.612 9.896 1.00 81.31 559 GLY A C 1
ATOM 4525 O O . GLY A 1 559 ? 2.970 -13.393 10.751 1.00 81.31 559 GLY A O 1
ATOM 4526 N N . ASP A 1 560 ? 3.112 -11.390 9.820 1.00 75.25 560 ASP A N 1
ATOM 4527 C CA . ASP A 1 560 ? 4.156 -10.820 10.703 1.00 75.25 560 ASP A CA 1
ATOM 4528 C C . ASP A 1 560 ? 3.693 -10.435 12.138 1.00 75.25 560 ASP A C 1
ATOM 4530 O O . ASP A 1 560 ? 3.545 -9.254 12.456 1.00 75.25 560 ASP A O 1
ATOM 4534 N N . ALA A 1 561 ? 3.398 -11.411 13.007 1.00 69.00 561 ALA A N 1
ATOM 4535 C CA . ALA A 1 561 ? 2.900 -11.153 14.369 1.00 69.00 561 ALA A CA 1
ATOM 4536 C C . ALA A 1 561 ? 3.903 -10.407 15.278 1.00 69.00 561 ALA A C 1
ATOM 4538 O O . ALA A 1 561 ? 3.490 -9.611 16.118 1.00 69.00 561 ALA A O 1
ATOM 4539 N N . GLU A 1 562 ? 5.208 -10.625 15.091 1.00 64.44 562 GLU A N 1
ATOM 4540 C CA . GLU A 1 562 ? 6.269 -10.093 15.964 1.00 64.44 562 GLU A CA 1
ATOM 4541 C C . GLU A 1 562 ? 6.498 -8.582 15.816 1.00 64.44 562 GLU A C 1
ATOM 4543 O O . GLU A 1 562 ? 7.007 -7.936 16.732 1.00 64.44 562 GLU A O 1
ATOM 4548 N N . LYS A 1 563 ? 6.108 -7.988 14.681 1.00 68.00 563 LYS A N 1
ATOM 4549 C CA . LYS A 1 563 ? 6.285 -6.548 14.416 1.00 68.00 563 LYS A CA 1
ATOM 4550 C C . LYS A 1 563 ? 5.041 -5.707 14.695 1.00 68.00 563 LYS A C 1
ATOM 4552 O O . LYS A 1 563 ? 5.000 -4.534 14.324 1.00 68.00 563 LYS A O 1
ATOM 4557 N N . ARG A 1 564 ? 4.004 -6.278 15.312 1.00 83.19 564 ARG A N 1
ATOM 4558 C CA . ARG A 1 564 ? 2.705 -5.610 15.448 1.00 83.19 564 ARG A CA 1
ATOM 4559 C C . ARG A 1 564 ? 2.445 -5.103 16.846 1.00 83.19 564 ARG A C 1
ATOM 4561 O O . ARG A 1 564 ? 2.670 -5.788 17.835 1.00 83.19 564 ARG A O 1
ATOM 4568 N N . LEU A 1 565 ? 1.859 -3.914 16.883 1.00 91.12 565 LEU A N 1
ATOM 4569 C CA . LEU A 1 565 ? 1.168 -3.418 18.057 1.00 91.12 565 LEU A CA 1
ATOM 4570 C C . LEU A 1 565 ? -0.090 -4.268 18.276 1.00 91.12 565 LEU A C 1
ATOM 4572 O O . LEU A 1 565 ? -0.858 -4.480 17.333 1.00 91.12 565 LEU A O 1
ATOM 4576 N N . ALA A 1 566 ? -0.297 -4.750 19.499 1.00 93.00 566 ALA A N 1
ATOM 4577 C CA . ALA A 1 566 ? -1.490 -5.515 19.838 1.00 93.00 566 ALA A CA 1
ATOM 4578 C C . ALA A 1 566 ? -2.757 -4.677 19.595 1.00 93.00 566 ALA A C 1
ATOM 4580 O O . ALA A 1 566 ? -2.768 -3.458 19.806 1.00 93.00 566 ALA A O 1
ATOM 4581 N N . TYR A 1 567 ? -3.837 -5.313 19.140 1.00 94.06 567 TYR A N 1
ATOM 4582 C CA . TYR A 1 567 ? -5.087 -4.599 18.902 1.00 94.06 567 TYR A CA 1
ATOM 4583 C C . TYR A 1 567 ? -5.699 -4.178 20.242 1.00 94.06 567 TYR A C 1
ATOM 4585 O O . TYR A 1 567 ? -5.847 -4.997 21.147 1.00 94.06 567 TYR A O 1
ATOM 4593 N N . LEU A 1 568 ? -6.018 -2.891 20.405 1.00 95.50 568 LEU A N 1
ATOM 4594 C CA . LEU A 1 568 ? -6.290 -2.328 21.733 1.00 95.50 568 LEU A CA 1
ATOM 4595 C C . LEU A 1 568 ? -7.502 -2.969 22.432 1.00 95.50 568 LEU A C 1
ATOM 4597 O O . LEU A 1 568 ? -7.474 -3.154 23.647 1.00 95.50 568 LEU A O 1
ATOM 4601 N N . THR A 1 569 ? -8.555 -3.337 21.697 1.00 95.31 569 THR A N 1
ATOM 4602 C CA . THR A 1 569 ? -9.716 -4.019 22.296 1.00 95.31 569 THR A CA 1
ATOM 4603 C C . THR A 1 569 ? -9.364 -5.406 22.825 1.00 95.31 569 THR A C 1
ATOM 4605 O O . THR A 1 569 ? -9.860 -5.768 23.888 1.00 95.31 569 THR A O 1
ATOM 4608 N N . ASP A 1 570 ? -8.467 -6.134 22.152 1.00 93.88 570 ASP A N 1
ATOM 4609 C CA . ASP A 1 570 ? -8.002 -7.454 22.596 1.00 93.88 570 ASP A CA 1
ATOM 4610 C C . ASP A 1 570 ? -7.184 -7.322 23.895 1.00 93.88 570 ASP A C 1
ATOM 4612 O O . ASP A 1 570 ? -7.380 -8.085 24.839 1.00 93.88 570 ASP A O 1
ATOM 4616 N N . VAL A 1 571 ? -6.338 -6.287 23.994 1.00 94.50 571 VAL A N 1
ATOM 4617 C CA . VAL A 1 571 ? -5.562 -5.977 25.211 1.00 94.50 571 VAL A CA 1
ATOM 4618 C C . VAL A 1 571 ? -6.469 -5.618 26.387 1.00 94.50 571 VAL A C 1
ATOM 4620 O O . VAL A 1 571 ? -6.252 -6.071 27.512 1.00 94.50 571 VAL A O 1
ATOM 4623 N N . ILE A 1 572 ? -7.500 -4.803 26.150 1.00 95.25 572 ILE A N 1
ATOM 4624 C CA . ILE A 1 572 ? -8.462 -4.437 27.197 1.00 95.25 572 ILE A CA 1
ATOM 4625 C C . ILE A 1 572 ? -9.249 -5.670 27.654 1.00 95.25 572 ILE A C 1
ATOM 4627 O O . ILE A 1 572 ? -9.479 -5.835 28.856 1.00 95.25 572 ILE A O 1
ATOM 4631 N N . GLU A 1 573 ? -9.632 -6.543 26.722 1.00 95.06 573 GLU A N 1
ATOM 4632 C CA . GLU A 1 573 ? -10.316 -7.789 27.048 1.00 95.06 573 GLU A CA 1
ATOM 4633 C C . GLU A 1 573 ? -9.452 -8.718 27.892 1.00 95.06 573 GLU A C 1
ATOM 4635 O O . GLU A 1 573 ? -9.916 -9.178 28.935 1.00 95.06 573 GLU A O 1
ATOM 4640 N N . GLU A 1 574 ? -8.195 -8.926 27.512 1.00 93.88 574 GLU A N 1
ATOM 4641 C CA . GLU A 1 574 ? -7.261 -9.769 28.257 1.00 93.88 574 GLU A CA 1
ATOM 4642 C C . GLU A 1 574 ? -7.016 -9.243 29.680 1.00 93.88 574 GLU A C 1
ATOM 4644 O O . GLU A 1 574 ? -7.121 -9.991 30.654 1.00 93.88 574 GLU A O 1
ATOM 4649 N N . LEU A 1 575 ? -6.734 -7.946 29.827 1.00 93.50 575 LEU A N 1
ATOM 4650 C CA . LEU A 1 575 ? -6.298 -7.373 31.104 1.00 93.50 575 LEU A CA 1
ATOM 4651 C C . LEU A 1 575 ? -7.445 -7.095 32.077 1.00 93.50 575 LEU A C 1
ATOM 4653 O O . LEU A 1 575 ? -7.297 -7.260 33.291 1.00 93.50 575 LEU A O 1
ATOM 4657 N N . PHE A 1 576 ? -8.595 -6.651 31.569 1.00 93.69 576 PHE A N 1
ATOM 4658 C CA . PHE A 1 576 ? -9.733 -6.265 32.406 1.00 93.69 576 PHE A CA 1
ATOM 4659 C C . PHE A 1 576 ? -10.851 -7.310 32.413 1.00 93.69 576 PHE A C 1
ATOM 4661 O O . PHE A 1 576 ? -11.781 -7.191 33.220 1.00 93.69 576 PHE A O 1
ATOM 4668 N N . ASN A 1 577 ? -10.733 -8.362 31.595 1.00 93.88 577 ASN A N 1
ATOM 4669 C CA . ASN A 1 577 ? -11.737 -9.409 31.421 1.00 93.88 577 ASN A CA 1
ATOM 4670 C C . ASN A 1 577 ? -13.096 -8.828 30.986 1.00 93.88 577 ASN A C 1
ATOM 4672 O O . ASN A 1 577 ? -14.153 -9.198 31.513 1.00 93.88 577 ASN A O 1
ATOM 4676 N N . ILE A 1 578 ? -13.046 -7.862 30.062 1.00 95.19 578 ILE A N 1
ATOM 4677 C CA . ILE A 1 578 ? -14.222 -7.231 29.457 1.00 95.19 578 ILE A CA 1
ATOM 4678 C C . ILE A 1 578 ? -14.157 -7.275 27.943 1.00 95.19 578 ILE A C 1
ATOM 4680 O O . ILE A 1 578 ? -13.216 -6.783 27.337 1.00 95.19 578 ILE A O 1
ATOM 4684 N N . ARG A 1 579 ? -15.207 -7.781 27.315 1.00 96.06 579 ARG A N 1
ATOM 4685 C CA . ARG A 1 579 ? -15.329 -7.717 25.869 1.00 96.06 579 ARG A CA 1
ATOM 4686 C C . ARG A 1 579 ? -15.973 -6.398 25.469 1.00 96.06 579 ARG A C 1
ATOM 4688 O O . ARG A 1 579 ? -17.027 -6.024 25.995 1.00 96.06 579 ARG A O 1
ATOM 4695 N N . ILE A 1 580 ? -15.327 -5.704 24.538 1.00 97.12 580 ILE A N 1
ATOM 4696 C CA . ILE A 1 580 ? -15.799 -4.443 23.969 1.00 97.12 580 ILE A CA 1
ATOM 4697 C C . ILE A 1 580 ? -16.184 -4.704 22.523 1.00 97.12 580 ILE A C 1
ATOM 4699 O O . ILE A 1 580 ? -15.351 -5.117 21.726 1.00 97.12 580 ILE A O 1
ATOM 4703 N N . THR A 1 581 ? -17.453 -4.483 22.208 1.00 97.56 581 THR A N 1
ATOM 4704 C CA . THR A 1 581 ? -18.006 -4.628 20.860 1.00 97.56 581 THR A CA 1
ATOM 4705 C C . THR A 1 581 ? -18.334 -3.238 20.347 1.00 97.56 581 THR A C 1
ATOM 4707 O O . THR A 1 581 ? -19.069 -2.489 20.996 1.00 97.56 581 THR A O 1
ATOM 4710 N N . ILE A 1 582 ? -17.743 -2.862 19.221 1.00 98.19 582 ILE A N 1
ATOM 4711 C CA . ILE A 1 582 ? -17.917 -1.553 18.596 1.00 98.19 582 ILE A CA 1
ATOM 4712 C C . ILE A 1 582 ? -18.383 -1.807 17.174 1.00 98.19 582 ILE A C 1
ATOM 4714 O O . ILE A 1 582 ? -17.598 -2.230 16.334 1.00 98.19 582 ILE A O 1
ATOM 4718 N N . ALA A 1 583 ? -19.648 -1.497 16.919 1.00 97.69 583 ALA A N 1
ATOM 4719 C CA . ALA A 1 583 ? -20.246 -1.481 15.591 1.00 97.69 583 ALA A CA 1
ATOM 4720 C C . ALA A 1 583 ? -20.596 -0.034 15.206 1.00 97.69 583 ALA A C 1
ATOM 4722 O O . ALA A 1 583 ? -20.583 0.871 16.054 1.00 97.69 583 ALA A O 1
ATOM 4723 N N . LYS A 1 584 ? -20.975 0.215 13.945 1.00 96.69 584 LYS A N 1
ATOM 4724 C CA . LYS A 1 584 ? -21.335 1.572 13.476 1.00 96.69 584 LYS A CA 1
ATOM 4725 C C . LYS A 1 584 ? -22.406 2.286 14.324 1.00 96.69 584 LYS A C 1
ATOM 4727 O O . LYS A 1 584 ? -22.378 3.520 14.465 1.00 96.69 584 LYS A O 1
ATOM 4732 N N . ASP A 1 585 ? -23.320 1.513 14.919 1.00 96.25 585 ASP A N 1
ATOM 4733 C CA . ASP A 1 585 ? -24.504 2.008 15.631 1.00 96.25 585 ASP A CA 1
ATOM 4734 C C . ASP A 1 585 ? -24.456 1.817 17.153 1.00 96.25 585 ASP A C 1
ATOM 4736 O O . ASP A 1 585 ? -25.202 2.488 17.875 1.00 96.25 585 ASP A O 1
ATOM 4740 N N . SER A 1 586 ? -23.567 0.965 17.668 1.00 96.81 586 SER A N 1
ATOM 4741 C CA . SER A 1 586 ? -23.492 0.635 19.094 1.00 96.81 586 SER A CA 1
ATOM 4742 C C . SER A 1 586 ? -22.054 0.500 19.604 1.00 96.81 586 SER A C 1
ATOM 4744 O O . SER A 1 586 ? -21.125 0.194 18.864 1.00 96.81 586 SER A O 1
ATOM 4746 N N . ILE A 1 587 ? -21.884 0.783 20.896 1.00 98.25 587 ILE A N 1
ATOM 4747 C CA . ILE A 1 587 ? -20.711 0.391 21.680 1.00 98.25 587 ILE A CA 1
ATOM 4748 C C . ILE A 1 587 ? -21.266 -0.381 22.869 1.00 98.25 587 ILE A C 1
ATOM 4750 O O . ILE A 1 587 ? -22.085 0.153 23.624 1.00 98.25 587 ILE A O 1
ATOM 4754 N N . GLU A 1 588 ? -20.836 -1.622 23.032 1.00 97.50 588 GLU A N 1
ATOM 4755 C CA . GLU A 1 588 ? -21.291 -2.519 24.085 1.00 97.50 588 GLU A CA 1
ATOM 4756 C C . GLU A 1 588 ? -20.098 -3.024 24.888 1.00 97.50 588 GLU A C 1
ATOM 4758 O O . GLU A 1 588 ? -19.032 -3.310 24.347 1.00 97.50 588 GLU A O 1
ATOM 4763 N N . ILE A 1 589 ? -20.276 -3.106 26.206 1.00 96.94 589 ILE A N 1
ATOM 4764 C CA . ILE A 1 589 ? -19.276 -3.644 27.125 1.00 96.94 589 ILE A CA 1
ATOM 4765 C C . ILE A 1 589 ? -19.929 -4.810 27.845 1.00 96.94 589 ILE A C 1
ATOM 4767 O O . ILE A 1 589 ? -20.996 -4.658 28.445 1.00 96.94 589 ILE A O 1
ATOM 4771 N N . THR A 1 590 ? -19.288 -5.968 27.807 1.00 96.00 590 THR A N 1
ATOM 4772 C CA . THR A 1 590 ? -19.744 -7.171 28.503 1.00 96.00 590 THR A CA 1
ATOM 4773 C C . THR A 1 590 ? -18.628 -7.689 29.397 1.00 96.00 590 THR A C 1
ATOM 4775 O O . THR A 1 590 ? -17.460 -7.681 29.023 1.00 96.00 590 THR A O 1
ATOM 4778 N N . GLU A 1 591 ? -18.965 -8.074 30.627 1.00 93.19 591 GLU A N 1
ATOM 4779 C CA . GLU A 1 591 ? -18.002 -8.730 31.510 1.00 93.19 591 GLU A CA 1
ATOM 4780 C C . GLU A 1 591 ? -18.009 -10.228 31.230 1.00 93.19 591 GLU A C 1
ATOM 4782 O O . GLU A 1 591 ? -19.062 -10.867 31.313 1.00 93.19 591 GLU A O 1
ATOM 4787 N N . ASN A 1 592 ? -16.837 -10.793 30.956 1.00 88.56 592 ASN A N 1
ATOM 4788 C CA . ASN A 1 592 ? -16.691 -12.229 30.764 1.00 88.56 592 ASN A CA 1
ATOM 4789 C C . ASN A 1 592 ? -16.850 -12.908 32.137 1.00 88.56 592 ASN A C 1
ATOM 4791 O O . ASN A 1 592 ? -15.930 -12.923 32.954 1.00 88.56 592 ASN A O 1
ATOM 4795 N N . SER A 1 593 ? -18.042 -13.414 32.451 1.00 73.38 593 SER A N 1
ATOM 4796 C CA . SER A 1 593 ? -18.296 -14.105 33.721 1.00 73.38 593 SER A CA 1
ATOM 4797 C C . SER A 1 593 ? -17.571 -15.459 33.691 1.00 73.38 593 SER A C 1
ATOM 4799 O O . SER A 1 593 ? -17.964 -16.340 32.940 1.00 73.38 593 SER A O 1
ATOM 4801 N N . GLU A 1 594 ? -16.467 -15.582 34.437 1.00 51.44 594 GLU A N 1
ATOM 4802 C CA . GLU A 1 594 ? -15.698 -16.813 34.715 1.00 51.44 594 GLU A CA 1
ATOM 4803 C C . GLU A 1 594 ? -15.595 -17.859 33.576 1.00 51.44 594 GLU A C 1
ATOM 4805 O O . GLU A 1 594 ? -16.113 -18.967 33.676 1.00 51.44 594 GLU A O 1
ATOM 4810 N N . ILE A 1 595 ? -14.790 -17.579 32.543 1.00 48.38 595 ILE A N 1
ATOM 4811 C CA . ILE A 1 595 ? -14.163 -18.624 31.699 1.00 48.38 595 ILE A CA 1
ATOM 4812 C C . ILE A 1 595 ? -12.702 -18.822 32.154 1.00 48.38 595 ILE A C 1
ATOM 4814 O O . ILE A 1 595 ? -11.766 -18.808 31.359 1.00 48.38 595 ILE A O 1
ATOM 4818 N N . VAL A 1 596 ? -12.471 -18.958 33.463 1.00 45.19 596 VAL A N 1
ATOM 4819 C CA . VAL A 1 596 ? -11.113 -19.148 34.022 1.00 45.19 596 VAL A CA 1
ATOM 4820 C C . VAL A 1 596 ? -10.752 -20.636 34.186 1.00 45.19 596 VAL A C 1
ATOM 4822 O O . VAL A 1 596 ? -9.594 -20.965 34.418 1.00 45.19 596 VAL A O 1
ATOM 4825 N N . LEU A 1 597 ? -11.682 -21.578 33.970 1.00 39.75 597 LEU A N 1
ATOM 4826 C CA . LEU A 1 597 ? -11.420 -23.008 34.219 1.00 39.75 597 LEU A CA 1
ATOM 4827 C C . LEU A 1 597 ? -11.200 -23.905 32.986 1.00 39.75 597 LEU A C 1
ATOM 4829 O O . LEU A 1 597 ? -10.829 -25.058 33.179 1.00 39.75 597 LEU A O 1
ATOM 4833 N N . GLN A 1 598 ? -11.346 -23.427 31.742 1.00 38.00 598 GLN A N 1
ATOM 4834 C CA . GLN A 1 598 ? -11.194 -24.300 30.554 1.00 38.00 598 GLN A CA 1
ATOM 4835 C C . GLN A 1 598 ? -9.973 -24.024 29.661 1.00 38.00 598 GLN A C 1
ATOM 4837 O O . GLN A 1 598 ? -9.447 -24.958 29.067 1.00 38.00 598 GLN A O 1
ATOM 4842 N N . LYS A 1 599 ? -9.415 -22.806 29.604 1.00 42.50 599 LYS A N 1
ATOM 4843 C CA . LYS A 1 599 ? -8.267 -22.550 28.702 1.00 42.50 599 LYS A CA 1
ATOM 4844 C C . LYS A 1 599 ? -6.942 -23.200 29.141 1.00 42.50 599 LYS A C 1
ATOM 4846 O O . LYS A 1 599 ? -6.069 -23.405 28.305 1.00 42.50 599 LYS A O 1
ATOM 4851 N N . ASN A 1 600 ? -6.812 -23.621 30.404 1.00 38.12 600 ASN A N 1
ATOM 4852 C CA . ASN A 1 600 ? -5.624 -24.343 30.882 1.00 38.12 600 ASN A CA 1
ATOM 4853 C C . ASN A 1 600 ? -5.643 -25.862 30.599 1.00 38.12 600 ASN A C 1
ATOM 4855 O O . ASN A 1 600 ? -4.618 -26.512 30.815 1.00 38.12 600 ASN A O 1
ATOM 4859 N N . SER A 1 601 ? -6.748 -26.448 30.107 1.00 37.00 601 SER A N 1
ATOM 4860 C CA . SER A 1 601 ? -6.771 -27.869 29.709 1.00 37.00 601 SER A CA 1
ATOM 4861 C C . SER A 1 601 ? -6.363 -28.104 28.255 1.00 37.00 601 SER A C 1
ATOM 4863 O O . SER A 1 601 ? -5.802 -29.156 27.947 1.00 37.00 601 SER A O 1
ATOM 4865 N N . ASP A 1 602 ? -6.587 -27.127 27.375 1.00 37.62 602 ASP A N 1
ATOM 4866 C CA . ASP A 1 602 ? -6.504 -27.361 25.927 1.00 37.62 602 ASP A CA 1
ATOM 4867 C C . ASP A 1 602 ? -5.127 -27.027 25.334 1.00 37.62 602 ASP A C 1
ATOM 4869 O O . ASP A 1 602 ? -4.742 -27.587 24.310 1.00 37.62 602 ASP A O 1
ATOM 4873 N N . HIS A 1 603 ? -4.304 -26.233 26.029 1.00 37.03 603 HIS A N 1
ATOM 4874 C CA . HIS A 1 603 ? -2.907 -25.979 25.637 1.00 37.03 603 HIS A CA 1
ATOM 4875 C C . HIS A 1 603 ? -1.927 -27.121 25.960 1.00 37.03 603 HIS A C 1
ATOM 4877 O O . HIS A 1 603 ? -0.755 -27.040 25.605 1.00 37.03 603 HIS A O 1
ATOM 4883 N N . LYS A 1 604 ? -2.383 -28.211 26.593 1.00 34.97 604 LYS A N 1
ATOM 4884 C CA . LYS A 1 604 ? -1.556 -29.407 26.850 1.00 34.97 604 LYS A CA 1
ATOM 4885 C C . LYS A 1 604 ? -1.840 -30.588 25.919 1.00 34.97 604 LYS A C 1
ATOM 4887 O O . LYS A 1 604 ? -1.298 -31.663 26.160 1.00 34.97 604 LYS A O 1
ATOM 4892 N N . LYS A 1 605 ? -2.678 -30.432 24.885 1.00 32.56 605 LYS A N 1
ATOM 4893 C CA . LYS A 1 605 ? -3.073 -31.565 24.026 1.00 32.56 605 LYS A CA 1
ATOM 4894 C C . LYS A 1 605 ? -2.703 -31.494 22.550 1.00 32.56 605 LYS A C 1
ATOM 4896 O O . LYS A 1 605 ? -2.878 -32.514 21.904 1.00 32.56 605 LYS A O 1
ATOM 4901 N N . ASN A 1 606 ? -2.151 -30.398 22.036 1.00 36.03 606 ASN A N 1
ATOM 4902 C CA . ASN A 1 606 ? -1.682 -30.347 20.648 1.00 36.03 606 ASN A CA 1
ATOM 4903 C C . ASN A 1 606 ? -0.354 -29.585 20.542 1.00 36.03 606 ASN A C 1
ATOM 4905 O O . ASN A 1 606 ? -0.345 -28.389 20.267 1.00 36.03 606 ASN A O 1
ATOM 4909 N N . PHE A 1 607 ? 0.738 -30.308 20.784 1.00 36.59 607 PHE A N 1
ATOM 4910 C CA . PHE A 1 607 ? 2.042 -30.134 20.143 1.00 36.59 607 PHE A CA 1
ATOM 4911 C C . PHE A 1 607 ? 2.639 -31.521 19.931 1.00 36.59 607 PHE A C 1
ATOM 4913 O O . PHE A 1 607 ? 2.537 -32.339 20.878 1.00 36.59 607 PHE A O 1
#

Secondary structure (DSSP, 8-state):
---PPPPTT-EEE-TTGGG-EEEEEE-TTS-EEEEEEETTEEEEE-SGGGHHHHHHHTT-SEEEGGGGGGSSTT--HHHHHHHHHHHHHTTSSEEGGG--------TTPEEPP-SPPPSBSS---GGGHHHHHHHHHS----GGGHHHHS-HHHHGGG-BBTTS-BTTGGG-SSGGGPBP----EE---SSSTTTT-SSPEEHHHHHHHHHHHHHHHHHHHHHHHHHHHHS--BTTB-BHHHHHHHHHHHHHHHHHHHH-STTPPPTT-B-HHHHHHHHHHHHHHHHHHHHHH--SSS----TT-B--HHHHHHHHHHTTTTB-SS-B----HHHHHHHHIIIII-PPPTTGGGPPPPHHHHHHHHTHHHHHHHHHHHHHHHHHHHTHHHHHHHHHHHHHHHHHSS-S---HHHHHHHHHHHHHHHHHHHHSTTSSHHHHHHHHHHHHHHHHHHHHHHT--TTPPPHHHHTS----TTHHHHHHHHHHHHHHHTT-TT-TT-HHHHHHHHHHHHHHHHHHHHHHHHHHHHHHHHHHHTPPPPSSPPPGGGGHHHHHHT--GGG-PPPHHHHHHHHH-EEEEE-SS-EEEEE-----SSHHHHTTS--